Protein AF-A0A662R0H9-F1 (afdb_monomer)

pLDDT: mean 90.49, std 6.83, range [59.78, 97.81]

Sequence (463 aa):
MKIVGVGAGRNLLTLEAKDAIENASAVYGSKRAIQLVNDHIKSTCHEIKDYRRISELPDGAVVLSTGDPMLSGLGRFAKPDDDIIPGISSLQIACARLRIEQTEIAAITAHARDIVHVRELILRELSLEKTVFILPDARFDLHEISKFLLDHGLSVPVAVCERLGYPDERIVIGTTEEPPDVKSDLFSLVIGDAINHRTVIGVLGPEGTFSEQAATKWIDLPSTFRYFDDIAEIVSSVGKSIDLGVIPVENSLEGSVGSTLDALLKYPVTIVGEINLPVRHCLLAKSGTIRTVASHPQAIAQCRRFLHDHFSDADIQVTASTAQAARFASTHDGVAAIASEETALRYGLDILFRDIQESNENHTRFIVLGTDTPAPTGQDKTSIIVDMRKDRPGALYELLGEFASRNINLTKIESRPTKKALGDYLFYIDLEGHIHDDKIHDAMQSIRGMVAMIKVLGSYPQA

Radius of gyration: 29.71 Å; Cα contacts (8 Å, |Δi|>4): 1037; chains: 1; bounding box: 62×71×86 Å

Mean predicted aligned error: 12.95 Å

Solvent-accessible surface area (backbone atoms only — not comparable to full-atom values): 24691 Å² total; per-residue (Å²): 67,36,40,29,5,44,8,52,24,60,93,37,57,42,73,68,34,47,53,52,45,49,70,21,69,28,40,34,19,37,71,68,36,43,66,60,45,53,95,47,58,74,46,58,74,45,78,52,90,68,76,89,56,59,82,74,57,60,83,54,26,30,35,45,18,59,9,18,17,78,84,85,39,60,45,86,66,58,55,95,85,35,46,74,39,72,27,45,29,55,64,59,50,49,26,64,74,49,68,36,62,74,90,45,50,44,82,42,80,42,53,72,91,45,54,66,62,48,52,52,49,52,54,55,44,46,76,68,75,24,22,36,36,34,44,57,40,90,79,61,57,64,64,63,49,22,49,53,36,45,78,71,74,43,83,38,36,30,33,45,40,25,41,54,54,44,99,78,48,44,76,44,76,32,26,34,90,54,59,64,83,85,88,57,87,50,5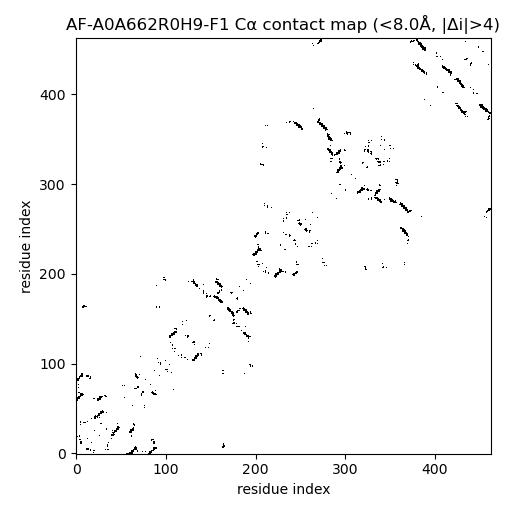0,34,40,38,42,22,72,56,66,61,61,54,45,31,33,25,22,48,47,63,80,58,24,71,37,45,51,48,45,59,73,70,48,92,64,68,63,42,83,42,72,32,94,47,64,52,59,33,62,70,28,41,71,71,85,21,50,30,21,31,44,62,45,34,28,73,86,78,44,66,36,63,64,43,56,58,32,61,72,73,44,98,56,22,36,41,34,47,45,76,39,75,62,56,34,19,40,27,24,53,93,74,69,71,47,32,41,24,13,18,66,66,60,48,63,45,22,43,68,51,40,56,77,77,42,68,87,38,45,81,42,79,37,96,32,30,39,54,12,36,56,48,17,61,75,37,89,33,24,26,8,42,28,41,69,71,31,24,67,75,48,74,32,46,78,78,42,71,68,48,41,80,57,91,81,36,35,36,36,30,38,28,31,24,76,63,69,53,78,85,75,87,56,21,31,25,36,36,41,37,32,60,64,61,82,54,93,61,50,68,57,56,55,52,44,48,36,54,80,64,73,41,53,69,83,40,79,46,79,42,72,66,83,79,52,94,75,42,47,32,36,43,37,30,31,58,40,31,70,84,37,68,71,46,40,54,35,55,58,58,45,57,79,67,34,68,42,78,43,78,36,28,25,19,52,61,107

Foldseek 3Di:
DEEAELEQAAPFHDPVSLVLQLQAQEEEEAPVQCVRCVVSHPHHYYYDPDLQCVVVDDPRYYYYWYAFCPLPTSVVVDDPPYHYHTTHHPLNLVCVVLVFDPVLEDEEEDDPVPVVVSLVVCVVSVVVQGKYKYDYQLPDDLLVSLVVCVVVVDWWKKWKWFSRHYPPTDIDIDISVDDDDDDDSGIMMIIGHSSPPQQEEEFADDPQAPQVVQVVVVDPGRHDYDHDNAPLVRLQCFVPVGAKYKDFQAKPVPGGDPRNVVSLVVHPWAFAAKDKDFFKKFKWAAPDAAQAEEAAPVLCVQLVVVCCVPPVRHHYHHDPHQLVQLLVRLVDHNYIGIHDPSSCVVSVIDGPGIRSGPDRPIIIMITMIHHDADDDPQFKKWKKKFWFPDQDPCLVVVLVCLCVVLVKDKPDWDWDAPVPDPRTIMIITMITDACPDPSNVSSVVVCVVGTPDMDTNHMYHDD

Structure (mmCIF, N/CA/C/O backbone):
data_AF-A0A662R0H9-F1
#
_entry.id   AF-A0A662R0H9-F1
#
loop_
_atom_site.group_PDB
_atom_site.id
_atom_site.type_symbol
_atom_site.label_atom_id
_atom_site.label_alt_id
_atom_site.label_comp_id
_atom_site.label_asym_id
_atom_site.label_entity_id
_atom_site.label_seq_id
_atom_site.pdbx_PDB_ins_code
_atom_site.Cartn_x
_atom_site.Cartn_y
_atom_site.Cartn_z
_atom_site.occupancy
_atom_site.B_iso_or_equiv
_atom_site.auth_seq_id
_atom_site.auth_comp_id
_atom_site.auth_asym_id
_atom_site.auth_atom_id
_atom_site.pdbx_PDB_model_num
ATOM 1 N N . MET A 1 1 ? -13.009 11.149 45.883 1.00 88.56 1 MET A N 1
ATOM 2 C CA . MET A 1 1 ? -13.806 10.776 44.681 1.00 88.56 1 MET A CA 1
ATOM 3 C C . MET A 1 1 ? -12.842 10.238 43.626 1.00 88.56 1 MET A C 1
ATOM 5 O O . MET A 1 1 ? -11.648 10.465 43.764 1.00 88.56 1 MET A O 1
ATOM 9 N N . LYS A 1 2 ? -13.308 9.502 42.608 1.00 94.12 2 LYS A N 1
ATOM 10 C CA . LYS A 1 2 ? -12.445 9.077 41.490 1.00 94.12 2 LYS A CA 1
ATOM 11 C C . LYS A 1 2 ? -12.885 9.712 40.177 1.00 94.12 2 LYS A C 1
ATOM 13 O O . LYS A 1 2 ? -14.070 9.668 39.853 1.00 94.12 2 LYS A O 1
ATOM 18 N N . ILE A 1 3 ? -11.952 10.256 39.404 1.00 94.56 3 ILE A N 1
ATOM 19 C CA . ILE A 1 3 ? -12.193 10.717 38.031 1.00 94.56 3 ILE A CA 1
ATOM 20 C C . ILE A 1 3 ? -11.601 9.687 37.078 1.00 94.56 3 ILE A C 1
ATOM 22 O O . ILE A 1 3 ? -10.399 9.443 37.094 1.00 94.56 3 ILE A O 1
ATOM 26 N N . VAL A 1 4 ? -12.443 9.076 36.251 1.00 96.94 4 VAL A N 1
ATOM 27 C CA . VAL A 1 4 ? -12.085 7.890 35.471 1.00 96.94 4 VAL A CA 1
ATOM 28 C C . VAL A 1 4 ? -12.187 8.174 33.980 1.00 96.94 4 VAL A C 1
ATOM 30 O O . VAL A 1 4 ? -13.251 8.540 33.478 1.00 96.94 4 VAL A O 1
ATOM 33 N N . GLY A 1 5 ? -11.077 7.985 33.269 1.00 96.81 5 GLY A N 1
ATOM 34 C CA . GLY A 1 5 ? -11.017 8.017 31.814 1.00 96.81 5 GLY A CA 1
ATOM 35 C C . GLY A 1 5 ? -11.697 6.801 31.200 1.00 96.81 5 GLY A C 1
ATOM 36 O O . GLY A 1 5 ? -11.268 5.671 31.418 1.00 96.81 5 GLY A O 1
ATOM 37 N N . VAL A 1 6 ? -12.741 7.019 30.399 1.00 95.00 6 VAL A N 1
ATOM 38 C CA . VAL A 1 6 ? -13.487 5.926 29.744 1.00 95.00 6 VAL A CA 1
ATOM 39 C C . VAL A 1 6 ? -13.040 5.642 28.309 1.00 95.00 6 VAL A C 1
ATOM 41 O O . VAL A 1 6 ? -13.658 4.842 27.609 1.00 95.00 6 VAL A O 1
ATOM 44 N N . GLY A 1 7 ? -11.971 6.303 27.860 1.00 92.38 7 GLY A N 1
ATOM 45 C CA . GLY A 1 7 ? -11.482 6.205 26.490 1.00 92.38 7 GLY A CA 1
ATOM 46 C C . GLY A 1 7 ? -12.258 7.092 25.510 1.00 92.38 7 GLY A C 1
ATOM 47 O O . GLY A 1 7 ? -13.342 7.605 25.806 1.00 92.38 7 GLY A O 1
ATOM 48 N N . ALA A 1 8 ? -11.672 7.352 24.339 1.00 90.56 8 ALA A N 1
ATOM 49 C CA . ALA A 1 8 ? -12.279 8.227 23.330 1.00 90.56 8 ALA A CA 1
ATOM 50 C C . ALA A 1 8 ? -13.443 7.561 22.562 1.00 90.56 8 ALA A C 1
ATOM 52 O O . ALA A 1 8 ? -14.357 8.255 22.095 1.00 90.56 8 ALA A O 1
ATOM 53 N N . GLY A 1 9 ? -13.443 6.228 22.492 1.00 87.94 9 GLY A N 1
ATOM 54 C CA . GLY A 1 9 ? -14.379 5.400 21.732 1.00 87.94 9 GLY A CA 1
ATOM 55 C C . GLY A 1 9 ? -14.687 4.062 22.411 1.00 87.94 9 GLY A C 1
ATOM 56 O O . GLY A 1 9 ? -14.364 3.860 23.581 1.00 87.94 9 GLY A O 1
ATOM 57 N N . ARG A 1 10 ? -15.360 3.157 21.693 1.00 82.69 10 ARG A N 1
ATOM 58 C CA . ARG A 1 10 ? -15.811 1.866 22.241 1.00 82.69 10 ARG A CA 1
ATOM 59 C C . ARG A 1 10 ? -14.626 0.922 22.449 1.00 82.69 10 ARG A C 1
ATOM 61 O O . ARG A 1 10 ? -13.679 0.941 21.674 1.00 82.69 10 ARG A O 1
ATOM 68 N N . ASN A 1 11 ? -14.708 0.059 23.464 1.00 84.25 11 ASN A N 1
ATOM 69 C CA . ASN A 1 11 ? -13.684 -0.949 23.788 1.00 84.25 11 ASN A CA 1
ATOM 70 C C . ASN A 1 11 ? -12.295 -0.380 24.140 1.00 84.25 11 ASN A C 1
ATOM 72 O O . ASN A 1 11 ? -11.298 -1.090 24.051 1.00 84.25 11 ASN A O 1
ATOM 76 N N . LEU A 1 12 ? -12.224 0.885 24.560 1.00 90.69 12 LEU A N 1
ATOM 77 C CA . LEU A 1 12 ? -10.982 1.557 24.967 1.00 90.69 12 LEU A CA 1
ATOM 78 C C . LEU A 1 12 ? -10.893 1.785 26.484 1.00 90.69 12 LEU A C 1
ATOM 80 O O . LEU A 1 12 ? -10.116 2.618 26.953 1.00 90.69 12 LEU A O 1
ATOM 84 N N . LEU A 1 13 ? -11.703 1.051 27.248 1.00 93.06 13 LEU A N 1
ATOM 85 C CA . LEU A 1 13 ? -11.718 1.097 28.704 1.00 93.06 13 LEU A CA 1
ATOM 86 C C . LEU A 1 13 ? -10.554 0.270 29.266 1.00 93.06 13 LEU A C 1
ATOM 88 O O . LEU A 1 13 ? -10.389 -0.898 28.912 1.00 93.06 13 LEU A O 1
ATOM 92 N N . THR A 1 14 ? -9.758 0.859 30.158 1.00 94.81 14 THR A N 1
ATOM 93 C CA . THR A 1 14 ? -8.677 0.140 30.846 1.00 94.81 14 THR A CA 1
ATOM 94 C C . THR A 1 14 ? -9.243 -0.794 31.920 1.00 94.81 14 THR A C 1
ATOM 96 O O . THR A 1 14 ? -10.358 -0.604 32.410 1.00 94.81 14 THR A O 1
ATOM 99 N N . LEU A 1 15 ? -8.474 -1.815 32.317 1.00 95.19 15 LEU A N 1
ATOM 100 C CA . LEU A 1 15 ? -8.894 -2.734 33.384 1.00 95.19 15 LEU A CA 1
ATOM 101 C C . LEU A 1 15 ? -9.084 -2.014 34.726 1.00 95.19 15 LEU A C 1
ATOM 103 O O . LEU A 1 15 ? -10.032 -2.311 35.444 1.00 95.19 15 LEU A O 1
ATOM 107 N N . GLU A 1 16 ? -8.224 -1.044 35.031 1.00 96.00 16 GLU A N 1
ATOM 108 C CA . GLU A 1 16 ? -8.329 -0.224 36.240 1.00 96.00 16 GLU A CA 1
ATOM 109 C C . GLU A 1 16 ? -9.576 0.670 36.217 1.00 96.00 16 GLU A C 1
ATOM 111 O O . GLU A 1 16 ? -10.320 0.722 37.195 1.00 96.00 16 GLU A O 1
ATOM 116 N N . ALA A 1 17 ? -9.864 1.318 35.080 1.00 96.31 17 ALA A N 1
ATOM 117 C CA . ALA A 1 17 ? -11.081 2.109 34.917 1.00 96.31 17 ALA A CA 1
ATOM 118 C C . ALA A 1 17 ? -12.334 1.243 35.082 1.00 96.31 17 ALA A C 1
ATOM 120 O O . ALA A 1 17 ? -13.274 1.634 35.773 1.00 96.31 17 ALA A O 1
ATOM 121 N N . LYS A 1 18 ? -12.332 0.042 34.493 1.00 96.06 18 LYS A N 1
ATOM 122 C CA . LYS A 1 18 ? -13.413 -0.933 34.644 1.00 96.06 18 LYS A CA 1
ATOM 123 C C . LYS A 1 18 ? -13.631 -1.317 36.108 1.00 96.06 18 LYS A C 1
ATOM 125 O O . LYS A 1 18 ? -14.765 -1.259 36.574 1.00 96.06 18 LYS A O 1
ATOM 130 N N . ASP A 1 19 ? -12.569 -1.669 36.831 1.00 95.88 19 ASP A N 1
ATOM 131 C CA . ASP A 1 19 ? -12.657 -2.033 38.249 1.00 95.88 19 ASP A CA 1
ATOM 132 C C . ASP A 1 19 ? -13.198 -0.875 39.104 1.00 95.88 19 ASP A C 1
ATOM 134 O O . ASP A 1 19 ? -14.100 -1.061 39.922 1.00 95.88 19 ASP A O 1
ATOM 138 N N . ALA A 1 20 ? -12.732 0.351 38.860 1.00 95.62 20 ALA A N 1
ATOM 139 C CA . ALA A 1 20 ? -13.225 1.523 39.572 1.00 95.62 20 ALA A CA 1
ATOM 140 C C . ALA A 1 20 ? -14.719 1.786 39.326 1.00 95.62 20 ALA A C 1
ATOM 142 O O . ALA A 1 20 ? -15.437 2.119 40.267 1.00 95.62 20 ALA A O 1
ATOM 143 N N . ILE A 1 21 ? -15.194 1.622 38.086 1.00 96.06 21 ILE A N 1
ATOM 144 C CA . ILE A 1 21 ? -16.604 1.826 37.717 1.00 96.06 21 ILE A CA 1
ATOM 145 C C . ILE A 1 21 ? -17.495 0.737 38.324 1.00 96.06 21 ILE A C 1
ATOM 147 O O . ILE A 1 21 ? -18.551 1.048 38.875 1.00 96.06 21 ILE A O 1
ATOM 151 N N . GLU A 1 22 ? -17.074 -0.527 38.261 1.00 96.00 22 GLU A N 1
ATOM 152 C CA . GLU A 1 22 ? -17.854 -1.652 38.789 1.00 96.00 22 GLU A CA 1
ATOM 153 C C . GLU A 1 22 ? -18.001 -1.604 40.319 1.00 96.00 22 GLU A C 1
ATOM 155 O O . GLU A 1 22 ? -19.014 -2.070 40.844 1.00 96.00 22 GLU A O 1
ATOM 160 N N . ASN A 1 23 ? -17.027 -1.014 41.020 1.00 93.94 23 ASN A N 1
ATOM 161 C CA . ASN A 1 23 ? -17.019 -0.859 42.477 1.00 93.94 23 ASN A CA 1
ATOM 162 C C . ASN A 1 23 ? -17.507 0.525 42.960 1.00 93.94 23 ASN A C 1
ATOM 164 O O . ASN A 1 23 ? -17.436 0.824 44.154 1.00 93.94 23 ASN A O 1
ATOM 168 N N . ALA A 1 24 ? -17.986 1.387 42.060 1.00 94.19 24 ALA A N 1
ATOM 169 C CA . ALA A 1 24 ? -18.423 2.741 42.396 1.00 94.19 24 ALA A CA 1
ATOM 170 C C . ALA A 1 24 ? -19.700 2.743 43.251 1.00 94.19 24 ALA A C 1
ATOM 172 O O . ALA A 1 24 ? -20.666 2.056 42.914 1.00 94.19 24 ALA A O 1
ATOM 173 N N . SER A 1 25 ? -19.774 3.593 44.282 1.00 92.62 25 SER A N 1
ATOM 174 C CA . SER A 1 25 ? -21.016 3.780 45.057 1.00 92.62 25 SER A CA 1
ATOM 175 C C . SER A 1 25 ? -22.102 4.496 44.246 1.00 92.62 25 SER A C 1
ATOM 177 O O . SER A 1 25 ? -23.285 4.187 44.372 1.00 92.62 25 SER A O 1
ATOM 179 N N . ALA A 1 26 ? -21.689 5.420 43.379 1.00 94.19 26 ALA A N 1
ATOM 180 C CA . ALA A 1 26 ? -22.511 6.070 42.370 1.00 94.19 26 ALA A CA 1
ATOM 181 C C . ALA A 1 26 ? -21.626 6.538 41.207 1.00 94.19 26 ALA A C 1
ATOM 183 O O . ALA A 1 26 ? -20.479 6.945 41.412 1.00 94.19 26 ALA A O 1
ATOM 184 N N . VAL A 1 27 ? -22.172 6.507 39.993 1.00 95.62 27 VAL A N 1
ATOM 185 C CA . VAL A 1 27 ? -21.480 6.909 38.765 1.00 95.62 27 VAL A CA 1
ATOM 186 C C . VAL A 1 27 ? -22.100 8.182 38.209 1.00 95.62 27 VAL A C 1
ATOM 188 O O . VAL A 1 27 ? -23.316 8.301 38.081 1.00 95.62 27 VAL A O 1
ATOM 191 N N . TYR A 1 28 ? -21.250 9.122 37.824 1.00 94.94 28 TYR A N 1
ATOM 192 C CA . TYR A 1 28 ? -21.640 10.403 37.265 1.00 94.94 28 TYR A CA 1
ATOM 193 C C . TYR A 1 28 ? -20.906 10.652 35.954 1.00 94.94 28 TYR A C 1
ATOM 195 O O . TYR A 1 28 ? -19.710 10.408 35.866 1.00 94.94 28 TYR A O 1
ATOM 203 N N . GLY A 1 29 ? -21.566 11.176 34.927 1.00 93.75 29 GLY A N 1
ATOM 204 C CA . GLY A 1 29 ? -20.871 11.463 33.671 1.00 93.75 29 GLY A CA 1
ATOM 205 C C . GLY A 1 29 ? -21.733 12.134 32.620 1.00 93.75 29 GLY A C 1
ATOM 206 O O . GLY A 1 29 ? -22.938 12.301 32.792 1.00 93.75 29 GLY A O 1
ATOM 207 N N . SER A 1 30 ? -21.117 12.512 31.501 1.00 92.38 30 SER A N 1
ATOM 208 C CA . SER A 1 30 ? -21.874 12.934 30.321 1.00 92.38 30 SER A CA 1
ATOM 209 C C . SER A 1 30 ? -22.678 11.759 29.763 1.00 92.38 30 SER A C 1
ATOM 211 O O . SER A 1 30 ? -22.274 10.602 29.902 1.00 92.38 30 SER A O 1
ATOM 213 N N . LYS A 1 31 ? -23.764 12.045 29.035 1.00 92.00 31 LYS A N 1
ATOM 214 C CA . LYS A 1 31 ? -24.527 11.014 28.312 1.00 92.00 31 LYS A CA 1
ATOM 215 C C . LYS A 1 31 ? -23.621 10.107 27.467 1.00 92.00 31 LYS A C 1
ATOM 217 O O . LYS A 1 31 ? -23.790 8.893 27.475 1.00 92.00 31 LYS A O 1
ATOM 222 N N . ARG A 1 32 ? -22.630 10.688 26.781 1.00 90.19 32 ARG A N 1
ATOM 223 C CA . ARG A 1 32 ? -21.660 9.945 25.962 1.00 90.19 32 ARG A CA 1
ATOM 224 C C . ARG A 1 32 ? -20.740 9.064 26.809 1.00 90.19 32 ARG A C 1
ATOM 226 O O . ARG A 1 32 ? -20.540 7.908 26.462 1.00 90.19 32 ARG A O 1
ATOM 233 N N . ALA A 1 33 ? -20.185 9.590 27.900 1.00 93.00 33 ALA A N 1
ATOM 234 C CA . ALA A 1 33 ? -19.278 8.831 28.758 1.00 93.00 33 ALA A CA 1
ATOM 235 C C . ALA A 1 33 ? -19.991 7.634 29.405 1.00 93.00 33 ALA A C 1
ATOM 237 O O . ALA A 1 33 ? -19.445 6.537 29.420 1.00 93.00 33 ALA A O 1
ATOM 238 N N . ILE A 1 34 ? -21.239 7.826 29.848 1.00 95.00 34 ILE A N 1
ATOM 239 C CA . ILE A 1 34 ? -22.090 6.758 30.389 1.00 95.00 34 ILE A CA 1
ATOM 240 C C . ILE A 1 34 ? -22.344 5.679 29.330 1.00 95.00 34 ILE A C 1
ATOM 242 O O . ILE A 1 34 ? -22.174 4.496 29.604 1.00 95.00 34 ILE A O 1
ATOM 246 N N . GLN A 1 35 ? -22.691 6.071 28.099 1.00 92.44 35 GLN A N 1
ATOM 247 C CA . GLN A 1 35 ? -22.938 5.125 27.004 1.00 92.44 35 GLN A CA 1
ATOM 248 C C . GLN A 1 35 ? -21.729 4.241 26.670 1.00 92.44 35 GLN A C 1
ATOM 250 O O . GLN A 1 35 ? -21.922 3.104 26.251 1.00 92.44 35 GLN A O 1
ATOM 255 N N . LEU A 1 36 ? -20.500 4.736 26.847 1.00 91.75 36 LEU A N 1
ATOM 256 C CA . LEU A 1 36 ? -19.283 3.967 26.566 1.00 91.75 36 LEU A CA 1
ATOM 257 C C . LEU A 1 36 ? -19.031 2.831 27.562 1.00 91.75 36 LEU A C 1
ATOM 259 O O . LEU A 1 36 ? -18.332 1.882 27.221 1.00 91.75 36 LEU A O 1
ATOM 263 N N . VAL A 1 37 ? -19.584 2.926 28.773 1.00 93.94 37 VAL A N 1
ATOM 264 C CA . VAL A 1 37 ? -19.287 1.998 29.879 1.00 93.94 37 VAL A CA 1
ATOM 265 C C . VAL A 1 37 ? -20.536 1.425 30.532 1.00 93.94 37 VAL A C 1
ATOM 267 O O . VAL A 1 37 ? -20.444 0.845 31.609 1.00 93.94 37 VAL A O 1
ATOM 270 N N . ASN A 1 38 ? -21.701 1.579 29.900 1.00 92.56 38 ASN A N 1
ATOM 271 C CA . ASN A 1 38 ? -22.997 1.220 30.473 1.00 92.56 38 ASN A CA 1
ATOM 272 C C . ASN A 1 38 ? -23.036 -0.223 31.006 1.00 92.56 38 ASN A C 1
ATOM 274 O O . ASN A 1 38 ? -23.580 -0.465 32.077 1.00 92.56 38 ASN A O 1
ATOM 278 N N . ASP A 1 39 ? -22.380 -1.152 30.311 1.00 92.31 39 ASP A N 1
ATOM 279 C CA . ASP A 1 39 ? -22.331 -2.573 30.681 1.00 92.31 39 ASP A CA 1
ATOM 280 C C . ASP A 1 39 ? -21.507 -2.851 31.955 1.00 92.31 39 ASP A C 1
ATOM 282 O O . ASP A 1 39 ? -21.587 -3.937 32.528 1.00 92.31 39 ASP A O 1
ATOM 286 N N . HIS A 1 40 ? -20.723 -1.873 32.417 1.00 93.75 40 HIS A N 1
ATOM 287 C CA . HIS A 1 40 ? -19.881 -1.953 33.613 1.00 93.75 40 HIS A CA 1
ATOM 288 C C . HIS A 1 40 ? -20.465 -1.207 34.817 1.00 93.75 40 HIS A C 1
ATOM 290 O O . HIS A 1 40 ? -19.956 -1.337 35.929 1.00 93.75 40 HIS A O 1
ATOM 296 N N . ILE A 1 41 ? -21.533 -0.428 34.637 1.00 94.50 41 ILE A N 1
ATOM 297 C CA . ILE A 1 41 ? -22.131 0.339 35.731 1.00 94.50 41 ILE A CA 1
ATOM 298 C C . ILE A 1 41 ? -23.049 -0.578 36.548 1.00 94.50 41 ILE A C 1
ATOM 300 O O . ILE A 1 41 ? -24.101 -1.006 36.079 1.00 94.50 41 ILE A O 1
ATOM 304 N N . LYS A 1 42 ? -22.657 -0.863 37.796 1.00 93.56 42 LYS A N 1
ATOM 305 C CA . LYS A 1 42 ? -23.420 -1.706 38.741 1.00 93.56 42 LYS A CA 1
ATOM 306 C C . LYS A 1 42 ? -24.200 -0.909 39.795 1.00 93.56 42 LYS A C 1
ATOM 308 O O . LYS A 1 42 ? -24.968 -1.493 40.556 1.00 93.56 42 LYS A O 1
ATOM 313 N N . SER A 1 43 ? -24.001 0.406 39.852 1.00 92.06 43 SER A N 1
ATOM 314 C CA . SER A 1 43 ? -24.586 1.310 40.847 1.00 92.06 43 SER A CA 1
ATOM 315 C C . SER A 1 43 ? -25.480 2.379 40.214 1.00 92.06 43 SER A C 1
ATOM 317 O O . SER A 1 43 ? -25.745 2.369 39.010 1.00 92.06 43 SER A O 1
ATOM 319 N N . THR A 1 44 ? -26.005 3.296 41.031 1.00 92.38 44 THR A N 1
ATOM 320 C CA . THR A 1 44 ? -26.837 4.401 40.541 1.00 92.38 44 THR A CA 1
ATOM 321 C C . THR A 1 44 ? -26.034 5.315 39.621 1.00 92.38 44 THR A C 1
ATOM 323 O O . THR A 1 44 ? -24.934 5.746 39.971 1.00 92.38 44 THR A O 1
ATOM 326 N N . CYS A 1 45 ? -26.602 5.633 38.457 1.00 94.19 45 CYS A N 1
ATOM 327 C CA . CYS A 1 45 ? -25.964 6.453 37.434 1.00 94.19 45 CYS A CA 1
ATOM 328 C C . CYS A 1 45 ? -26.692 7.790 37.252 1.00 94.19 45 CYS A C 1
ATOM 330 O O . CYS A 1 45 ? -27.921 7.824 37.159 1.00 94.19 45 CYS A O 1
ATOM 332 N N . HIS A 1 46 ? -25.935 8.882 37.159 1.00 93.19 46 HIS A N 1
ATOM 333 C CA . HIS A 1 46 ? -26.460 10.237 37.022 1.00 93.19 46 HIS A CA 1
ATOM 334 C C . HIS A 1 46 ? -25.774 10.993 35.878 1.00 93.19 46 HIS A C 1
ATOM 336 O O . HIS A 1 46 ? -24.548 11.100 35.815 1.00 93.19 46 HIS A O 1
ATOM 342 N N . GLU A 1 47 ? -26.571 11.580 34.984 1.00 92.81 47 GLU A N 1
ATOM 343 C CA . GLU A 1 47 ? -26.046 12.464 33.942 1.00 92.81 47 GLU A CA 1
ATOM 344 C C . GLU A 1 47 ? -25.638 13.820 34.545 1.00 92.81 47 GLU A C 1
ATOM 346 O O . GLU A 1 47 ? -26.455 14.500 35.170 1.00 92.81 47 GLU A O 1
ATOM 351 N N . ILE A 1 48 ? -24.389 14.243 34.326 1.00 86.31 48 ILE A N 1
ATOM 352 C CA . ILE A 1 48 ? -23.901 15.579 34.693 1.00 86.31 48 ILE A CA 1
ATOM 353 C C . ILE A 1 48 ? -23.905 16.491 33.467 1.00 86.31 48 ILE A C 1
ATOM 355 O O . ILE A 1 48 ? -23.317 16.185 32.428 1.00 86.31 48 ILE A O 1
ATOM 359 N N . LYS A 1 49 ? -24.527 17.663 33.627 1.00 78.25 49 LYS A N 1
ATOM 360 C CA . LYS A 1 49 ? -24.506 18.756 32.640 1.00 78.25 49 LYS A CA 1
ATOM 361 C C . LYS A 1 49 ? -23.619 19.929 33.057 1.00 78.25 49 LYS A C 1
ATOM 363 O O . LYS A 1 49 ? -23.112 20.631 32.189 1.00 78.25 49 LYS A O 1
ATOM 368 N N . ASP A 1 50 ? -23.412 20.130 34.361 1.00 79.31 50 ASP A N 1
ATOM 369 C CA . ASP A 1 50 ? -22.536 21.173 34.903 1.00 79.31 50 ASP A CA 1
ATOM 370 C C . ASP A 1 50 ? -21.410 20.555 35.736 1.00 79.31 50 ASP A C 1
ATOM 372 O O . ASP A 1 50 ? -21.624 20.023 36.824 1.00 79.31 50 ASP A O 1
ATOM 376 N N . TYR A 1 51 ? -20.197 20.651 35.204 1.00 77.44 51 TYR A N 1
ATOM 377 C CA . TYR A 1 51 ? -18.994 20.042 35.760 1.00 77.44 51 TYR A CA 1
ATOM 378 C C . TYR A 1 51 ? -18.339 20.887 36.868 1.00 77.44 51 TYR A C 1
ATOM 380 O O . TYR A 1 51 ? -17.405 20.430 37.519 1.00 77.44 51 TYR A O 1
ATOM 388 N N . ARG A 1 52 ? -18.830 22.106 37.137 1.00 72.19 52 ARG A N 1
ATOM 389 C CA . ARG A 1 52 ? -18.231 23.021 38.132 1.00 72.19 52 ARG A CA 1
ATOM 390 C C . ARG A 1 52 ? -18.439 22.591 39.585 1.00 72.19 52 ARG A C 1
ATOM 392 O O . ARG A 1 52 ? -17.733 23.079 40.458 1.00 72.19 52 ARG A O 1
ATOM 399 N N . ARG A 1 53 ? -19.400 21.699 39.839 1.00 76.19 53 ARG A N 1
ATOM 400 C CA . ARG A 1 53 ? -19.781 21.230 41.186 1.00 76.19 53 ARG A CA 1
ATOM 401 C C . ARG A 1 53 ? -19.437 19.765 41.435 1.00 76.19 53 ARG A C 1
ATOM 403 O O . ARG A 1 53 ? -19.927 19.168 42.384 1.00 76.19 53 ARG A O 1
ATOM 410 N N . ILE A 1 54 ? -18.584 19.177 40.595 1.00 79.81 54 ILE A N 1
ATOM 411 C CA . ILE A 1 54 ? -18.121 17.796 40.781 1.00 79.81 54 ILE A CA 1
ATOM 412 C C . ILE A 1 54 ? -17.438 17.614 42.146 1.00 79.81 54 ILE A C 1
ATOM 414 O O . ILE A 1 54 ? -17.570 16.573 42.778 1.00 79.81 54 ILE A O 1
ATOM 418 N N . SER A 1 55 ? -16.772 18.655 42.640 1.00 71.56 55 SER A N 1
ATOM 419 C CA . SER A 1 55 ? -16.117 18.687 43.948 1.00 71.56 55 SER A CA 1
ATOM 420 C C . SER A 1 55 ? -17.072 18.562 45.147 1.00 71.56 55 SER A C 1
ATOM 422 O O . SER A 1 55 ? -16.595 18.412 46.273 1.00 71.56 55 SER A O 1
ATOM 424 N N . GLU A 1 56 ? -18.386 18.647 44.933 1.00 80.50 56 GLU A N 1
ATOM 425 C CA . GLU A 1 56 ? -19.431 18.511 45.958 1.00 80.50 56 GLU A CA 1
ATOM 426 C C . GLU A 1 56 ? -20.093 17.121 45.951 1.00 80.50 56 GLU A C 1
ATOM 428 O O . GLU A 1 56 ? -21.026 16.875 46.717 1.00 80.50 56 GLU A O 1
ATOM 433 N N . LEU A 1 57 ? -19.648 16.217 45.072 1.00 84.12 57 LEU A N 1
ATOM 434 C CA . LEU A 1 57 ? -20.172 14.856 44.991 1.00 84.12 57 LEU A CA 1
ATOM 435 C C . LEU A 1 57 ? -19.776 14.020 46.222 1.00 84.12 57 LEU A C 1
ATOM 437 O O . LEU A 1 57 ? -18.744 14.286 46.840 1.00 84.12 57 LEU A O 1
ATOM 441 N N . PRO A 1 58 ? -20.588 13.008 46.584 1.00 80.31 58 PRO A N 1
ATOM 442 C CA . PRO A 1 58 ? -20.340 12.184 47.762 1.00 80.31 58 PRO A CA 1
ATOM 443 C C . PRO A 1 58 ? -19.055 11.356 47.646 1.00 80.31 58 PRO A C 1
ATOM 445 O O . PRO A 1 58 ? -18.604 11.002 46.552 1.00 80.31 58 PRO A O 1
ATOM 448 N N . ASP A 1 59 ? -18.503 10.977 48.798 1.00 78.06 59 ASP A N 1
ATOM 449 C CA . ASP A 1 59 ? -17.340 10.096 48.864 1.00 78.06 59 ASP A CA 1
ATOM 450 C C . ASP A 1 59 ? -17.627 8.733 48.209 1.00 78.06 59 ASP A C 1
ATOM 452 O O . ASP A 1 59 ? -18.722 8.171 48.302 1.00 78.06 59 ASP A O 1
ATOM 456 N N . GLY A 1 60 ? -16.631 8.206 47.494 1.00 79.00 60 GLY A N 1
ATOM 457 C CA . GLY A 1 60 ? -16.767 6.981 46.698 1.00 79.00 60 GLY A CA 1
ATOM 458 C C . GLY A 1 60 ? -17.467 7.155 45.341 1.00 79.00 60 GLY A C 1
ATOM 459 O O . GLY A 1 60 ? -17.555 6.181 44.592 1.00 79.00 60 GLY A O 1
ATOM 460 N N . ALA A 1 61 ? -17.919 8.367 44.989 1.00 90.94 61 ALA A N 1
ATOM 461 C CA . ALA A 1 61 ? -18.434 8.645 43.652 1.00 90.94 61 ALA A CA 1
ATOM 462 C C . ALA A 1 61 ? -17.340 8.494 42.582 1.00 90.94 61 ALA A C 1
ATOM 464 O O . ALA A 1 61 ? -16.188 8.904 42.774 1.00 90.94 61 ALA A O 1
ATOM 465 N N . VAL A 1 62 ? -17.739 7.945 41.435 1.00 95.31 62 VAL A N 1
ATOM 466 C CA . VAL A 1 62 ? -16.935 7.880 40.213 1.00 95.31 62 VAL A CA 1
ATOM 467 C C . VAL A 1 62 ? -17.481 8.872 39.200 1.00 95.31 62 VAL A C 1
ATOM 469 O O . VAL A 1 62 ? -18.672 8.875 38.897 1.00 95.31 62 VAL A O 1
ATOM 472 N N . VAL A 1 63 ? -16.595 9.691 38.645 1.00 95.31 63 VAL A N 1
ATOM 473 C CA . VAL A 1 63 ? -16.911 10.683 37.620 1.00 95.31 63 VAL A CA 1
ATOM 474 C C . VAL A 1 63 ? -16.241 10.285 36.317 1.00 95.31 63 VAL A C 1
ATOM 476 O O . VAL A 1 63 ?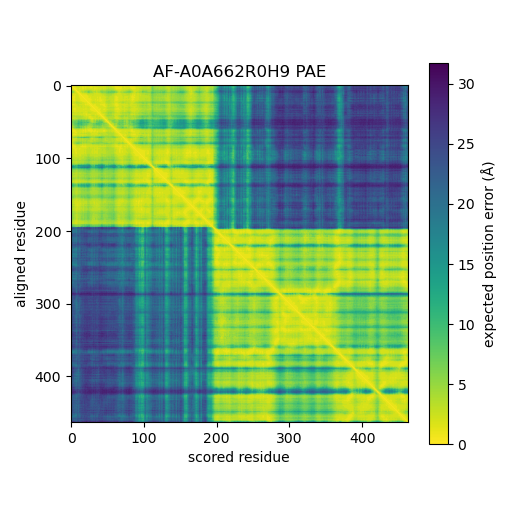 -15.019 10.244 36.218 1.00 95.31 63 VAL A O 1
ATOM 479 N N . LEU A 1 64 ? -17.046 9.999 35.303 1.00 95.19 64 LEU A N 1
ATOM 480 C CA . LEU A 1 64 ? -16.590 9.553 33.997 1.00 95.19 64 LEU A CA 1
ATOM 481 C C . LEU A 1 64 ? -16.138 10.744 33.147 1.00 95.19 64 LEU A C 1
ATOM 483 O O . LEU A 1 64 ? -16.893 11.694 32.921 1.00 95.19 64 LEU A O 1
ATOM 487 N N . SER A 1 65 ? -14.927 10.651 32.607 1.00 94.06 65 SER A N 1
ATOM 488 C CA . SER A 1 65 ? -14.360 11.589 31.642 1.00 94.06 65 SER A CA 1
ATOM 489 C C . SER A 1 65 ? -14.122 10.862 30.317 1.00 94.06 65 SER A C 1
ATOM 491 O O . SER A 1 65 ? -13.447 9.838 30.278 1.00 94.06 65 SER A O 1
ATOM 493 N N . THR A 1 66 ? -14.695 11.357 29.216 1.00 91.25 66 THR A N 1
ATOM 494 C CA . THR A 1 66 ? -14.408 10.827 27.870 1.00 91.25 66 THR A CA 1
ATOM 495 C C . THR A 1 66 ? -12.948 11.056 27.495 1.00 91.25 66 THR A C 1
ATOM 497 O O . THR A 1 66 ? -12.454 12.171 27.640 1.00 91.25 66 THR A O 1
ATOM 500 N N . GLY A 1 67 ? -12.294 10.033 26.945 1.00 91.31 67 GLY A N 1
ATOM 501 C CA . GLY A 1 67 ? -10.863 10.067 26.645 1.00 91.31 67 GLY A CA 1
ATOM 502 C C . GLY A 1 67 ? -10.010 9.914 27.902 1.00 91.31 67 GLY A C 1
ATOM 503 O O . GLY A 1 67 ? -10.326 9.108 28.778 1.00 91.31 67 GLY A O 1
ATOM 504 N N . ASP A 1 68 ? -8.929 10.689 27.959 1.00 93.25 68 ASP A N 1
ATOM 505 C CA . ASP A 1 68 ? -8.061 10.791 29.128 1.00 93.25 68 ASP A CA 1
ATOM 506 C C . ASP A 1 68 ? -8.439 12.031 29.969 1.00 93.25 68 ASP A C 1
ATOM 508 O O . ASP A 1 68 ? -8.564 13.125 29.399 1.00 93.25 68 ASP A O 1
ATOM 512 N N . PRO A 1 69 ? -8.605 11.912 31.302 1.00 92.88 69 PRO A N 1
ATOM 513 C CA . PRO A 1 69 ? -8.978 13.039 32.155 1.00 92.88 69 PRO A CA 1
ATOM 514 C C . PRO A 1 69 ? -7.978 14.205 32.159 1.00 92.88 69 PRO A C 1
ATOM 516 O O . PRO A 1 69 ? -8.377 15.320 32.501 1.00 92.88 69 PRO A O 1
ATOM 519 N N . MET A 1 70 ? -6.712 13.973 31.798 1.00 92.00 70 MET A N 1
ATOM 520 C CA . MET A 1 70 ? -5.607 14.932 31.888 1.00 92.00 70 MET A CA 1
ATOM 521 C C . MET A 1 70 ? -5.224 15.587 30.556 1.00 92.00 70 MET A C 1
ATOM 523 O O . MET A 1 70 ? -4.601 16.645 30.584 1.00 92.00 70 MET A O 1
ATOM 527 N N . LEU A 1 71 ? -5.617 15.039 29.399 1.00 86.06 71 LEU A N 1
ATOM 528 C CA . LEU A 1 71 ? -5.302 15.655 28.097 1.00 86.06 71 LEU A CA 1
ATOM 529 C C . LEU A 1 71 ? -6.130 16.927 27.824 1.00 86.06 71 LEU A C 1
ATOM 531 O O . LEU A 1 71 ? -5.611 17.915 27.315 1.00 86.06 71 LEU A O 1
ATOM 535 N N . SER A 1 72 ? -7.428 16.893 28.141 1.00 81.94 72 SER A N 1
ATOM 536 C CA . SER A 1 72 ? -8.355 18.043 28.095 1.00 81.94 72 SER A CA 1
ATOM 537 C C . SER A 1 72 ? -9.674 17.687 28.804 1.00 81.94 72 SER A C 1
ATOM 539 O O . SER A 1 72 ? -10.779 17.923 28.314 1.00 81.94 72 SER A O 1
ATOM 541 N N . GLY A 1 73 ? -9.556 16.985 29.934 1.00 84.00 73 GLY A N 1
ATOM 542 C CA . GLY A 1 73 ? -10.673 16.320 30.597 1.00 84.00 73 GLY A CA 1
ATOM 543 C C . GLY A 1 73 ? -11.040 16.923 31.950 1.00 84.00 73 GLY A C 1
ATOM 544 O O . GLY A 1 73 ? -10.778 18.088 32.259 1.00 84.00 73 GLY A O 1
ATOM 545 N N . LEU A 1 74 ? -11.699 16.104 32.769 1.00 88.44 74 LEU A N 1
ATOM 546 C CA . LEU A 1 74 ? -12.194 16.514 34.084 1.00 88.44 74 LEU A CA 1
ATOM 547 C C . LEU A 1 74 ? -11.124 16.459 35.184 1.00 88.44 74 LEU A C 1
ATOM 549 O O . LEU A 1 74 ? -11.376 16.960 36.276 1.00 88.44 74 LEU A O 1
ATOM 553 N N . GLY A 1 75 ? -9.934 15.918 34.900 1.00 87.44 75 GLY A N 1
ATOM 554 C CA . GLY A 1 75 ? -8.850 15.756 35.874 1.00 87.44 75 GLY A CA 1
ATOM 555 C C . GLY A 1 75 ? -8.406 17.073 36.514 1.00 87.44 75 GLY A C 1
ATOM 556 O O . GLY A 1 75 ? -8.096 17.107 37.698 1.00 87.44 75 GLY A O 1
ATOM 557 N N . ARG A 1 76 ? -8.501 18.197 35.790 1.00 86.50 76 ARG A N 1
ATOM 558 C CA . ARG A 1 76 ? -8.197 19.541 36.324 1.00 86.50 76 ARG A CA 1
ATOM 559 C C . ARG A 1 76 ? -9.093 19.996 37.485 1.00 86.50 76 ARG A C 1
ATOM 561 O O . ARG A 1 76 ? -8.780 20.991 38.128 1.00 86.50 76 ARG A O 1
ATOM 568 N N . PHE A 1 77 ? -10.234 19.337 37.697 1.00 86.00 77 PHE A N 1
ATOM 569 C CA . PHE A 1 77 ? -11.162 19.634 38.793 1.00 86.00 77 PHE A CA 1
ATOM 570 C C . PHE A 1 77 ? -10.972 18.707 40.003 1.00 86.00 77 PHE A C 1
ATOM 572 O O . PHE A 1 77 ? -11.686 18.869 40.993 1.00 86.00 77 PHE A O 1
ATOM 579 N N . ALA A 1 78 ? -10.044 17.747 39.924 1.00 85.94 78 ALA A N 1
ATOM 580 C CA . ALA A 1 78 ? -9.701 16.866 41.033 1.00 85.94 78 ALA A CA 1
ATOM 581 C C . ALA A 1 78 ? -9.082 17.656 42.195 1.00 85.94 78 ALA A C 1
ATOM 583 O O . ALA A 1 78 ? -8.289 18.580 41.993 1.00 85.94 78 ALA A O 1
ATOM 584 N N . LYS A 1 79 ? -9.436 17.281 43.424 1.00 85.44 79 LYS A N 1
ATOM 585 C CA . LYS A 1 79 ? -8.759 17.727 44.646 1.00 85.44 79 LYS A CA 1
ATOM 586 C C . LYS A 1 79 ? -7.499 16.880 44.892 1.00 85.44 79 LYS A C 1
ATOM 588 O O . LYS A 1 79 ? -7.383 15.804 44.317 1.00 85.44 79 LYS A O 1
ATOM 593 N N . PRO A 1 80 ? -6.579 17.313 45.776 1.00 83.88 80 PRO A N 1
ATOM 594 C CA . PRO A 1 80 ? -5.367 16.549 46.092 1.00 83.88 80 PRO A CA 1
ATOM 595 C C . PRO A 1 80 ? -5.604 15.103 46.559 1.00 83.88 80 PRO A C 1
ATOM 597 O O . PRO A 1 80 ? -4.760 14.254 46.300 1.00 83.88 80 PRO A O 1
ATOM 600 N N . ASP A 1 81 ? -6.740 14.832 47.210 1.00 86.69 81 ASP A N 1
ATOM 601 C CA . ASP A 1 81 ? -7.107 13.502 47.723 1.00 86.69 81 ASP A CA 1
ATOM 602 C C . ASP A 1 81 ? -8.023 12.708 46.764 1.00 86.69 81 ASP A C 1
ATOM 604 O O . ASP A 1 81 ? -8.529 11.644 47.124 1.00 86.69 81 ASP A O 1
ATOM 608 N N . ASP A 1 82 ? -8.302 13.236 45.567 1.00 88.81 82 ASP A N 1
ATOM 609 C CA . ASP A 1 82 ? -9.067 12.519 44.546 1.00 88.81 82 ASP A CA 1
ATOM 610 C C . ASP A 1 82 ? -8.141 11.655 43.681 1.00 88.81 82 ASP A C 1
ATOM 612 O O . ASP A 1 82 ? -7.074 12.096 43.256 1.00 88.81 82 ASP A O 1
ATOM 616 N N . ASP A 1 83 ? -8.592 10.446 43.343 1.00 92.69 83 ASP A N 1
ATOM 617 C CA . ASP A 1 83 ? -7.861 9.584 42.414 1.00 92.69 83 ASP A CA 1
ATOM 618 C C . ASP A 1 83 ? -8.220 9.944 40.969 1.00 92.69 83 ASP A C 1
ATOM 620 O O . ASP A 1 83 ? -9.399 10.069 40.612 1.00 92.69 83 ASP A O 1
ATOM 624 N N . ILE A 1 84 ? -7.213 10.036 40.104 1.00 94.88 84 ILE A N 1
ATOM 625 C CA . ILE A 1 84 ? -7.399 10.180 38.659 1.00 94.88 84 ILE A CA 1
ATOM 626 C C . ILE A 1 84 ? -6.934 8.891 37.994 1.00 94.88 84 ILE A C 1
ATOM 628 O O . ILE A 1 84 ? -5.759 8.545 38.071 1.00 94.88 84 ILE A O 1
ATOM 632 N N . ILE A 1 85 ? -7.851 8.205 37.315 1.00 96.25 85 ILE A N 1
ATOM 633 C CA . ILE A 1 85 ? -7.558 6.999 36.538 1.00 96.25 85 ILE A CA 1
ATOM 634 C C . ILE A 1 85 ? -7.465 7.396 35.056 1.00 96.25 85 ILE A C 1
ATOM 636 O O . ILE A 1 85 ? -8.485 7.802 34.483 1.00 96.25 85 ILE A O 1
ATOM 640 N N . PRO A 1 86 ? -6.275 7.304 34.428 1.00 95.38 86 PRO A N 1
ATOM 641 C CA . PRO A 1 86 ? -6.069 7.642 33.021 1.00 95.38 86 PRO A CA 1
ATOM 642 C C . PRO A 1 86 ? -6.906 6.789 32.062 1.00 95.38 86 PRO A C 1
ATOM 644 O O . PRO A 1 86 ? -7.326 5.674 32.380 1.00 95.38 86 PRO A O 1
ATOM 647 N N . GLY A 1 87 ? -7.113 7.305 30.853 1.00 94.31 87 GLY A N 1
ATOM 648 C CA . GLY A 1 87 ? -7.858 6.623 29.793 1.00 94.31 87 GLY A CA 1
ATOM 649 C C . GLY A 1 87 ? -7.165 6.748 28.440 1.00 94.31 87 GLY A C 1
ATOM 650 O O . GLY A 1 87 ? -6.256 7.550 28.266 1.00 94.31 87 GLY A O 1
ATOM 651 N N . ILE A 1 88 ? -7.595 5.970 27.444 1.00 95.12 88 ILE A N 1
ATOM 652 C CA . ILE A 1 88 ? -7.029 6.092 26.092 1.00 95.12 88 ILE A CA 1
ATOM 653 C C . ILE A 1 88 ? -7.608 7.333 25.398 1.00 95.12 88 ILE A C 1
ATOM 655 O O . ILE A 1 88 ? -8.790 7.383 25.044 1.00 95.12 88 ILE A O 1
ATOM 659 N N . SER A 1 89 ? -6.773 8.350 25.208 1.00 94.62 89 SER A N 1
ATOM 660 C CA . SER A 1 89 ? -7.150 9.621 24.584 1.00 94.62 89 SER A CA 1
ATOM 661 C C . SER A 1 89 ? -7.252 9.540 23.058 1.00 94.62 89 SER A C 1
ATOM 663 O O . SER A 1 89 ? -6.651 8.683 22.413 1.00 94.62 89 SER A O 1
ATOM 665 N N . SER A 1 90 ? -7.964 10.496 22.456 1.00 93.88 90 SER A N 1
ATOM 666 C CA . SER A 1 90 ? -7.984 10.672 20.999 1.00 93.88 90 SER A CA 1
ATOM 667 C C . SER A 1 90 ? -6.611 11.027 20.427 1.00 93.88 90 SER A C 1
ATOM 669 O O . SER A 1 90 ? -6.319 10.596 19.320 1.00 93.88 90 SER A O 1
ATOM 671 N N . LEU A 1 91 ? -5.749 11.730 21.175 1.00 95.38 91 LEU A N 1
ATOM 672 C CA . LEU A 1 91 ? -4.363 11.995 20.766 1.00 95.38 91 LEU A CA 1
ATOM 673 C C . LEU A 1 91 ? -3.589 10.694 20.585 1.00 95.38 91 LEU A C 1
ATOM 675 O O . LEU A 1 91 ? -2.972 10.497 19.544 1.00 95.38 91 LEU A O 1
ATOM 679 N N . GLN A 1 92 ? -3.654 9.787 21.563 1.00 95.12 92 GLN A N 1
ATOM 680 C CA . GLN A 1 92 ? -2.955 8.500 21.483 1.00 95.12 92 GLN A CA 1
ATOM 681 C C . GLN A 1 92 ? -3.441 7.669 20.292 1.00 95.12 92 GLN A C 1
ATOM 683 O O . GLN A 1 92 ? -2.625 7.070 19.595 1.00 95.12 92 GLN A O 1
ATOM 688 N N . ILE A 1 93 ? -4.753 7.661 20.030 1.00 94.31 93 ILE A N 1
ATOM 689 C CA . ILE A 1 93 ? -5.320 6.956 18.873 1.00 94.31 93 ILE A CA 1
ATOM 690 C C . ILE A 1 93 ? -4.869 7.621 17.571 1.00 94.31 93 ILE A C 1
ATOM 692 O O . ILE A 1 93 ? -4.400 6.919 16.683 1.00 94.31 93 ILE A O 1
ATOM 696 N N . ALA A 1 94 ? -4.956 8.950 17.462 1.00 93.50 94 ALA A N 1
ATOM 697 C CA . ALA A 1 94 ? -4.524 9.688 16.276 1.00 93.50 94 ALA A CA 1
ATOM 698 C C . ALA A 1 94 ? -3.044 9.432 15.972 1.00 93.50 94 ALA A C 1
ATOM 700 O O . ALA A 1 94 ? -2.712 9.066 14.851 1.00 93.50 94 ALA A O 1
ATOM 701 N N . CYS A 1 95 ? -2.173 9.518 16.982 1.00 92.75 95 CYS A N 1
ATOM 702 C CA . CYS A 1 95 ? -0.751 9.201 16.849 1.00 92.75 95 CYS A CA 1
ATOM 703 C C . CYS A 1 95 ? -0.538 7.758 16.387 1.00 92.75 95 CYS A C 1
ATOM 705 O O . CYS A 1 95 ? 0.223 7.518 15.459 1.00 92.75 95 CYS A O 1
ATOM 707 N N . ALA A 1 96 ? -1.248 6.791 16.975 1.00 89.25 96 ALA A N 1
ATOM 708 C CA . ALA A 1 96 ? -1.134 5.390 16.579 1.00 89.25 96 ALA A CA 1
ATOM 709 C C . ALA A 1 96 ? -1.606 5.139 15.136 1.00 89.25 96 ALA A C 1
ATOM 711 O O . ALA A 1 96 ? -1.022 4.318 14.435 1.00 89.25 96 ALA A O 1
ATOM 712 N N . ARG A 1 97 ? -2.660 5.829 14.685 1.00 87.69 97 ARG A N 1
ATOM 713 C CA . ARG A 1 97 ? -3.217 5.680 13.331 1.00 87.69 97 ARG A CA 1
ATOM 714 C C . ARG A 1 97 ? -2.389 6.386 12.267 1.00 87.69 97 ARG A C 1
ATOM 716 O O . ARG A 1 97 ? -2.200 5.834 11.192 1.00 87.69 97 ARG A O 1
ATOM 723 N N . LEU A 1 98 ? -1.883 7.572 12.587 1.00 87.00 98 LEU A N 1
ATOM 724 C CA . LEU A 1 98 ? -1.024 8.366 11.710 1.00 87.00 98 LEU A CA 1
ATOM 725 C C . LEU A 1 98 ? 0.454 7.965 11.812 1.00 87.00 98 LEU A C 1
ATOM 727 O O . LEU A 1 98 ? 1.269 8.466 11.050 1.00 87.00 98 LEU A O 1
ATOM 731 N N . ARG A 1 99 ? 0.789 7.051 12.735 1.00 83.31 99 ARG A N 1
ATOM 732 C CA . ARG A 1 99 ? 2.151 6.591 13.049 1.00 83.31 99 ARG A CA 1
ATOM 733 C C . ARG A 1 99 ? 3.105 7.727 13.428 1.00 83.31 99 ARG A C 1
ATOM 735 O O . ARG A 1 99 ? 4.272 7.716 13.058 1.00 83.31 99 ARG A O 1
ATOM 742 N N . ILE A 1 100 ? 2.589 8.675 14.200 1.00 87.62 100 ILE A N 1
ATOM 743 C CA . ILE A 1 100 ? 3.337 9.823 14.712 1.00 87.62 100 ILE A CA 1
ATOM 744 C C . ILE A 1 100 ? 3.850 9.494 16.113 1.00 87.62 100 ILE A C 1
ATOM 746 O O . ILE A 1 100 ? 3.104 8.964 16.946 1.00 87.62 100 ILE A O 1
ATOM 750 N N . GLU A 1 101 ? 5.108 9.823 16.403 1.00 87.88 101 GLU A N 1
ATOM 751 C CA . GLU A 1 101 ? 5.622 9.717 17.764 1.00 87.88 101 GLU A CA 1
ATOM 752 C C . GLU A 1 101 ? 4.964 10.774 18.663 1.00 87.88 101 GLU A C 1
ATOM 754 O O . GLU A 1 101 ? 4.931 11.963 18.352 1.00 87.88 101 GLU A O 1
ATOM 759 N N . GLN A 1 102 ? 4.458 10.374 19.835 1.00 91.19 102 GLN A N 1
ATOM 760 C CA . GLN A 1 102 ? 3.793 11.319 20.750 1.00 91.19 102 GLN A CA 1
ATOM 761 C C . GLN A 1 102 ? 4.727 12.440 21.246 1.00 91.19 102 GLN A C 1
ATOM 763 O O . GLN A 1 102 ? 4.257 13.500 21.646 1.00 91.19 102 GLN A O 1
ATOM 768 N N . THR A 1 103 ? 6.042 12.225 21.210 1.00 90.62 103 THR A N 1
ATOM 769 C CA . THR A 1 103 ? 7.103 13.194 21.546 1.00 90.62 103 THR A CA 1
ATOM 770 C C . THR A 1 103 ? 7.209 14.350 20.543 1.00 90.62 103 THR A C 1
ATOM 772 O O . THR A 1 103 ? 7.731 15.424 20.875 1.00 90.62 103 THR A O 1
ATOM 775 N N . GLU A 1 104 ? 6.704 14.158 19.327 1.00 88.56 104 GLU A N 1
ATOM 776 C CA . GLU A 1 104 ? 6.667 15.159 18.257 1.00 88.56 104 GLU A CA 1
ATOM 777 C C . GLU A 1 104 ? 5.406 16.026 18.318 1.00 88.56 104 GLU A C 1
ATOM 779 O O . GLU A 1 104 ? 5.335 17.056 17.647 1.00 88.56 104 GLU A O 1
ATOM 784 N N . ILE A 1 105 ? 4.431 15.644 19.150 1.00 94.31 105 ILE A N 1
ATOM 785 C CA . ILE A 1 105 ? 3.137 16.312 19.225 1.00 94.31 105 ILE A CA 1
ATOM 786 C C . ILE A 1 105 ? 3.136 17.472 20.222 1.00 94.31 105 ILE A C 1
ATOM 788 O O . ILE A 1 105 ? 3.490 17.319 21.391 1.00 94.31 105 ILE A O 1
ATOM 792 N N . ALA A 1 106 ? 2.615 18.615 19.780 1.00 95.56 106 ALA A N 1
ATOM 793 C CA . ALA A 1 106 ? 2.112 19.681 20.634 1.00 95.56 106 ALA A CA 1
ATOM 794 C C . ALA A 1 106 ? 0.575 19.627 20.671 1.00 95.56 106 ALA A C 1
ATOM 796 O O . ALA A 1 106 ? -0.092 19.801 19.651 1.00 95.56 106 ALA A O 1
ATOM 797 N N . ALA A 1 107 ? -0.006 19.365 21.844 1.00 94.38 107 ALA A N 1
ATOM 798 C CA . ALA A 1 107 ? -1.456 19.291 22.008 1.00 94.38 107 ALA A CA 1
ATOM 799 C C . ALA A 1 107 ? -2.054 20.674 22.309 1.00 94.38 107 ALA A C 1
ATOM 801 O O . ALA A 1 107 ? -1.685 21.317 23.292 1.00 94.38 107 ALA A O 1
ATOM 802 N N . ILE A 1 108 ? -3.022 21.106 21.502 1.00 91.81 108 ILE A N 1
ATOM 803 C CA . ILE A 1 108 ? -3.734 22.377 21.654 1.00 91.81 108 ILE A CA 1
ATOM 804 C C . ILE A 1 108 ? -5.228 22.097 21.830 1.00 91.81 108 ILE A C 1
ATOM 806 O O . ILE A 1 108 ? -5.870 21.454 21.002 1.00 91.81 108 ILE A O 1
ATOM 810 N N . THR A 1 109 ? -5.814 22.610 22.912 1.00 86.69 109 THR A N 1
ATOM 811 C CA . THR A 1 109 ? -7.277 22.641 23.061 1.00 86.69 109 THR A CA 1
ATOM 812 C C . THR A 1 109 ? -7.791 23.956 22.496 1.00 86.69 109 THR A C 1
ATOM 814 O O . THR A 1 109 ? -7.457 25.020 23.014 1.00 86.69 109 THR A O 1
ATOM 817 N N . ALA A 1 110 ? -8.603 23.892 21.444 1.00 80.38 110 ALA A N 1
ATOM 818 C CA . ALA A 1 110 ? -9.106 25.075 20.768 1.00 80.38 110 ALA A CA 1
ATOM 819 C C . ALA A 1 110 ? -10.552 25.379 21.175 1.00 80.38 110 ALA A C 1
ATOM 821 O O . ALA A 1 110 ? -11.468 24.584 20.967 1.00 80.38 110 ALA A O 1
ATOM 822 N N . HIS A 1 111 ? -10.771 26.572 21.726 1.00 70.25 111 HIS A N 1
ATOM 823 C CA . HIS A 1 111 ? -12.103 27.116 21.979 1.00 70.25 111 HIS A CA 1
ATOM 824 C C . HIS A 1 111 ? -12.380 28.242 20.977 1.00 70.25 111 HIS A C 1
ATOM 826 O O . HIS A 1 111 ? -11.612 29.198 20.908 1.00 70.25 111 HIS A O 1
ATOM 832 N N . ALA A 1 112 ? -13.503 28.213 20.251 1.00 59.78 112 ALA A N 1
ATOM 833 C CA . ALA A 1 112 ? -13.787 29.193 19.190 1.00 59.78 112 ALA A CA 1
ATOM 834 C C . ALA A 1 112 ? -14.008 30.634 19.687 1.00 59.78 112 ALA A C 1
ATOM 836 O O . ALA A 1 112 ? -14.212 31.542 18.889 1.00 59.78 112 ALA A O 1
ATOM 837 N N . ARG A 1 113 ? -13.974 30.877 21.005 1.00 60.69 113 ARG A N 1
ATOM 838 C CA . ARG A 1 113 ? -13.956 32.237 21.570 1.00 60.69 113 ARG A CA 1
ATOM 839 C C . ARG A 1 113 ? -12.568 32.888 21.520 1.00 60.69 113 ARG A C 1
ATOM 841 O O . ARG A 1 113 ? -12.491 34.083 21.770 1.00 60.69 113 ARG A O 1
ATOM 848 N N . ASP A 1 114 ? -11.520 32.128 21.198 1.00 74.44 114 ASP A N 1
ATOM 849 C CA . ASP A 1 114 ? -10.126 32.582 21.217 1.00 74.44 114 ASP A CA 1
ATOM 850 C C . ASP A 1 114 ? -9.328 32.083 19.994 1.00 74.44 114 ASP A C 1
ATOM 852 O O . ASP A 1 114 ? -8.226 31.543 20.088 1.00 74.44 114 ASP A O 1
ATOM 856 N N . ILE A 1 115 ? -9.928 32.211 18.806 1.00 80.00 115 ILE A N 1
ATOM 857 C CA . ILE A 1 115 ? -9.346 31.700 17.554 1.00 80.00 115 ILE A CA 1
ATOM 858 C C . ILE A 1 115 ? -8.005 32.364 17.204 1.00 80.00 115 ILE A C 1
ATOM 860 O O . ILE A 1 115 ? -7.145 31.726 16.604 1.00 80.00 115 ILE A O 1
ATOM 864 N N . VAL A 1 116 ? -7.814 33.630 17.596 1.00 84.94 116 VAL A N 1
ATOM 865 C CA . VAL A 1 116 ? -6.575 34.385 17.349 1.00 84.94 116 VAL A CA 1
ATOM 866 C C . VAL A 1 116 ? -5.420 33.770 18.131 1.00 84.94 116 VAL A C 1
ATOM 868 O O . VAL A 1 116 ? -4.402 33.428 17.536 1.00 84.94 116 VAL A O 1
ATOM 871 N N . HIS A 1 117 ? -5.605 33.534 19.432 1.00 87.12 117 HIS A N 1
ATOM 872 C CA . HIS A 1 117 ? -4.578 32.909 20.257 1.00 87.12 117 HIS A CA 1
ATOM 873 C C . HIS A 1 117 ? -4.255 31.483 19.795 1.00 87.12 117 HIS A C 1
ATOM 875 O O . HIS A 1 117 ? -3.090 31.102 19.725 1.00 87.12 117 HIS A O 1
ATOM 881 N N . VAL A 1 118 ? -5.273 30.699 19.419 1.00 88.38 118 VAL A N 1
ATOM 882 C CA . VAL A 1 118 ? -5.066 29.341 18.892 1.00 88.38 118 VAL A CA 1
ATOM 883 C C . VAL A 1 118 ? -4.224 29.367 17.614 1.00 88.38 118 VAL A C 1
ATOM 885 O O . VAL A 1 118 ? -3.294 28.578 17.487 1.00 88.38 118 VAL A O 1
ATOM 888 N N . ARG A 1 119 ? -4.507 30.288 16.686 1.00 91.06 119 ARG A N 1
ATOM 889 C CA . ARG A 1 119 ? -3.731 30.472 15.450 1.00 91.06 119 ARG A CA 1
ATOM 890 C C . ARG A 1 119 ? -2.265 30.810 15.731 1.00 91.06 119 ARG A C 1
ATOM 892 O O . ARG A 1 119 ? -1.378 30.196 15.141 1.00 91.06 119 ARG A O 1
ATOM 899 N N . GLU A 1 120 ? -2.010 31.732 16.656 1.00 91.19 120 GLU A N 1
ATOM 900 C CA . GLU A 1 120 ? -0.651 32.094 17.079 1.00 91.19 120 GLU A CA 1
ATOM 901 C C . GLU A 1 120 ? 0.089 30.917 17.729 1.00 91.19 120 GLU A C 1
ATOM 903 O O . GLU A 1 120 ? 1.266 30.697 17.443 1.00 91.19 120 GLU A O 1
ATOM 908 N N . LEU A 1 121 ? -0.596 30.124 18.560 1.00 92.31 121 LEU A N 1
ATOM 909 C CA . LEU A 1 121 ? -0.024 28.914 19.149 1.00 92.31 121 LEU A CA 1
ATOM 910 C C . LEU A 1 121 ? 0.323 27.873 18.082 1.00 92.31 121 LEU A C 1
ATOM 912 O O . LEU A 1 121 ? 1.421 27.330 18.122 1.00 92.31 121 LEU A O 1
ATOM 916 N N . ILE A 1 122 ? -0.565 27.622 17.113 1.00 94.19 122 ILE A N 1
ATOM 917 C CA . ILE A 1 122 ? -0.293 26.683 16.014 1.00 94.19 122 ILE A CA 1
ATOM 918 C C . ILE A 1 122 ? 0.972 27.114 15.262 1.00 94.19 122 ILE A C 1
ATOM 920 O O . ILE A 1 122 ? 1.879 26.304 15.102 1.00 94.19 122 ILE A O 1
ATOM 924 N N . LEU A 1 123 ? 1.073 28.388 14.862 1.00 94.44 123 LEU A N 1
ATOM 925 C CA . LEU A 1 123 ? 2.272 28.908 14.193 1.00 94.44 123 LEU A CA 1
ATOM 926 C C . LEU A 1 123 ? 3.530 28.736 15.040 1.00 94.44 123 LEU A C 1
ATOM 928 O O . LEU A 1 123 ? 4.562 28.305 14.528 1.00 94.44 123 LEU A O 1
ATOM 932 N N . ARG A 1 124 ? 3.446 29.058 16.335 1.00 95.00 124 ARG A N 1
ATOM 933 C CA . ARG A 1 124 ? 4.574 28.925 17.253 1.00 95.00 124 ARG A CA 1
ATOM 934 C C . ARG A 1 124 ? 5.060 27.481 17.310 1.00 95.00 124 ARG A C 1
ATOM 936 O O . ARG A 1 124 ? 6.249 27.250 17.132 1.00 95.00 124 ARG A O 1
ATOM 943 N N . GLU A 1 125 ? 4.170 26.521 17.532 1.00 96.44 125 GLU A N 1
ATOM 944 C CA . GLU A 1 125 ? 4.565 25.116 17.664 1.00 96.44 125 GLU A CA 1
ATOM 945 C C . GLU A 1 125 ? 5.082 24.537 16.335 1.00 96.44 125 GLU A C 1
ATOM 947 O O . GLU A 1 125 ? 6.119 23.876 16.329 1.00 96.44 125 GLU A O 1
ATOM 952 N N . LEU A 1 126 ? 4.456 24.870 15.198 1.00 93.88 126 LEU A N 1
ATOM 953 C CA . LEU A 1 126 ? 4.954 24.468 13.874 1.00 93.88 126 LEU A CA 1
ATOM 954 C C . LEU A 1 126 ? 6.352 25.036 13.581 1.00 93.88 126 LEU A C 1
ATOM 956 O O . LEU A 1 126 ? 7.199 24.334 13.040 1.00 93.88 126 LEU A O 1
ATOM 960 N N . SER A 1 127 ? 6.640 26.280 13.985 1.00 91.31 127 SER A N 1
ATOM 961 C CA . SER A 1 127 ? 7.982 26.868 13.819 1.00 91.31 127 SER A CA 1
ATOM 962 C C . SER A 1 127 ? 9.059 26.241 14.714 1.00 91.31 127 SER A C 1
ATOM 964 O O . SER A 1 127 ? 10.246 26.456 14.485 1.00 91.31 127 SER A O 1
ATOM 966 N N . LEU A 1 128 ? 8.655 25.454 15.716 1.00 91.62 128 LEU A N 1
ATOM 967 C CA . LEU A 1 128 ? 9.533 24.608 16.528 1.00 91.62 128 LEU A CA 1
ATOM 968 C C . LEU A 1 128 ? 9.618 23.169 15.990 1.00 91.62 128 LEU A C 1
ATOM 970 O O . LEU A 1 128 ? 10.027 22.272 16.728 1.00 91.62 128 LEU A O 1
ATOM 974 N N . GLU A 1 129 ? 9.202 22.948 14.738 1.00 88.06 129 GLU A N 1
ATOM 975 C CA . GLU A 1 129 ? 9.174 21.641 14.067 1.00 88.06 129 GLU A CA 1
ATOM 976 C C . GLU A 1 129 ? 8.307 20.604 14.808 1.00 88.06 129 GLU A C 1
ATOM 978 O O . GLU A 1 129 ? 8.496 19.394 14.680 1.00 88.06 129 GLU A O 1
ATOM 983 N N . LYS A 1 130 ? 7.336 21.062 15.611 1.00 93.81 130 LYS A N 1
ATOM 984 C CA . LYS A 1 130 ? 6.345 20.185 16.240 1.00 93.81 130 LYS A CA 1
ATOM 985 C C . LYS A 1 130 ? 5.176 19.947 15.305 1.00 93.81 130 LYS A C 1
ATOM 987 O O . LYS A 1 130 ? 4.764 20.829 14.562 1.00 93.81 130 LYS A O 1
ATOM 992 N N . THR A 1 131 ? 4.585 18.764 15.412 1.00 94.56 131 THR A N 1
ATOM 993 C CA . THR A 1 131 ? 3.282 18.483 14.810 1.00 94.56 131 THR A CA 1
ATOM 994 C C . THR A 1 131 ? 2.193 18.814 15.817 1.00 94.56 131 THR A C 1
ATOM 996 O O . THR A 1 131 ? 2.256 18.442 16.983 1.00 94.56 131 THR A O 1
ATOM 999 N N . VAL A 1 132 ? 1.181 19.550 15.394 1.00 96.44 132 VAL A N 1
ATOM 1000 C CA . VAL A 1 132 ? 0.142 20.065 16.277 1.00 96.44 132 VAL A CA 1
ATOM 1001 C C . VAL A 1 132 ? -1.063 19.137 16.250 1.00 96.44 132 VAL A C 1
ATOM 1003 O O . VAL A 1 132 ? -1.640 18.895 15.196 1.00 96.44 132 VAL A O 1
ATOM 1006 N N . PHE A 1 133 ? -1.485 18.654 17.417 1.00 96.31 133 PHE A N 1
ATOM 1007 C CA . PHE A 1 133 ? -2.759 17.962 17.601 1.00 96.31 133 PHE A CA 1
ATOM 1008 C C . PHE A 1 133 ? -3.773 18.926 18.211 1.00 96.31 133 PHE A C 1
ATOM 1010 O O . PHE A 1 133 ? -3.538 19.475 19.287 1.00 96.31 133 PHE A O 1
ATOM 1017 N N . ILE A 1 134 ? -4.918 19.111 17.561 1.00 94.00 134 ILE A N 1
ATOM 1018 C CA . ILE A 1 134 ? -5.949 20.056 17.984 1.00 94.00 134 ILE A CA 1
ATOM 1019 C C . ILE A 1 134 ? -7.204 19.299 18.414 1.00 94.00 134 ILE A C 1
ATOM 1021 O O . ILE A 1 134 ? -7.728 18.460 17.677 1.00 94.00 134 ILE A O 1
ATOM 1025 N N . LEU A 1 135 ? -7.717 19.652 19.595 1.00 90.50 135 LEU A N 1
ATOM 1026 C CA . LEU A 1 135 ? -9.064 19.313 20.059 1.00 90.50 135 LEU A CA 1
ATOM 1027 C C . LEU A 1 135 ? -9.988 20.520 19.840 1.00 90.50 135 LEU A C 1
ATOM 1029 O O . LEU A 1 135 ? -9.980 21.435 20.671 1.00 90.50 135 LEU A O 1
ATOM 1033 N N . PRO A 1 136 ? -10.736 20.562 18.725 1.00 84.44 136 PRO A N 1
ATOM 1034 C CA . PRO A 1 136 ? -11.589 21.690 18.387 1.00 84.44 136 PRO A CA 1
ATOM 1035 C C . PRO A 1 136 ? -12.939 21.663 19.110 1.00 84.44 136 PRO A C 1
ATOM 1037 O O . PRO A 1 136 ? -13.436 20.610 19.515 1.00 84.44 136 PRO A O 1
ATOM 1040 N N . ASP A 1 137 ? -13.568 22.836 19.217 1.00 79.56 137 ASP A N 1
ATOM 1041 C CA . ASP A 1 137 ? -15.020 22.919 19.380 1.00 79.56 137 ASP A CA 1
ATOM 1042 C C . ASP A 1 137 ? -15.726 22.853 18.009 1.00 79.56 137 ASP A C 1
ATOM 1044 O O . ASP A 1 137 ? -15.101 23.027 16.964 1.00 79.56 137 ASP A O 1
ATOM 1048 N N . ALA A 1 138 ? -17.040 22.611 17.997 1.00 68.75 138 ALA A N 1
ATOM 1049 C CA . ALA A 1 138 ? -17.812 22.408 16.763 1.00 68.75 138 ALA A CA 1
ATOM 1050 C C . ALA A 1 138 ? -17.834 23.609 15.789 1.00 68.75 138 ALA A C 1
ATOM 1052 O O . ALA A 1 138 ? -18.383 23.494 14.700 1.00 68.75 138 ALA A O 1
ATOM 1053 N N . ARG A 1 139 ? -17.295 24.776 16.168 1.00 69.25 139 ARG A N 1
ATOM 1054 C CA . ARG A 1 139 ? -17.234 25.983 15.322 1.00 69.25 139 ARG A CA 1
ATOM 1055 C C . ARG A 1 139 ? -15.842 26.222 14.734 1.00 69.25 139 ARG A C 1
ATOM 1057 O O . ARG A 1 139 ? -15.609 27.277 14.154 1.00 69.25 139 ARG A O 1
ATOM 1064 N N . PHE A 1 140 ? -14.909 25.300 14.938 1.00 79.75 140 PHE A N 1
ATOM 1065 C CA . PHE A 1 140 ? -13.547 25.408 14.438 1.00 79.75 140 PHE A CA 1
ATOM 1066 C C . PHE A 1 140 ? -13.475 24.973 12.969 1.00 79.75 140 PHE A C 1
ATOM 1068 O O . PHE A 1 140 ? -13.830 23.839 12.650 1.00 79.75 140 PHE A O 1
ATOM 1075 N N . ASP A 1 141 ? -13.007 25.861 12.092 1.00 86.81 141 ASP A N 1
ATOM 1076 C CA . ASP A 1 141 ? -12.926 25.618 10.649 1.00 86.81 141 ASP A CA 1
ATOM 1077 C C . ASP A 1 141 ? -11.474 25.364 10.207 1.00 86.81 141 ASP A C 1
ATOM 1079 O O . ASP A 1 141 ? -10.603 26.232 10.335 1.00 86.81 141 ASP A O 1
ATOM 1083 N N . LEU A 1 142 ? -11.213 24.161 9.682 1.00 89.62 142 LEU A N 1
ATOM 1084 C CA . LEU A 1 142 ? -9.901 23.784 9.157 1.00 89.62 142 LEU A CA 1
ATOM 1085 C C . LEU A 1 142 ? -9.529 24.597 7.910 1.00 89.62 142 LEU A C 1
ATOM 1087 O O . LEU A 1 142 ? -8.352 24.917 7.744 1.00 89.62 142 LEU A O 1
ATOM 1091 N N . HIS A 1 143 ? -10.491 24.964 7.058 1.00 92.31 143 HIS A N 1
ATOM 1092 C CA . HIS A 1 143 ? -10.227 25.741 5.841 1.00 92.31 143 HIS A CA 1
ATOM 1093 C C . HIS A 1 143 ? -9.692 27.130 6.188 1.00 92.31 143 HIS A C 1
ATOM 1095 O O . HIS A 1 143 ? -8.705 27.585 5.608 1.00 92.31 143 HIS A O 1
ATOM 1101 N N . GLU A 1 144 ? -10.273 27.787 7.197 1.00 91.62 144 GLU A N 1
ATOM 1102 C CA . GLU A 1 144 ? -9.782 29.089 7.657 1.00 91.62 144 GLU A CA 1
ATOM 1103 C C . GLU A 1 144 ? -8.360 29.022 8.230 1.00 91.62 144 GLU A C 1
ATOM 1105 O O . GLU A 1 144 ? -7.567 29.945 8.037 1.00 91.62 144 GLU A O 1
ATOM 1110 N N . ILE A 1 145 ? -8.030 27.953 8.957 1.00 91.19 145 ILE A N 1
ATOM 1111 C CA . ILE A 1 145 ? -6.693 27.767 9.539 1.00 91.19 145 ILE A CA 1
ATOM 1112 C C . ILE A 1 145 ? -5.682 27.454 8.457 1.00 91.19 145 ILE A C 1
ATOM 1114 O O . ILE A 1 145 ? -4.604 28.032 8.454 1.00 91.19 145 ILE A O 1
ATOM 1118 N N . SER A 1 146 ? -6.044 26.582 7.526 1.00 93.88 146 SER A N 1
ATOM 1119 C CA . SER A 1 146 ? -5.190 26.209 6.406 1.00 93.88 146 SER A CA 1
ATOM 1120 C C . SER A 1 146 ? -4.847 27.438 5.569 1.00 93.88 146 SER A C 1
ATOM 1122 O O . SER A 1 146 ? -3.673 27.706 5.330 1.00 93.88 146 SER A O 1
ATOM 1124 N N . LYS A 1 147 ? -5.843 28.286 5.274 1.00 94.88 147 LYS A N 1
ATOM 1125 C CA . LYS A 1 147 ? -5.621 29.590 4.641 1.00 94.88 147 LYS A CA 1
ATOM 1126 C C . LYS A 1 147 ? -4.687 30.488 5.456 1.00 94.88 147 LYS A C 1
ATOM 1128 O O . LYS A 1 147 ? -3.759 31.065 4.904 1.00 94.88 147 LYS A O 1
ATOM 1133 N N . PHE A 1 148 ? -4.905 30.594 6.765 1.00 93.94 148 PHE A N 1
ATOM 1134 C CA . PHE A 1 148 ? -4.045 31.392 7.640 1.00 93.94 148 PHE A CA 1
ATOM 1135 C C . PHE A 1 148 ? -2.588 30.897 7.652 1.00 93.94 148 PHE A C 1
ATOM 1137 O O . PHE A 1 148 ? -1.673 31.716 7.632 1.00 93.94 148 PHE A O 1
ATOM 1144 N N . LEU A 1 149 ? -2.362 29.582 7.661 1.00 94.50 149 LEU A N 1
ATOM 1145 C CA . LEU A 1 149 ? -1.025 28.987 7.592 1.00 94.50 149 LEU A CA 1
ATOM 1146 C C . LEU A 1 149 ? -0.362 29.254 6.234 1.00 94.50 149 LEU A C 1
ATOM 1148 O O . LEU A 1 149 ? 0.801 29.658 6.199 1.00 94.50 149 LEU A O 1
ATOM 1152 N N . LEU A 1 150 ? -1.112 29.133 5.134 1.00 94.25 150 LEU A N 1
ATOM 1153 C CA . LEU A 1 150 ? -0.638 29.483 3.791 1.00 94.25 150 LEU A CA 1
ATOM 1154 C C . LEU A 1 150 ? -0.249 30.960 3.675 1.00 94.25 150 LEU A C 1
ATOM 1156 O O . LEU A 1 150 ? 0.806 31.266 3.123 1.00 94.25 150 LEU A O 1
ATOM 1160 N N . ASP A 1 151 ? -1.045 31.870 4.245 1.00 95.25 151 ASP A N 1
ATOM 1161 C CA . ASP A 1 151 ? -0.740 33.309 4.279 1.00 95.25 151 ASP A CA 1
ATOM 1162 C C . ASP A 1 151 ? 0.577 33.607 5.038 1.00 95.25 151 ASP A C 1
ATOM 1164 O O . ASP A 1 151 ? 1.197 34.649 4.822 1.00 95.25 151 ASP A O 1
ATOM 1168 N N . HIS A 1 152 ? 1.035 32.680 5.891 1.00 94.12 152 HIS A N 1
ATOM 1169 C CA . HIS A 1 152 ? 2.321 32.726 6.602 1.00 94.12 152 HIS A CA 1
ATOM 1170 C C . HIS A 1 152 ? 3.414 31.857 5.952 1.00 94.12 152 HIS A C 1
ATOM 1172 O O . HIS A 1 152 ? 4.480 31.670 6.538 1.00 94.12 152 HIS A O 1
ATOM 1178 N N . GLY A 1 153 ? 3.181 31.344 4.741 1.00 90.81 153 GLY A N 1
ATOM 1179 C CA . GLY A 1 153 ? 4.151 30.557 3.977 1.00 90.81 153 GLY A CA 1
ATOM 1180 C C . GLY A 1 153 ? 4.295 29.100 4.423 1.00 90.81 153 GLY A C 1
ATOM 1181 O O . GLY A 1 153 ? 5.281 28.460 4.062 1.00 90.81 153 GLY A O 1
ATOM 1182 N N . LEU A 1 154 ? 3.346 28.568 5.200 1.00 89.69 154 LEU A N 1
ATOM 1183 C CA . LEU A 1 154 ? 3.363 27.183 5.671 1.00 89.69 154 LEU A CA 1
ATOM 1184 C C . LEU A 1 154 ? 2.457 26.296 4.806 1.00 89.69 154 LEU A C 1
ATOM 1186 O O . LEU A 1 154 ? 1.240 26.219 4.998 1.00 89.69 154 LEU A O 1
ATOM 1190 N N . SER A 1 155 ? 3.100 25.604 3.868 1.00 89.38 155 SER A N 1
ATOM 1191 C CA . SER A 1 155 ? 2.558 24.462 3.129 1.00 89.38 155 SER A CA 1
ATOM 1192 C C . SER A 1 155 ? 2.894 23.192 3.906 1.00 89.38 155 SER A C 1
ATOM 1194 O O . SER A 1 155 ? 4.047 22.762 3.908 1.00 89.38 155 SER A O 1
ATOM 1196 N N . VAL A 1 156 ? 1.930 22.650 4.652 1.00 89.75 156 VAL A N 1
ATOM 1197 C CA . VAL A 1 156 ? 2.156 21.484 5.523 1.00 89.75 156 VAL A CA 1
ATOM 1198 C C . VAL A 1 156 ? 1.013 20.479 5.400 1.00 89.75 156 VAL A C 1
ATOM 1200 O O . VAL A 1 156 ? -0.117 20.869 5.082 1.00 89.75 156 VAL A O 1
ATOM 1203 N N . PRO A 1 157 ? 1.257 19.185 5.672 1.00 91.56 157 PRO A N 1
ATOM 1204 C CA . PRO A 1 157 ? 0.182 18.208 5.707 1.00 91.56 157 PRO A CA 1
ATOM 1205 C C . PRO A 1 157 ? -0.803 18.497 6.848 1.00 91.56 157 PRO A C 1
ATOM 1207 O O . PRO A 1 157 ? -0.430 18.986 7.922 1.00 91.56 157 PRO A O 1
ATOM 1210 N N . VAL A 1 158 ? -2.067 18.143 6.625 1.00 93.94 158 VAL A N 1
ATOM 1211 C CA . VAL A 1 158 ? -3.141 18.226 7.622 1.00 93.94 158 VAL A CA 1
ATOM 1212 C C . VAL A 1 158 ? -3.952 16.936 7.623 1.00 93.94 158 VAL A C 1
ATOM 1214 O O . VAL A 1 158 ? -4.152 16.316 6.582 1.00 93.94 158 VAL A O 1
ATOM 1217 N N . ALA A 1 159 ? -4.454 16.521 8.781 1.00 94.25 159 ALA A N 1
ATOM 1218 C CA . ALA A 1 159 ? -5.316 15.355 8.908 1.00 94.25 159 ALA A CA 1
ATOM 1219 C C . ALA A 1 159 ? -6.576 15.679 9.710 1.00 94.25 159 ALA A C 1
ATOM 1221 O O . ALA A 1 159 ? -6.510 16.251 10.801 1.00 94.25 159 ALA A O 1
ATOM 1222 N N . VAL A 1 160 ? -7.725 15.244 9.196 1.00 95.31 160 VAL A N 1
ATOM 1223 C CA . VAL A 1 160 ? -9.006 15.238 9.907 1.00 95.31 160 VAL A CA 1
ATOM 1224 C C . VAL A 1 160 ? -9.239 13.834 10.447 1.00 95.31 160 VAL A C 1
ATOM 1226 O O . VAL A 1 160 ? -9.367 12.885 9.676 1.00 95.31 160 VAL A O 1
ATOM 1229 N N . CYS A 1 161 ? -9.294 13.701 11.770 1.00 95.12 161 CYS A N 1
ATOM 1230 C CA . CYS A 1 161 ? -9.514 12.436 12.465 1.00 95.12 161 CYS A CA 1
ATOM 1231 C C . CYS A 1 161 ? -10.894 12.434 13.129 1.00 95.12 161 CYS A C 1
ATOM 1233 O O . CYS A 1 161 ? -11.107 13.099 14.141 1.00 95.12 161 CYS A O 1
ATOM 1235 N N . GLU A 1 162 ? -11.835 11.675 12.587 1.00 94.12 162 GLU A N 1
ATOM 1236 C CA . GLU A 1 162 ? -13.240 11.679 12.985 1.00 94.12 162 GLU A CA 1
ATOM 1237 C C . GLU A 1 162 ? -13.613 10.390 13.698 1.00 94.12 162 GLU A C 1
ATOM 1239 O O . GLU A 1 162 ? -13.259 9.296 13.258 1.00 94.12 162 GLU A O 1
ATOM 1244 N N . ARG A 1 163 ? -14.374 10.528 14.790 1.00 92.06 163 ARG A N 1
ATOM 1245 C CA . ARG A 1 163 ? -14.917 9.397 15.562 1.00 92.06 163 ARG A CA 1
ATOM 1246 C C . ARG A 1 163 ? -13.860 8.329 15.877 1.00 92.06 163 ARG A C 1
ATOM 1248 O O . ARG A 1 163 ? -14.113 7.134 15.755 1.00 92.06 163 ARG A O 1
ATOM 1255 N N . LEU A 1 164 ? -12.686 8.772 16.326 1.00 92.06 164 LEU A N 1
ATOM 1256 C CA . LEU A 1 164 ? -11.602 7.880 16.739 1.00 92.06 164 LEU A CA 1
ATOM 1257 C C . LEU A 1 164 ? -12.082 6.876 17.802 1.00 92.06 164 LEU A C 1
ATOM 1259 O O . LEU A 1 164 ? -12.654 7.261 18.827 1.00 92.06 164 LEU A O 1
ATOM 1263 N N . GLY A 1 165 ? -11.846 5.588 17.553 1.00 86.94 165 GLY A N 1
ATOM 1264 C CA . GLY A 1 165 ? -12.286 4.473 18.391 1.00 86.94 165 GLY A CA 1
ATOM 1265 C C . GLY A 1 165 ? -13.744 4.033 18.191 1.00 86.94 165 GLY A C 1
ATOM 1266 O O . GLY A 1 165 ? -14.269 3.299 19.031 1.00 86.94 165 GLY A O 1
ATOM 1267 N N . TY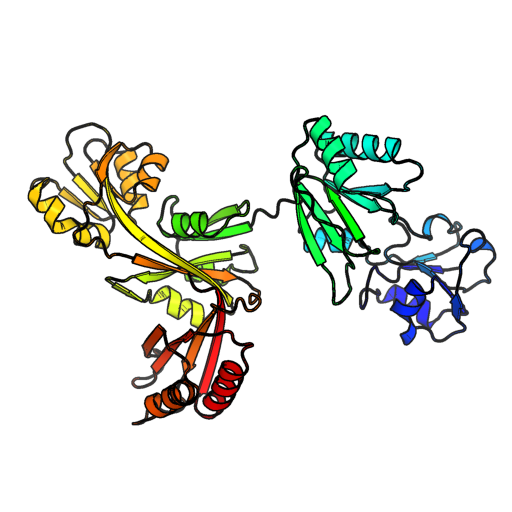R A 1 166 ? -14.426 4.471 17.129 1.00 87.31 166 TYR A N 1
ATOM 1268 C CA . TYR A 1 166 ? -15.763 3.988 16.750 1.00 87.31 166 TYR A CA 1
ATOM 1269 C C . TYR A 1 166 ? -15.702 3.148 15.460 1.00 87.31 166 TYR A C 1
ATOM 1271 O O . TYR A 1 166 ? -14.737 3.258 14.709 1.00 87.31 166 TYR A O 1
ATOM 1279 N N . PRO A 1 167 ? -16.713 2.300 15.173 1.00 82.19 167 PRO A N 1
ATOM 1280 C CA . PRO A 1 167 ? -16.736 1.487 13.949 1.00 82.19 167 PRO A CA 1
ATOM 1281 C C . PRO A 1 167 ? -16.711 2.300 12.648 1.00 82.19 167 PRO A C 1
ATOM 1283 O O . PRO A 1 167 ? -16.298 1.794 11.614 1.00 82.19 167 PRO A O 1
ATOM 1286 N N . ASP A 1 168 ? -17.171 3.546 12.705 1.00 84.94 168 ASP A N 1
ATOM 1287 C CA . ASP A 1 168 ? -17.224 4.511 11.613 1.00 84.94 168 ASP A CA 1
ATOM 1288 C C . ASP A 1 168 ? -16.114 5.578 11.725 1.00 84.94 168 ASP A C 1
ATOM 1290 O O . ASP A 1 168 ? -16.299 6.721 11.284 1.00 84.94 168 ASP A O 1
ATOM 1294 N N . GLU A 1 169 ? -14.981 5.209 12.340 1.00 91.62 169 GLU A N 1
ATOM 1295 C CA . GLU A 1 169 ? -13.733 5.982 12.361 1.00 91.62 169 GLU A CA 1
ATOM 1296 C C . GLU A 1 169 ? -13.318 6.359 10.932 1.00 91.62 169 GLU A C 1
ATOM 1298 O O . GLU A 1 169 ? -13.316 5.526 10.024 1.00 91.62 169 GLU A O 1
ATOM 1303 N N . ARG A 1 170 ? -12.969 7.631 10.730 1.00 90.94 170 ARG A N 1
ATOM 1304 C CA . ARG A 1 170 ? -12.500 8.151 9.442 1.00 90.94 170 ARG A CA 1
ATOM 1305 C C . ARG A 1 170 ? -11.300 9.051 9.674 1.00 90.94 170 ARG A C 1
ATOM 1307 O O . ARG A 1 170 ? -11.384 9.999 10.445 1.00 90.94 170 ARG A O 1
ATOM 1314 N N . ILE A 1 171 ? -10.203 8.779 8.981 1.00 91.19 171 ILE A N 1
ATOM 1315 C CA . ILE A 1 171 ? -9.031 9.653 8.956 1.00 91.19 171 ILE A CA 1
ATOM 1316 C C . ILE A 1 171 ? -8.776 10.021 7.507 1.00 91.19 171 ILE A C 1
ATOM 1318 O O . ILE A 1 171 ? -8.659 9.136 6.662 1.00 91.19 171 ILE A O 1
ATOM 1322 N N . VAL A 1 172 ? -8.725 11.317 7.220 1.00 89.44 172 VAL A N 1
ATOM 1323 C CA . VAL A 1 172 ? -8.390 11.816 5.886 1.00 89.44 172 VAL A CA 1
ATOM 1324 C C . VAL A 1 172 ? -7.267 12.816 5.999 1.00 89.44 172 VAL A C 1
ATOM 1326 O O . VAL A 1 172 ? -7.332 13.739 6.807 1.00 89.44 172 VAL A O 1
ATOM 1329 N N . ILE A 1 173 ? -6.240 12.586 5.192 1.00 90.19 173 ILE A N 1
ATOM 1330 C CA . ILE A 1 173 ? -5.050 13.416 5.094 1.00 90.19 173 ILE A CA 1
ATOM 1331 C C . ILE A 1 173 ? -5.196 14.272 3.837 1.00 90.19 173 ILE A C 1
ATOM 1333 O O . ILE A 1 173 ? -5.629 13.779 2.798 1.00 90.19 173 ILE A O 1
ATOM 1337 N N . GLY A 1 174 ? -4.855 15.545 3.958 1.00 88.38 174 GLY A N 1
ATOM 1338 C CA . GLY A 1 174 ? -4.700 16.487 2.859 1.00 88.38 174 GLY A CA 1
ATOM 1339 C C . GLY A 1 174 ? -3.547 17.431 3.175 1.00 88.38 174 GLY A C 1
ATOM 1340 O O . GLY A 1 174 ? -2.649 17.093 3.952 1.00 88.38 174 GLY A O 1
ATOM 1341 N N . THR A 1 175 ? -3.583 18.630 2.614 1.00 90.69 175 THR A N 1
ATOM 1342 C CA . THR A 1 175 ? -2.574 19.668 2.873 1.00 90.69 175 THR A CA 1
ATOM 1343 C C . THR A 1 175 ? -3.242 20.985 3.237 1.00 90.69 175 THR A C 1
ATOM 1345 O O . THR A 1 175 ? -4.466 21.095 3.205 1.00 90.69 175 THR A O 1
ATOM 1348 N N . THR A 1 176 ? -2.468 22.000 3.611 1.00 92.31 176 THR A N 1
ATOM 1349 C CA . THR A 1 176 ? -3.033 23.336 3.821 1.00 92.31 176 THR A CA 1
ATOM 1350 C C . THR A 1 176 ? -3.589 23.956 2.526 1.00 92.31 176 THR A C 1
ATOM 1352 O O . THR A 1 176 ? -4.490 24.788 2.601 1.00 92.31 176 THR A O 1
ATOM 1355 N N . GLU A 1 177 ? -3.130 23.538 1.342 1.00 91.38 177 GLU A N 1
ATOM 1356 C CA . GLU A 1 177 ? -3.702 23.924 0.037 1.00 91.38 177 GLU A CA 1
ATOM 1357 C C . GLU A 1 177 ? -5.030 23.236 -0.265 1.00 91.38 177 GLU A C 1
ATOM 1359 O O . GLU A 1 177 ? -5.947 23.871 -0.786 1.00 91.38 177 GLU A O 1
ATOM 1364 N N . GLU A 1 178 ? -5.128 21.949 0.063 1.00 90.31 178 GLU A N 1
ATOM 1365 C CA . GLU A 1 178 ? -6.320 21.134 -0.153 1.00 90.31 178 GLU A CA 1
ATOM 1366 C C . GLU A 1 178 ? -6.726 20.444 1.161 1.00 90.31 178 GLU A C 1
ATOM 1368 O O . GLU A 1 178 ? -6.506 19.239 1.350 1.00 90.31 178 GLU A O 1
ATOM 1373 N N . PRO A 1 179 ? -7.270 21.211 2.1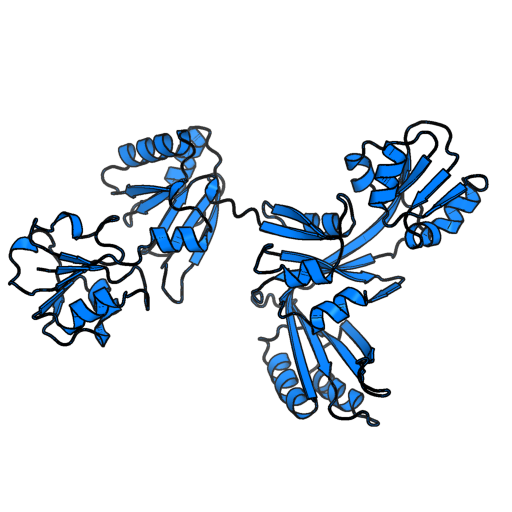26 1.00 93.12 179 PRO A N 1
ATOM 1374 C CA . PRO A 1 179 ? -7.628 20.667 3.425 1.00 93.12 179 PRO A CA 1
ATOM 1375 C C . PRO A 1 179 ? -8.886 19.787 3.320 1.00 93.12 179 PRO A C 1
ATOM 1377 O O . PRO A 1 179 ? -9.864 20.178 2.678 1.00 93.12 179 PRO A O 1
ATOM 1380 N N . PRO A 1 180 ? -8.917 18.612 3.976 1.00 91.56 180 PRO A N 1
ATOM 1381 C CA . PRO A 1 180 ? -10.082 17.737 3.950 1.00 91.56 180 PRO A CA 1
ATOM 1382 C C . PRO A 1 180 ? -11.297 18.334 4.667 1.00 91.56 180 PRO A C 1
ATOM 1384 O O . PRO A 1 180 ? -11.169 18.988 5.701 1.00 91.56 180 PRO A O 1
ATOM 1387 N N . ASP A 1 181 ? -12.497 17.989 4.198 1.00 91.75 181 ASP A N 1
ATOM 1388 C CA . ASP A 1 181 ? -13.732 18.364 4.888 1.00 91.75 181 ASP A CA 1
ATOM 1389 C C . ASP A 1 181 ? -13.981 17.536 6.155 1.00 91.75 181 ASP A C 1
ATOM 1391 O O . ASP A 1 181 ? -13.872 16.297 6.169 1.00 91.75 181 ASP A O 1
ATOM 1395 N N . VAL A 1 182 ? -14.422 18.246 7.195 1.00 91.12 182 VAL A N 1
ATOM 1396 C CA . VAL A 1 182 ? -14.976 17.682 8.427 1.00 91.12 182 VAL A CA 1
ATOM 1397 C C . VAL A 1 182 ? -16.438 17.298 8.184 1.00 91.12 182 VAL A C 1
ATOM 1399 O O . VAL A 1 182 ? -17.250 18.113 7.753 1.00 91.12 182 VAL A O 1
ATOM 1402 N N . LYS A 1 183 ? -16.783 16.041 8.458 1.00 90.56 183 LYS A N 1
ATOM 1403 C CA . LYS A 1 183 ? -18.103 15.427 8.231 1.00 90.56 183 LYS A CA 1
ATOM 1404 C C . LYS A 1 183 ? -18.814 15.014 9.526 1.00 90.56 183 LYS A C 1
ATOM 1406 O O . LYS A 1 183 ? -19.945 14.532 9.470 1.00 90.56 183 LYS A O 1
ATOM 1411 N N . SER A 1 184 ? -18.166 15.162 10.677 1.00 88.00 184 SER A N 1
ATOM 1412 C CA . SER A 1 184 ? -18.642 14.728 11.991 1.00 88.00 184 SER A CA 1
ATOM 1413 C C . SER A 1 184 ? -18.418 15.811 13.044 1.00 88.00 184 SER A C 1
ATOM 1415 O O . SER A 1 184 ? -17.354 16.417 13.094 1.00 88.00 184 SER A O 1
ATOM 1417 N N . ASP A 1 185 ? -19.367 15.966 13.971 1.00 86.44 185 ASP A N 1
ATOM 1418 C CA . ASP A 1 185 ? -19.213 16.836 15.151 1.00 86.44 185 ASP A CA 1
ATOM 1419 C C . ASP A 1 185 ? -18.132 16.330 16.124 1.00 86.44 185 ASP A C 1
ATOM 1421 O O . ASP A 1 185 ? -17.645 17.066 16.983 1.00 86.44 185 ASP A O 1
ATOM 1425 N N . LEU A 1 186 ? -17.775 15.046 16.026 1.00 89.19 186 LEU A N 1
ATOM 1426 C CA . LEU A 1 186 ? -16.704 14.434 16.796 1.00 89.19 186 LEU A CA 1
ATOM 1427 C C . LEU A 1 186 ? -15.475 14.248 15.914 1.00 89.19 186 LEU A C 1
ATOM 1429 O O . LEU A 1 186 ? -15.379 13.251 15.189 1.00 89.19 186 LEU A O 1
ATOM 1433 N N . PHE A 1 187 ? -14.534 15.178 16.029 1.00 92.94 187 PHE A N 1
ATOM 1434 C CA . PHE A 1 187 ? -13.287 15.158 15.284 1.00 92.94 187 PHE A CA 1
ATOM 1435 C C . PHE A 1 187 ? -12.135 15.787 16.076 1.00 92.94 187 PHE A C 1
ATOM 1437 O O . PHE A 1 187 ? -12.337 16.517 17.047 1.00 92.94 187 PHE A O 1
ATOM 1444 N N . SER A 1 188 ? -10.919 15.475 15.655 1.00 94.19 188 SER A N 1
ATOM 1445 C CA . SER A 1 188 ? -9.681 16.150 16.030 1.00 94.19 188 SER A CA 1
ATOM 1446 C C . SER A 1 188 ? -8.882 16.441 14.769 1.00 94.19 188 SER A C 1
ATOM 1448 O O . SER A 1 188 ? -9.029 15.741 13.765 1.00 94.19 188 SER A O 1
ATOM 1450 N N . LEU A 1 189 ? -8.034 17.459 14.822 1.00 95.25 189 LEU A N 1
ATOM 1451 C CA . LEU A 1 189 ? -7.188 17.842 13.697 1.00 95.25 189 LEU A CA 1
ATOM 1452 C C . LEU A 1 189 ? -5.731 17.569 14.041 1.00 95.25 189 LEU A C 1
ATOM 1454 O O . LEU A 1 189 ? -5.332 17.705 15.197 1.00 95.25 189 LEU A O 1
ATOM 1458 N N . VAL A 1 190 ? -4.941 17.207 13.043 1.00 95.56 190 VAL A N 1
ATOM 1459 C CA . VAL A 1 190 ? -3.485 17.124 13.158 1.00 95.56 190 VAL A CA 1
ATOM 1460 C C . VAL A 1 190 ? -2.898 17.989 12.053 1.00 95.56 190 VAL A C 1
ATOM 1462 O O . VAL A 1 190 ? -3.391 17.940 10.931 1.00 95.56 190 VAL A O 1
ATOM 1465 N N . ILE A 1 191 ? -1.896 18.810 12.357 1.00 95.25 191 ILE A N 1
ATOM 1466 C CA . ILE A 1 191 ? -1.242 19.705 11.390 1.00 95.25 191 ILE A CA 1
ATOM 1467 C C . ILE A 1 191 ? 0.270 19.616 11.591 1.00 95.25 191 ILE A C 1
ATOM 1469 O O . ILE A 1 191 ? 0.734 19.849 12.703 1.00 95.25 191 ILE A O 1
ATOM 1473 N N . GLY A 1 192 ? 1.038 19.310 10.546 1.00 93.12 192 GLY A N 1
ATOM 1474 C CA . GLY A 1 192 ? 2.503 19.313 10.607 1.00 93.12 192 GLY A CA 1
ATOM 1475 C C . GLY A 1 192 ? 3.169 18.136 9.902 1.00 93.12 192 GLY A C 1
ATOM 1476 O O . GLY A 1 192 ? 2.522 17.176 9.485 1.00 93.12 192 GLY A O 1
ATOM 1477 N N . ASP A 1 193 ? 4.492 18.213 9.778 1.00 87.00 193 ASP A N 1
ATOM 1478 C CA . ASP A 1 193 ? 5.274 17.342 8.896 1.00 87.00 193 ASP A CA 1
ATOM 1479 C C . ASP A 1 193 ? 5.341 15.875 9.332 1.00 87.00 193 ASP A C 1
ATOM 1481 O O . ASP A 1 193 ? 5.603 15.012 8.490 1.00 87.00 193 ASP A O 1
ATOM 1485 N N . ALA A 1 194 ? 5.049 15.557 10.599 1.00 85.56 194 ALA A N 1
ATOM 1486 C CA . ALA A 1 194 ? 4.994 14.164 11.048 1.00 85.56 194 ALA A CA 1
ATOM 1487 C C . ALA A 1 194 ? 3.785 13.407 10.470 1.00 85.56 194 ALA A C 1
ATOM 1489 O O . ALA A 1 194 ? 3.789 12.182 10.429 1.00 85.56 194 ALA A O 1
ATOM 1490 N N . ILE A 1 195 ? 2.774 14.112 9.940 1.00 82.00 195 ILE A N 1
ATOM 1491 C CA . ILE A 1 195 ? 1.638 13.513 9.206 1.00 82.00 195 ILE A CA 1
ATOM 1492 C C . ILE A 1 195 ? 2.088 12.886 7.873 1.00 82.00 195 ILE A C 1
ATOM 1494 O O . ILE A 1 195 ? 1.308 12.240 7.174 1.00 82.00 195 ILE A O 1
ATOM 1498 N N . ASN A 1 196 ? 3.369 12.991 7.528 1.00 63.09 196 ASN A N 1
ATOM 1499 C CA . ASN A 1 196 ? 3.951 12.225 6.446 1.00 63.09 196 ASN A CA 1
ATOM 1500 C C . ASN A 1 196 ? 4.170 10.769 6.862 1.00 63.09 196 ASN A C 1
ATOM 1502 O O . ASN A 1 196 ? 5.281 10.345 7.184 1.00 63.09 196 ASN A O 1
ATOM 1506 N N . HIS A 1 197 ? 3.123 9.962 6.713 1.00 59.81 197 HIS A N 1
ATOM 1507 C CA . HIS A 1 197 ? 3.310 8.549 6.432 1.00 59.81 197 HIS A CA 1
ATOM 1508 C C . HIS A 1 197 ? 3.994 8.434 5.062 1.00 59.81 197 HIS A C 1
ATOM 1510 O O . HIS A 1 197 ? 3.335 8.234 4.042 1.00 59.81 197 HIS A O 1
ATOM 1516 N N . ARG A 1 198 ? 5.324 8.598 5.009 1.00 65.00 198 ARG A N 1
ATOM 1517 C CA . ARG A 1 198 ? 6.083 8.194 3.826 1.00 65.00 198 ARG A CA 1
ATOM 1518 C C . ARG A 1 198 ? 5.886 6.699 3.706 1.00 65.00 198 ARG A C 1
ATOM 1520 O O . ARG A 1 198 ? 6.489 5.936 4.454 1.00 65.00 198 ARG A O 1
ATOM 1527 N N . THR A 1 199 ? 4.994 6.313 2.803 1.00 77.06 199 THR A N 1
ATOM 1528 C CA . THR A 1 199 ? 4.702 4.911 2.541 1.00 77.06 199 THR A CA 1
ATOM 1529 C C . THR A 1 199 ? 6.016 4.250 2.169 1.00 77.06 199 THR A C 1
ATOM 1531 O O . THR A 1 199 ? 6.651 4.640 1.185 1.00 77.06 199 THR A O 1
ATOM 1534 N N . VAL A 1 200 ? 6.462 3.304 2.989 1.00 89.00 200 VAL A N 1
ATOM 1535 C CA . VAL A 1 200 ? 7.706 2.591 2.732 1.00 89.00 200 VAL A CA 1
ATOM 1536 C C . VAL A 1 200 ? 7.380 1.469 1.763 1.00 89.00 200 VAL A C 1
ATOM 1538 O O . VAL A 1 200 ? 6.676 0.521 2.111 1.00 89.00 200 VAL A O 1
ATOM 1541 N N . ILE A 1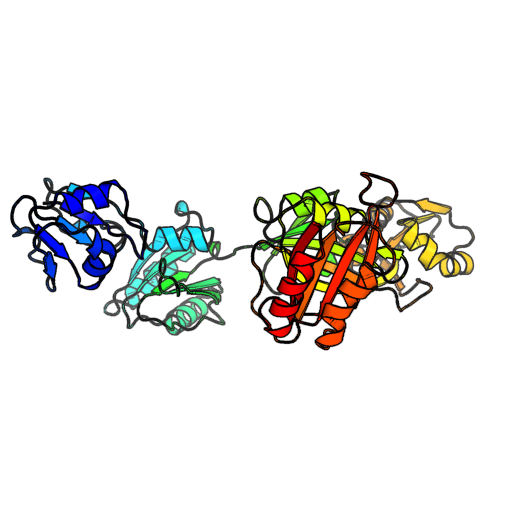 201 ? 7.890 1.571 0.542 1.00 94.88 201 ILE A N 1
ATOM 1542 C CA . ILE A 1 201 ? 7.641 0.600 -0.518 1.00 94.88 201 ILE A CA 1
ATOM 1543 C C . ILE A 1 201 ? 8.880 -0.265 -0.707 1.00 94.88 201 ILE A C 1
ATOM 1545 O O . ILE A 1 201 ? 9.959 0.226 -1.044 1.00 94.88 201 ILE A O 1
ATOM 1549 N N . GLY A 1 202 ? 8.726 -1.570 -0.504 1.00 96.81 202 GLY A N 1
ATOM 1550 C CA . GLY A 1 202 ? 9.742 -2.554 -0.850 1.00 96.81 202 GLY A CA 1
ATOM 1551 C C . GLY A 1 202 ? 9.746 -2.845 -2.345 1.00 96.81 202 GLY A C 1
ATOM 1552 O O . GLY A 1 202 ? 8.714 -3.207 -2.911 1.00 96.81 202 GLY A O 1
ATOM 1553 N N . VAL A 1 203 ? 10.912 -2.726 -2.972 1.00 96.75 203 VAL A N 1
ATOM 1554 C CA . VAL A 1 203 ? 11.125 -3.026 -4.394 1.00 96.75 203 VAL A CA 1
ATOM 1555 C C . VAL A 1 203 ? 12.393 -3.855 -4.578 1.00 96.75 203 VAL A C 1
ATOM 1557 O O . VAL A 1 203 ? 13.298 -3.825 -3.742 1.00 96.75 203 VAL A O 1
ATOM 1560 N N . LEU A 1 204 ? 12.476 -4.592 -5.688 1.00 93.31 204 LEU A N 1
ATOM 1561 C CA . LEU A 1 204 ? 13.717 -5.274 -6.058 1.00 93.31 204 LEU A CA 1
ATOM 1562 C C . LEU A 1 204 ? 14.795 -4.258 -6.437 1.00 93.31 204 LEU A C 1
ATOM 1564 O O . LEU A 1 204 ? 14.583 -3.414 -7.310 1.00 93.31 204 LEU A O 1
ATOM 1568 N N . GLY A 1 205 ? 15.944 -4.369 -5.781 1.00 88.31 205 GLY A N 1
ATOM 1569 C CA . GLY A 1 205 ? 17.114 -3.542 -6.014 1.00 88.31 205 GLY A CA 1
ATOM 1570 C C . GLY A 1 205 ? 17.950 -3.972 -7.226 1.00 88.31 205 GLY A C 1
ATOM 1571 O O . GLY A 1 205 ? 17.691 -5.003 -7.853 1.00 88.31 205 GLY A O 1
ATOM 1572 N N . PRO A 1 206 ? 18.992 -3.190 -7.557 1.00 86.44 206 PRO A N 1
ATOM 1573 C CA . PRO A 1 206 ? 19.337 -1.898 -6.956 1.00 86.44 206 PRO A CA 1
ATOM 1574 C C . PRO A 1 206 ? 18.393 -0.773 -7.425 1.00 86.44 206 PRO A C 1
ATOM 1576 O O . PRO A 1 206 ? 17.404 -1.020 -8.106 1.00 86.44 206 PRO A O 1
ATOM 1579 N N . GLU A 1 207 ? 18.693 0.468 -7.052 1.00 86.38 207 GLU A N 1
ATOM 1580 C CA . GLU A 1 207 ? 17.971 1.645 -7.547 1.00 86.38 207 GLU A CA 1
ATOM 1581 C C . GLU A 1 207 ? 17.933 1.725 -9.089 1.00 86.38 207 GLU A C 1
ATOM 1583 O O . GLU A 1 207 ? 18.881 1.347 -9.779 1.00 86.38 207 GLU A O 1
ATOM 1588 N N . GLY A 1 208 ? 16.834 2.239 -9.638 1.00 84.06 208 GLY A N 1
ATOM 1589 C CA . GLY A 1 208 ? 16.611 2.400 -11.075 1.00 84.06 208 GLY A CA 1
ATOM 1590 C C . GLY A 1 208 ? 16.106 1.153 -11.808 1.00 84.06 208 GLY A C 1
ATOM 1591 O O . GLY A 1 208 ? 16.077 1.159 -13.039 1.00 84.06 208 GLY A O 1
ATOM 1592 N N . THR A 1 209 ? 15.708 0.091 -11.099 1.00 89.44 209 THR A N 1
ATOM 1593 C CA . THR A 1 209 ? 15.068 -1.092 -11.701 1.00 89.44 209 THR A CA 1
ATOM 1594 C C . THR A 1 209 ? 13.658 -0.791 -12.212 1.00 89.44 209 THR A C 1
ATOM 1596 O O . THR A 1 209 ? 13.007 0.173 -11.809 1.00 89.44 209 THR A O 1
ATOM 1599 N N . PHE A 1 210 ? 13.133 -1.677 -13.063 1.00 91.19 210 PHE A N 1
ATOM 1600 C CA . PHE A 1 210 ? 11.732 -1.620 -13.487 1.00 91.19 210 PHE A CA 1
ATOM 1601 C C . PHE A 1 210 ? 10.749 -1.746 -12.310 1.00 91.19 210 PHE A C 1
ATOM 1603 O O . PHE A 1 210 ? 9.671 -1.168 -12.369 1.00 91.19 210 PHE A O 1
ATOM 1610 N N . SER A 1 211 ? 11.119 -2.438 -11.225 1.00 92.38 211 SER A N 1
ATOM 1611 C CA . SER A 1 211 ? 10.295 -2.523 -10.010 1.00 92.38 211 SER A CA 1
ATOM 1612 C C . SER A 1 211 ? 10.145 -1.169 -9.314 1.00 92.38 211 SER A C 1
ATOM 1614 O O . SER A 1 211 ? 9.044 -0.819 -8.898 1.00 92.38 211 SER A O 1
ATOM 1616 N N . GLU A 1 212 ? 11.222 -0.382 -9.223 1.00 92.69 212 GLU A N 1
ATOM 1617 C CA . GLU A 1 212 ? 11.160 0.988 -8.693 1.00 92.69 212 GLU A CA 1
ATOM 1618 C C . GLU A 1 212 ? 10.307 1.892 -9.592 1.00 92.69 212 GLU A C 1
ATOM 1620 O O . GLU A 1 212 ? 9.478 2.656 -9.099 1.00 92.69 212 GLU A O 1
ATOM 1625 N N . GLN A 1 213 ? 10.456 1.775 -10.914 1.00 92.12 213 GLN A N 1
ATOM 1626 C CA . GLN A 1 213 ? 9.656 2.545 -11.872 1.00 92.12 213 GLN A CA 1
ATOM 1627 C C . GLN A 1 213 ? 8.169 2.202 -11.784 1.00 92.12 213 GLN A C 1
ATOM 1629 O O . GLN A 1 213 ? 7.334 3.103 -11.784 1.00 92.12 213 GLN A O 1
ATOM 1634 N N . ALA A 1 214 ? 7.837 0.912 -11.686 1.00 94.25 214 ALA A N 1
ATOM 1635 C CA . ALA A 1 214 ? 6.470 0.449 -11.484 1.00 94.25 214 ALA A CA 1
ATOM 1636 C C . ALA A 1 214 ? 5.890 1.016 -10.184 1.00 94.25 214 ALA A C 1
ATOM 1638 O O . ALA A 1 214 ? 4.783 1.544 -10.189 1.00 94.25 214 ALA A O 1
ATOM 1639 N N . ALA A 1 215 ? 6.658 0.980 -9.094 1.00 94.12 215 ALA A N 1
ATOM 1640 C CA . ALA A 1 215 ? 6.227 1.532 -7.817 1.00 94.12 215 ALA A CA 1
ATOM 1641 C C . ALA A 1 215 ? 6.011 3.051 -7.879 1.00 94.12 215 ALA A C 1
ATOM 1643 O O . ALA A 1 215 ? 4.987 3.537 -7.414 1.00 94.12 215 ALA A O 1
ATOM 1644 N N . THR A 1 216 ? 6.932 3.781 -8.513 1.00 91.00 216 THR A N 1
ATOM 1645 C CA . THR A 1 216 ? 6.854 5.241 -8.693 1.00 91.00 216 THR A CA 1
ATOM 1646 C C . THR A 1 216 ? 5.653 5.650 -9.541 1.00 91.00 216 THR A C 1
ATOM 1648 O O . THR A 1 216 ? 5.045 6.676 -9.278 1.00 91.00 216 THR A O 1
ATOM 1651 N N . LYS A 1 217 ? 5.304 4.859 -10.564 1.00 91.19 217 LYS A N 1
ATOM 1652 C CA . LYS A 1 217 ? 4.146 5.129 -11.429 1.00 91.19 217 LYS A CA 1
ATOM 1653 C C . LYS A 1 217 ? 2.814 4.729 -10.801 1.00 91.19 217 LYS A C 1
ATOM 1655 O O . LYS A 1 217 ? 1.789 5.241 -11.229 1.00 91.19 217 LYS A O 1
ATOM 1660 N N . TRP A 1 218 ? 2.817 3.783 -9.865 1.00 90.94 218 TRP A N 1
ATOM 1661 C CA . TRP A 1 218 ? 1.592 3.305 -9.230 1.00 90.94 218 TRP A CA 1
ATOM 1662 C C . TRP A 1 218 ? 1.152 4.182 -8.053 1.00 90.94 218 TRP A C 1
ATOM 1664 O O . TRP A 1 218 ? -0.046 4.299 -7.813 1.00 90.94 218 TRP A O 1
ATOM 1674 N N . ILE A 1 219 ? 2.091 4.777 -7.305 1.00 84.25 219 ILE A N 1
ATOM 1675 C CA . ILE A 1 219 ? 1.766 5.576 -6.118 1.00 84.25 219 ILE A CA 1
ATOM 1676 C C . ILE A 1 219 ? 1.782 7.083 -6.404 1.00 84.25 219 ILE A C 1
ATOM 1678 O O . ILE A 1 219 ? 2.791 7.631 -6.836 1.00 84.25 219 ILE A O 1
ATOM 1682 N N . ASP A 1 220 ? 0.682 7.760 -6.069 1.00 71.38 220 ASP A N 1
ATOM 1683 C CA . ASP A 1 220 ? 0.573 9.229 -6.132 1.00 71.38 220 ASP A CA 1
ATOM 1684 C C . ASP A 1 220 ? 0.954 9.919 -4.805 1.00 71.38 220 ASP A C 1
ATOM 1686 O O . ASP A 1 220 ? 1.066 11.142 -4.724 1.00 71.38 220 ASP A O 1
ATOM 1690 N N . LEU A 1 221 ? 1.145 9.141 -3.735 1.00 65.00 221 LEU A N 1
ATOM 1691 C CA . LEU A 1 221 ? 1.481 9.633 -2.397 1.00 65.00 221 LEU A CA 1
ATOM 1692 C C . LEU A 1 221 ? 3.001 9.726 -2.180 1.00 65.00 221 LEU A C 1
ATOM 1694 O O . LEU A 1 221 ? 3.749 8.904 -2.713 1.00 65.00 221 LEU A O 1
ATOM 1698 N N . PRO A 1 222 ? 3.477 10.644 -1.314 1.00 66.06 222 PRO A N 1
ATOM 1699 C CA . PRO A 1 222 ? 4.874 10.675 -0.892 1.00 66.06 222 PRO A CA 1
ATOM 1700 C C . PRO A 1 222 ? 5.336 9.317 -0.335 1.00 66.06 222 PRO A C 1
ATOM 1702 O O . PRO A 1 222 ? 4.801 8.815 0.658 1.00 66.06 222 PRO A O 1
ATOM 1705 N N . SER A 1 223 ? 6.360 8.727 -0.952 1.00 81.62 223 SER A N 1
ATOM 1706 C CA . SER A 1 223 ? 6.865 7.394 -0.604 1.00 81.62 223 SER A CA 1
ATOM 1707 C C . SER A 1 223 ? 8.383 7.351 -0.458 1.00 81.62 223 SER A C 1
ATOM 1709 O O . SER A 1 223 ? 9.114 8.170 -1.015 1.00 81.62 223 SER A O 1
ATOM 1711 N N . THR A 1 224 ? 8.877 6.353 0.270 1.00 88.50 224 THR A N 1
ATOM 1712 C CA . THR A 1 224 ? 10.301 5.996 0.328 1.00 88.50 224 THR A CA 1
ATOM 1713 C C . THR A 1 224 ? 10.502 4.577 -0.166 1.00 88.50 224 THR A C 1
ATOM 1715 O O . THR A 1 224 ? 9.747 3.672 0.180 1.00 88.50 224 THR A O 1
ATOM 1718 N N . PHE A 1 225 ? 11.548 4.363 -0.962 1.00 92.25 225 PHE A N 1
ATOM 1719 C CA . PHE A 1 225 ? 11.882 3.034 -1.461 1.00 92.25 225 PHE A CA 1
ATOM 1720 C C . PHE A 1 225 ? 12.870 2.331 -0.543 1.00 92.25 225 PHE A C 1
ATOM 1722 O O . PHE A 1 225 ? 13.897 2.891 -0.150 1.00 92.25 225 PHE A O 1
ATOM 1729 N N . ARG A 1 226 ? 12.570 1.070 -0.242 1.00 94.44 226 ARG A N 1
ATOM 1730 C CA . ARG A 1 226 ? 13.494 0.130 0.380 1.00 94.44 226 ARG A CA 1
ATOM 1731 C C . ARG A 1 226 ? 13.837 -0.956 -0.631 1.00 94.44 226 ARG A C 1
ATOM 1733 O O . ARG A 1 226 ? 12.953 -1.658 -1.113 1.00 94.44 226 ARG A O 1
ATOM 1740 N N . TYR A 1 227 ? 15.120 -1.092 -0.933 1.00 94.69 227 TYR A N 1
ATOM 1741 C CA . TYR A 1 227 ? 15.610 -2.068 -1.901 1.00 94.69 227 TYR A CA 1
ATOM 1742 C C . TYR A 1 227 ? 15.900 -3.406 -1.228 1.00 94.69 227 TYR A C 1
ATOM 1744 O O . TYR A 1 227 ? 16.491 -3.446 -0.147 1.00 94.69 227 TYR A O 1
ATOM 1752 N N . PHE A 1 228 ? 15.494 -4.483 -1.889 1.00 95.00 228 PHE A N 1
ATOM 1753 C CA . PHE A 1 228 ? 15.740 -5.862 -1.479 1.00 95.00 228 PHE A CA 1
ATOM 1754 C C . PHE A 1 228 ? 16.372 -6.641 -2.629 1.00 95.00 228 PHE A C 1
ATOM 1756 O O . PHE A 1 228 ? 16.092 -6.361 -3.795 1.00 95.00 228 PHE A O 1
ATOM 1763 N N . ASP A 1 229 ? 17.169 -7.650 -2.300 1.00 91.31 229 ASP A N 1
ATOM 1764 C CA . ASP A 1 229 ? 17.800 -8.515 -3.300 1.00 91.31 229 ASP A CA 1
ATOM 1765 C C . ASP A 1 229 ? 16.910 -9.713 -3.687 1.00 91.31 229 ASP A C 1
ATOM 1767 O O . ASP A 1 229 ? 17.123 -10.332 -4.729 1.00 91.31 229 ASP A O 1
ATOM 1771 N N . ASP A 1 230 ? 15.890 -10.028 -2.878 1.00 93.56 230 ASP A N 1
ATOM 1772 C CA . ASP A 1 230 ? 15.023 -11.196 -3.058 1.00 93.56 230 ASP A CA 1
ATOM 1773 C C . ASP A 1 230 ? 13.526 -10.866 -2.878 1.00 93.56 230 ASP A C 1
ATOM 1775 O O . ASP A 1 230 ? 13.117 -10.116 -1.988 1.00 93.56 230 ASP A O 1
ATOM 1779 N N . ILE A 1 231 ? 12.680 -11.465 -3.726 1.00 95.81 231 ILE A N 1
ATOM 1780 C CA . ILE A 1 231 ? 11.223 -11.247 -3.720 1.00 95.81 231 ILE A CA 1
ATOM 1781 C C . ILE A 1 231 ? 10.574 -11.755 -2.430 1.00 95.81 231 ILE A C 1
ATOM 1783 O O . ILE A 1 231 ? 9.680 -11.103 -1.891 1.00 95.81 231 ILE A O 1
ATOM 1787 N N . ALA A 1 232 ? 10.997 -12.907 -1.912 1.00 95.44 232 ALA A N 1
ATOM 1788 C CA . ALA A 1 232 ? 10.443 -13.465 -0.687 1.00 95.44 232 ALA A CA 1
ATOM 1789 C C . ALA A 1 232 ? 10.737 -12.568 0.524 1.00 95.44 232 ALA A C 1
ATOM 1791 O O . ALA A 1 232 ? 9.897 -12.480 1.423 1.00 95.44 232 ALA A O 1
ATOM 1792 N N . GLU A 1 233 ? 11.875 -11.866 0.540 1.00 96.06 233 GLU A N 1
ATOM 1793 C CA . GLU A 1 233 ? 12.176 -10.878 1.580 1.00 96.06 233 GLU A CA 1
ATOM 1794 C C . GLU A 1 233 ? 11.203 -9.698 1.541 1.00 96.06 233 GLU A C 1
ATOM 1796 O O . GLU A 1 233 ? 10.652 -9.353 2.592 1.00 96.06 233 GLU A O 1
ATOM 1801 N N . ILE A 1 234 ? 10.918 -9.155 0.348 1.00 97.25 234 ILE A N 1
ATOM 1802 C CA . ILE A 1 234 ? 9.908 -8.100 0.150 1.00 97.25 234 ILE A CA 1
ATOM 1803 C C . ILE A 1 234 ? 8.565 -8.585 0.692 1.00 97.25 234 ILE A C 1
ATOM 1805 O O . ILE A 1 234 ? 8.011 -7.988 1.611 1.00 97.25 234 ILE A O 1
ATOM 1809 N N . VAL A 1 235 ? 8.078 -9.721 0.187 1.00 97.12 235 VAL A N 1
ATOM 1810 C CA . VAL A 1 235 ? 6.777 -10.295 0.557 1.00 97.12 235 VAL A CA 1
ATOM 1811 C C . VAL A 1 235 ? 6.677 -10.517 2.072 1.00 97.12 235 VAL A C 1
ATOM 1813 O O . VAL A 1 235 ? 5.660 -10.208 2.685 1.00 97.12 235 VAL A O 1
ATOM 1816 N N . SER A 1 236 ? 7.735 -11.022 2.709 1.00 95.25 236 SER A N 1
ATOM 1817 C CA . SER A 1 236 ? 7.739 -11.297 4.151 1.00 95.25 236 SER A CA 1
ATOM 1818 C C . SER A 1 236 ? 7.795 -10.048 5.043 1.00 95.25 236 SER A C 1
ATOM 1820 O O . SER A 1 236 ? 7.510 -10.151 6.247 1.00 95.25 236 SER A O 1
ATOM 1822 N N . SER A 1 237 ? 8.178 -8.906 4.462 1.00 93.75 237 SER A N 1
ATOM 1823 C CA . SER A 1 237 ? 8.363 -7.614 5.130 1.00 93.75 237 SER A CA 1
ATOM 1824 C C . SER A 1 237 ? 7.110 -6.735 5.105 1.00 93.75 237 SER A C 1
ATOM 1826 O O . SER A 1 237 ? 7.002 -5.841 5.948 1.00 93.75 237 SER A O 1
ATOM 1828 N N . VAL A 1 238 ? 6.173 -6.990 4.181 1.00 94.50 238 VAL A N 1
ATOM 1829 C CA . VAL A 1 238 ? 4.892 -6.267 4.064 1.00 94.50 238 VAL A CA 1
ATOM 1830 C C . VAL A 1 238 ? 4.102 -6.359 5.371 1.00 94.50 238 VAL A C 1
ATOM 1832 O O . VAL A 1 238 ? 3.973 -7.436 5.957 1.00 94.50 238 VAL A O 1
ATOM 1835 N N . GLY A 1 239 ? 3.613 -5.215 5.855 1.00 83.81 239 GLY A N 1
ATOM 1836 C CA . GLY A 1 239 ? 2.909 -5.102 7.137 1.00 83.81 239 GLY A CA 1
ATOM 1837 C C . GLY A 1 239 ? 3.821 -5.188 8.367 1.00 83.81 239 GLY A C 1
ATOM 1838 O O . GLY A 1 239 ? 3.330 -5.256 9.492 1.00 83.81 239 GLY A O 1
ATOM 1839 N N . LYS A 1 240 ? 5.147 -5.213 8.170 1.00 86.50 240 LYS A N 1
ATOM 1840 C CA . LYS A 1 240 ? 6.149 -5.181 9.245 1.00 86.50 240 LYS A CA 1
ATOM 1841 C C . LYS A 1 240 ? 7.081 -3.991 9.074 1.00 86.50 240 LYS A C 1
ATOM 1843 O O . LYS A 1 240 ? 6.961 -3.005 9.783 1.00 86.50 240 LYS A O 1
ATOM 1848 N N . SER A 1 241 ? 8.037 -4.103 8.156 1.00 85.50 241 SER A N 1
ATOM 1849 C CA . SER A 1 241 ? 9.114 -3.124 7.963 1.00 85.50 241 SER A CA 1
ATOM 1850 C C . SER A 1 241 ? 8.955 -2.297 6.687 1.00 85.50 241 SER A C 1
ATOM 1852 O O . SER A 1 241 ? 9.752 -1.386 6.456 1.00 85.50 241 SER A O 1
ATOM 1854 N N . ILE A 1 242 ? 7.951 -2.637 5.875 1.00 90.44 242 ILE A N 1
ATOM 1855 C CA . ILE A 1 242 ? 7.469 -1.898 4.709 1.00 90.44 242 ILE A CA 1
ATOM 1856 C C . ILE A 1 242 ? 5.936 -1.942 4.707 1.00 90.44 242 ILE A C 1
ATOM 1858 O O . ILE A 1 242 ? 5.334 -2.898 5.208 1.00 90.44 242 ILE A O 1
ATOM 1862 N N . ASP A 1 243 ? 5.320 -0.924 4.124 1.00 88.50 243 ASP A N 1
ATOM 1863 C CA . ASP A 1 243 ? 3.868 -0.802 3.997 1.00 88.50 243 ASP A CA 1
ATOM 1864 C C . ASP A 1 243 ? 3.352 -1.538 2.775 1.00 88.50 243 ASP A C 1
ATOM 1866 O O . ASP A 1 243 ? 2.373 -2.277 2.856 1.00 88.50 243 ASP A O 1
ATOM 1870 N N . LEU A 1 244 ? 4.059 -1.361 1.660 1.00 94.81 244 LEU A N 1
ATOM 1871 C CA . LEU A 1 244 ? 3.726 -1.967 0.385 1.00 94.81 244 LEU A CA 1
ATOM 1872 C C . LEU A 1 244 ? 4.928 -2.701 -0.197 1.00 94.81 244 LEU A C 1
ATOM 1874 O O . LEU A 1 244 ? 6.075 -2.328 0.044 1.00 94.81 244 LEU A O 1
ATOM 1878 N N . GLY A 1 245 ? 4.670 -3.730 -0.997 1.00 97.06 245 GLY A N 1
ATOM 1879 C CA . GLY A 1 245 ? 5.687 -4.396 -1.811 1.00 97.06 245 GLY A CA 1
ATOM 1880 C C . GLY A 1 245 ? 5.294 -4.379 -3.281 1.00 97.06 245 GLY A C 1
ATOM 1881 O O . GLY A 1 245 ? 4.199 -4.823 -3.604 1.00 97.06 245 GLY A O 1
ATOM 1882 N N . VAL A 1 246 ? 6.168 -3.911 -4.172 1.00 97.81 246 VAL A N 1
ATOM 1883 C CA . VAL A 1 246 ? 5.919 -3.937 -5.624 1.00 97.81 246 VAL A CA 1
ATOM 1884 C C . VAL A 1 246 ? 6.851 -4.947 -6.272 1.00 97.81 246 VAL A C 1
ATOM 1886 O O . VAL A 1 246 ? 8.074 -4.786 -6.264 1.00 97.81 246 VAL A O 1
ATOM 1889 N N . ILE A 1 247 ? 6.265 -6.016 -6.813 1.00 97.31 247 ILE A N 1
ATOM 1890 C CA . ILE A 1 247 ? 7.011 -7.162 -7.344 1.00 97.31 247 ILE A CA 1
ATOM 1891 C C . ILE A 1 247 ? 6.472 -7.589 -8.715 1.00 97.31 247 ILE A C 1
ATOM 1893 O O . ILE A 1 247 ? 5.264 -7.509 -8.955 1.00 97.31 247 ILE A O 1
ATOM 1897 N N . PRO A 1 248 ? 7.338 -8.046 -9.636 1.00 95.81 248 PRO A N 1
ATOM 1898 C CA . PRO A 1 248 ? 6.897 -8.539 -10.934 1.00 95.81 248 PRO A CA 1
ATOM 1899 C C . PRO A 1 248 ? 6.212 -9.897 -10.763 1.00 95.81 248 PRO A C 1
ATOM 1901 O O . PRO A 1 248 ? 6.731 -10.773 -10.070 1.00 95.81 248 PRO A O 1
ATOM 1904 N N . VAL A 1 249 ? 5.059 -10.097 -11.399 1.00 95.81 249 VAL A N 1
ATOM 1905 C CA . VAL A 1 249 ? 4.353 -11.392 -11.389 1.00 95.81 249 VAL A CA 1
ATOM 1906 C C . VAL A 1 249 ? 4.428 -12.095 -12.739 1.00 95.81 249 VAL A C 1
ATOM 1908 O O . VAL A 1 249 ? 4.429 -13.324 -12.792 1.00 95.81 249 VAL A O 1
ATOM 1911 N N . GLU A 1 250 ? 4.524 -11.338 -13.831 1.00 92.75 250 GLU A N 1
ATOM 1912 C CA . GLU A 1 250 ? 4.480 -11.872 -15.189 1.00 92.75 250 GLU A CA 1
ATOM 1913 C C . GLU A 1 250 ? 5.145 -10.921 -16.180 1.00 92.75 250 GLU A C 1
ATOM 1915 O O . GLU A 1 250 ? 4.996 -9.705 -16.082 1.00 92.75 250 GLU A O 1
ATOM 1920 N N . ASN A 1 251 ? 5.854 -11.478 -17.155 1.00 91.62 251 ASN A N 1
ATOM 1921 C CA . ASN A 1 251 ? 6.345 -10.765 -18.321 1.00 91.62 251 ASN A CA 1
ATOM 1922 C C . ASN A 1 251 ? 5.749 -11.383 -19.593 1.00 91.62 251 ASN A C 1
ATOM 1924 O O . ASN A 1 251 ? 5.708 -12.599 -19.741 1.00 91.62 251 ASN A O 1
ATOM 1928 N N . SER A 1 252 ? 5.328 -10.539 -20.531 1.00 87.62 252 SER A N 1
ATOM 1929 C CA . SER A 1 252 ? 4.714 -10.954 -21.803 1.00 87.62 252 SER A CA 1
ATOM 1930 C C . SER A 1 252 ? 5.576 -11.882 -22.676 1.00 87.62 252 SER A C 1
ATOM 1932 O O . SER A 1 252 ? 5.026 -12.639 -23.471 1.00 87.62 252 SER A O 1
ATOM 1934 N N . LEU A 1 253 ? 6.906 -11.844 -22.540 1.00 82.50 253 LEU A N 1
ATOM 1935 C CA . LEU A 1 253 ? 7.835 -12.667 -23.321 1.00 82.50 253 LEU A CA 1
ATOM 1936 C C . LEU A 1 253 ? 8.318 -13.911 -22.560 1.00 82.50 253 LEU A C 1
ATOM 1938 O O . LEU A 1 253 ? 8.576 -14.937 -23.183 1.00 82.50 253 LEU A O 1
ATOM 1942 N N . GLU A 1 254 ? 8.455 -13.834 -21.232 1.00 80.38 254 GLU A N 1
ATOM 1943 C CA . GLU A 1 254 ? 9.018 -14.921 -20.406 1.00 80.38 254 GLU A CA 1
ATOM 1944 C C . GLU A 1 254 ? 7.991 -15.679 -19.555 1.00 80.38 254 GLU A C 1
ATOM 1946 O O . GLU A 1 254 ? 8.314 -16.707 -18.958 1.00 80.38 254 GLU A O 1
ATOM 1951 N N . GLY A 1 255 ? 6.750 -15.202 -19.511 1.00 87.81 255 GLY A N 1
ATOM 1952 C CA . GLY A 1 255 ? 5.700 -15.752 -18.666 1.00 87.81 255 GLY A CA 1
ATOM 1953 C C . GLY A 1 255 ? 5.860 -15.357 -17.197 1.00 87.81 255 GLY A C 1
ATOM 1954 O O . GLY A 1 255 ? 6.338 -14.271 -16.859 1.00 87.81 255 GLY A O 1
ATOM 1955 N N . SER A 1 256 ? 5.397 -16.223 -16.299 1.00 91.44 256 SER A N 1
ATOM 1956 C CA . SER A 1 256 ? 5.276 -15.909 -14.875 1.00 91.44 256 SER A CA 1
ATOM 1957 C C . SER A 1 256 ? 6.589 -15.957 -14.099 1.00 91.44 256 SER A C 1
ATOM 1959 O O . SER A 1 256 ? 7.423 -16.849 -14.266 1.00 91.44 256 SER A O 1
ATOM 1961 N N . VAL A 1 257 ? 6.715 -15.051 -13.130 1.00 93.00 257 VAL A N 1
ATOM 1962 C CA . VAL A 1 257 ? 7.856 -14.992 -12.214 1.00 93.00 257 VAL A CA 1
ATOM 1963 C C . VAL A 1 257 ? 7.681 -16.036 -11.112 1.00 93.00 257 VAL A C 1
ATOM 1965 O O . VAL A 1 257 ? 6.929 -15.857 -10.153 1.00 93.00 257 VAL A O 1
ATOM 1968 N N . GLY A 1 258 ? 8.391 -17.158 -11.242 1.00 92.00 258 GLY A N 1
ATOM 1969 C CA . GLY A 1 258 ? 8.225 -18.308 -10.349 1.00 92.00 258 GLY A CA 1
ATOM 1970 C C . GLY A 1 258 ? 8.490 -18.022 -8.867 1.00 92.00 258 GLY A C 1
ATOM 1971 O O . GLY A 1 258 ? 7.786 -18.567 -8.021 1.00 92.00 258 GLY A O 1
ATOM 1972 N N . SER A 1 259 ? 9.461 -17.163 -8.542 1.00 92.62 259 SER A N 1
ATOM 1973 C CA . SER A 1 259 ? 9.760 -16.760 -7.158 1.00 92.62 259 SER A CA 1
ATOM 1974 C C . SER A 1 259 ? 8.621 -15.957 -6.525 1.00 92.62 259 SER A C 1
ATOM 1976 O O . SER A 1 259 ? 8.311 -16.170 -5.355 1.00 92.62 259 SER A O 1
ATOM 1978 N N . THR A 1 260 ? 7.945 -15.104 -7.301 1.00 95.31 260 THR A N 1
ATOM 1979 C CA . THR A 1 260 ? 6.742 -14.378 -6.868 1.00 95.31 260 THR A CA 1
ATOM 1980 C C . THR A 1 260 ? 5.615 -15.340 -6.525 1.00 95.31 260 THR A C 1
ATOM 1982 O O . THR A 1 260 ? 5.061 -15.264 -5.431 1.00 95.31 260 THR A O 1
ATOM 1985 N N . LEU A 1 261 ? 5.311 -16.290 -7.412 1.00 93.94 261 LEU A N 1
ATOM 1986 C CA . LEU A 1 261 ? 4.255 -17.278 -7.174 1.00 93.94 261 LEU A CA 1
ATOM 1987 C C . LEU A 1 261 ? 4.549 -18.137 -5.932 1.00 93.94 261 LEU A C 1
ATOM 1989 O O . LEU A 1 261 ? 3.695 -18.280 -5.055 1.00 93.94 261 LEU A O 1
ATOM 1993 N N . ASP A 1 262 ? 5.783 -18.636 -5.806 1.00 91.88 262 ASP A N 1
ATOM 1994 C CA . ASP A 1 262 ? 6.217 -19.429 -4.652 1.00 91.88 262 ASP A CA 1
ATOM 1995 C C . ASP A 1 262 ? 6.120 -18.608 -3.334 1.00 91.88 262 ASP A C 1
ATOM 1997 O O . ASP A 1 262 ? 5.699 -19.136 -2.297 1.00 91.88 262 ASP A O 1
ATOM 2001 N N . ALA A 1 263 ? 6.445 -17.308 -3.356 1.00 94.44 263 ALA A N 1
ATOM 2002 C CA . ALA A 1 263 ? 6.330 -16.424 -2.192 1.00 94.44 263 ALA A CA 1
ATOM 2003 C C . ALA A 1 263 ? 4.868 -16.117 -1.818 1.00 94.44 263 ALA A C 1
ATOM 2005 O O . ALA A 1 263 ? 4.507 -16.194 -0.639 1.00 94.44 263 ALA A O 1
ATOM 2006 N N . LEU A 1 264 ? 4.009 -15.844 -2.805 1.00 94.81 264 LEU A N 1
ATOM 2007 C CA . LEU A 1 264 ? 2.574 -15.609 -2.606 1.00 94.81 264 LEU A CA 1
ATOM 2008 C C . LEU A 1 264 ? 1.871 -16.817 -1.992 1.00 94.81 264 LEU A C 1
ATOM 2010 O O . LEU A 1 264 ? 0.949 -16.649 -1.198 1.00 94.81 264 LEU A O 1
ATOM 2014 N N . LEU A 1 265 ? 2.308 -18.039 -2.297 1.00 92.56 265 LEU A N 1
ATOM 2015 C CA . LEU A 1 265 ? 1.798 -19.238 -1.635 1.00 92.56 265 LEU A CA 1
ATOM 2016 C C . LEU A 1 265 ? 2.190 -19.270 -0.149 1.00 92.56 265 LEU A C 1
ATOM 2018 O O . LEU A 1 265 ? 1.343 -19.534 0.710 1.00 92.56 265 LEU A O 1
ATOM 2022 N N . LYS A 1 266 ? 3.459 -18.975 0.158 1.00 92.00 266 LYS A N 1
ATOM 2023 C CA . LYS A 1 266 ? 4.064 -19.151 1.487 1.00 92.00 266 LYS A CA 1
ATOM 2024 C C . LYS A 1 266 ? 3.636 -18.102 2.517 1.00 92.00 266 LYS A C 1
ATOM 2026 O O . LYS A 1 266 ? 3.436 -18.454 3.677 1.00 92.00 266 LYS A O 1
ATOM 2031 N N . TYR A 1 267 ? 3.522 -16.834 2.128 1.00 92.44 267 TYR A N 1
ATOM 2032 C CA . TYR A 1 267 ? 3.318 -15.728 3.071 1.00 92.44 267 TYR A CA 1
ATOM 2033 C C . TYR A 1 267 ? 1.864 -15.222 3.085 1.00 92.44 267 TYR A C 1
ATOM 2035 O O . TYR A 1 267 ? 1.168 -15.320 2.071 1.00 92.44 267 TYR A O 1
ATOM 2043 N N . PRO A 1 268 ? 1.368 -14.708 4.225 1.00 89.50 268 PRO A N 1
ATOM 2044 C CA . PRO A 1 268 ? 0.030 -14.135 4.333 1.00 89.50 268 PRO A CA 1
ATOM 2045 C C . PRO A 1 268 ? 0.052 -12.656 3.917 1.00 89.50 268 PRO A C 1
ATOM 2047 O O . PRO A 1 268 ? 0.108 -11.774 4.767 1.00 89.50 268 PRO A O 1
ATOM 2050 N N . VAL A 1 269 ? 0.056 -12.395 2.611 1.00 93.69 269 VAL A N 1
ATOM 2051 C CA . VAL A 1 269 ? -0.023 -11.042 2.036 1.00 93.69 269 VAL A CA 1
ATOM 2052 C C . VAL A 1 269 ? -1.251 -10.907 1.149 1.00 93.69 269 VAL A C 1
ATOM 2054 O O . VAL A 1 269 ? -1.735 -11.913 0.621 1.00 93.69 269 VAL A O 1
ATOM 2057 N N . THR A 1 270 ? -1.705 -9.669 0.968 1.00 96.44 270 THR A N 1
ATOM 2058 C CA . THR A 1 270 ? -2.844 -9.330 0.116 1.00 96.44 270 THR A CA 1
ATOM 2059 C C . THR A 1 270 ? -2.357 -8.544 -1.099 1.00 96.44 270 THR A C 1
ATOM 2061 O O . THR A 1 270 ? -1.584 -7.603 -0.947 1.00 96.44 270 THR A O 1
ATOM 2064 N N . ILE A 1 271 ? -2.798 -8.906 -2.302 1.00 97.81 271 ILE A N 1
ATOM 2065 C CA . ILE A 1 271 ? -2.624 -8.092 -3.506 1.00 97.81 271 ILE A CA 1
ATOM 2066 C C . ILE A 1 271 ? -3.659 -6.968 -3.454 1.00 97.81 271 ILE A C 1
ATOM 2068 O O . ILE A 1 271 ? -4.858 -7.232 -3.378 1.00 97.81 271 ILE A O 1
ATOM 2072 N N . VAL A 1 272 ? -3.176 -5.729 -3.471 1.00 95.94 272 VAL A N 1
ATOM 2073 C CA . VAL A 1 272 ? -3.976 -4.502 -3.325 1.00 95.94 272 VAL A CA 1
ATOM 2074 C C . VAL A 1 272 ? -4.017 -3.665 -4.602 1.00 95.94 272 VAL A C 1
ATOM 2076 O O . VAL A 1 272 ? -4.745 -2.680 -4.673 1.00 95.94 272 VAL A O 1
ATOM 2079 N N . GLY A 1 273 ? -3.253 -4.055 -5.619 1.00 95.75 273 GLY A N 1
ATOM 2080 C CA . GLY A 1 273 ? -3.212 -3.380 -6.907 1.00 95.75 273 GLY A CA 1
ATOM 2081 C C . GLY A 1 273 ? -2.322 -4.106 -7.902 1.00 95.75 273 GLY A C 1
ATOM 2082 O O . GLY A 1 273 ? -1.580 -5.029 -7.555 1.00 95.75 273 GLY A O 1
ATOM 2083 N N . GLU A 1 274 ? -2.369 -3.653 -9.146 1.00 96.12 274 GLU A N 1
ATOM 2084 C CA . GLU A 1 274 ? -1.463 -4.069 -10.208 1.00 96.12 274 GLU A CA 1
ATOM 2085 C C . GLU A 1 274 ? -1.064 -2.874 -11.077 1.00 96.12 274 GLU A C 1
ATOM 2087 O O . GLU A 1 274 ? -1.709 -1.828 -11.055 1.00 96.12 274 GLU A O 1
ATOM 2092 N N . ILE A 1 275 ? 0.022 -3.026 -11.831 1.00 95.69 275 ILE A N 1
ATOM 2093 C CA . ILE A 1 275 ? 0.441 -2.069 -12.854 1.00 95.69 275 ILE A CA 1
ATOM 2094 C C . ILE A 1 275 ? 1.159 -2.802 -13.987 1.00 95.69 275 ILE A C 1
ATOM 2096 O O . ILE A 1 275 ? 2.018 -3.655 -13.754 1.00 95.69 275 ILE A O 1
ATOM 2100 N N . ASN A 1 276 ? 0.822 -2.455 -15.227 1.00 94.62 276 ASN A N 1
ATOM 2101 C CA . ASN A 1 276 ? 1.511 -2.951 -16.414 1.00 94.62 276 ASN A CA 1
ATOM 2102 C C . ASN A 1 276 ? 2.546 -1.922 -16.867 1.00 94.62 276 ASN A C 1
ATOM 2104 O O . ASN A 1 276 ? 2.198 -0.806 -17.247 1.00 94.62 276 ASN A O 1
ATOM 2108 N N . LEU A 1 277 ? 3.824 -2.299 -16.842 1.00 92.75 277 LEU A N 1
ATOM 2109 C CA . LEU A 1 277 ? 4.917 -1.429 -17.262 1.00 92.75 277 LEU A CA 1
ATOM 2110 C C . LEU A 1 277 ? 5.480 -1.898 -18.614 1.00 92.75 277 LEU A C 1
ATOM 2112 O O . LEU A 1 277 ? 5.938 -3.043 -18.708 1.00 92.75 277 LEU A O 1
ATOM 2116 N N . PRO A 1 278 ? 5.491 -1.047 -19.657 1.00 91.12 278 PRO A N 1
ATOM 2117 C CA . PRO A 1 278 ? 6.194 -1.356 -20.896 1.00 91.12 278 PRO A CA 1
ATOM 2118 C C . PRO A 1 278 ? 7.707 -1.382 -20.650 1.00 91.12 278 PRO A C 1
ATOM 2120 O O . PRO A 1 278 ? 8.277 -0.451 -20.082 1.00 91.12 278 PRO A O 1
ATOM 2123 N N . VAL A 1 279 ? 8.366 -2.444 -21.103 1.00 89.75 279 VAL A N 1
ATOM 2124 C CA . VAL A 1 279 ? 9.816 -2.621 -20.997 1.00 89.75 279 VAL A CA 1
ATOM 2125 C C . VAL A 1 279 ? 10.464 -2.062 -22.257 1.00 89.75 279 VAL A C 1
ATOM 2127 O O . VAL A 1 279 ? 10.392 -2.665 -23.328 1.00 89.75 279 VAL A O 1
ATOM 2130 N N . ARG A 1 280 ? 11.103 -0.898 -22.121 1.00 91.12 280 ARG A N 1
ATOM 2131 C CA . ARG A 1 280 ? 11.851 -0.228 -23.190 1.00 91.12 280 ARG A CA 1
ATOM 2132 C C . ARG A 1 280 ? 13.337 -0.232 -22.862 1.00 91.12 280 ARG A C 1
ATOM 2134 O O . ARG A 1 280 ? 13.733 0.206 -21.782 1.00 91.12 280 ARG A O 1
ATOM 2141 N N . HIS A 1 281 ? 14.147 -0.720 -23.796 1.00 93.75 281 HIS A N 1
ATOM 2142 C CA . HIS A 1 281 ? 15.597 -0.774 -23.658 1.00 93.75 281 HIS A CA 1
ATOM 2143 C C . HIS A 1 281 ? 16.242 0.363 -24.442 1.00 93.75 281 HIS A C 1
ATOM 2145 O O . HIS A 1 281 ? 15.945 0.593 -25.614 1.00 93.75 281 HIS A O 1
ATOM 2151 N N . CYS A 1 282 ? 17.157 1.059 -23.785 1.00 95.25 282 CYS A N 1
ATOM 2152 C CA . CYS A 1 282 ? 18.020 2.077 -24.357 1.00 95.25 282 CYS A CA 1
ATOM 2153 C C . CYS A 1 282 ? 19.473 1.606 -24.291 1.00 95.25 282 CYS A C 1
ATOM 2155 O O . CYS A 1 282 ? 19.860 0.902 -23.354 1.00 95.25 282 CYS A O 1
ATOM 2157 N N . LEU A 1 283 ? 20.288 2.030 -25.258 1.00 96.69 283 LEU A N 1
ATOM 2158 C CA . LEU A 1 283 ? 21.740 1.922 -25.162 1.00 96.69 283 LEU A CA 1
ATOM 2159 C C . LEU A 1 283 ? 22.288 3.190 -24.509 1.00 96.69 283 LEU A C 1
ATOM 2161 O O . LEU A 1 283 ? 22.160 4.285 -25.061 1.00 96.69 283 LEU A O 1
ATOM 2165 N N . LEU A 1 284 ? 22.898 3.027 -23.343 1.00 96.56 284 LEU A N 1
ATOM 2166 C CA . LEU A 1 284 ? 23.401 4.102 -22.498 1.00 96.56 284 LEU A CA 1
ATOM 2167 C C . LEU A 1 284 ? 24.921 4.047 -22.446 1.00 96.56 284 LEU A C 1
ATOM 2169 O O . LEU A 1 284 ? 25.473 2.964 -22.289 1.00 96.56 284 LEU A O 1
ATOM 2173 N N . ALA A 1 285 ? 25.620 5.172 -22.518 1.00 95.25 285 ALA A N 1
ATOM 2174 C CA . ALA A 1 285 ? 27.068 5.178 -22.324 1.00 95.25 285 ALA A CA 1
ATOM 2175 C C . ALA A 1 285 ? 27.558 6.527 -21.809 1.00 95.25 285 ALA A C 1
ATOM 2177 O O . ALA A 1 285 ? 26.873 7.543 -21.913 1.00 95.25 285 ALA A O 1
ATOM 2178 N N . LYS A 1 286 ? 28.790 6.541 -21.301 1.00 90.31 286 LYS A N 1
ATOM 2179 C CA . LYS A 1 286 ? 29.576 7.771 -21.273 1.00 90.31 286 LYS A CA 1
ATOM 2180 C C . LYS A 1 286 ? 30.102 8.040 -22.678 1.00 90.31 286 LYS A C 1
ATOM 2182 O O . LYS A 1 286 ? 30.524 7.113 -23.368 1.00 90.31 286 LYS A O 1
ATOM 2187 N N . SER A 1 287 ? 30.071 9.305 -23.086 1.00 79.62 287 SER A N 1
ATOM 2188 C CA . SER A 1 287 ? 30.643 9.781 -24.348 1.00 79.62 287 SER A CA 1
ATOM 2189 C C . SER A 1 287 ? 31.995 9.112 -24.663 1.00 79.62 287 SER A C 1
ATOM 2191 O O . SER A 1 287 ? 32.896 9.100 -23.827 1.00 79.62 287 SER A O 1
ATOM 2193 N N . GLY A 1 288 ? 32.150 8.558 -25.870 1.00 80.62 288 GLY A N 1
ATOM 2194 C CA . GLY A 1 288 ? 33.376 7.869 -26.286 1.00 80.62 288 GLY A CA 1
ATOM 2195 C C . GLY A 1 288 ? 33.129 6.684 -27.220 1.00 80.62 288 GLY A C 1
ATOM 2196 O O . GLY A 1 288 ? 32.007 6.427 -27.652 1.00 80.62 288 GLY A O 1
ATOM 2197 N N . THR A 1 289 ? 34.199 5.960 -27.555 1.00 87.06 289 THR A N 1
ATOM 2198 C CA . THR A 1 289 ? 34.126 4.741 -28.376 1.00 87.06 289 THR A CA 1
ATOM 2199 C C . THR A 1 289 ? 33.733 3.541 -27.518 1.00 87.06 289 THR A C 1
ATOM 2201 O O . THR A 1 289 ? 34.444 3.204 -26.572 1.00 87.06 289 THR A O 1
ATOM 2204 N N . ILE A 1 290 ? 32.638 2.871 -27.878 1.00 93.75 290 ILE A N 1
ATOM 2205 C CA . ILE A 1 290 ? 32.136 1.683 -27.179 1.00 93.75 290 ILE A CA 1
ATOM 2206 C C . ILE A 1 290 ? 32.943 0.450 -27.595 1.00 93.75 290 ILE A C 1
ATOM 2208 O O . ILE A 1 290 ? 33.120 0.194 -28.782 1.00 93.75 290 ILE A O 1
ATOM 2212 N N . ARG A 1 291 ? 33.415 -0.313 -26.608 1.00 94.25 291 ARG A N 1
ATOM 2213 C CA . ARG A 1 291 ? 34.121 -1.595 -26.774 1.00 94.25 291 ARG A CA 1
ATOM 2214 C C . ARG A 1 291 ? 33.391 -2.755 -26.112 1.00 94.25 291 ARG A C 1
ATOM 2216 O O . ARG A 1 291 ? 33.580 -3.894 -26.513 1.00 94.25 291 ARG A O 1
ATOM 2223 N N . THR A 1 292 ? 32.566 -2.467 -25.110 1.00 96.62 292 THR A N 1
ATOM 2224 C CA . THR A 1 292 ? 31.841 -3.480 -24.344 1.00 96.62 292 THR A CA 1
ATOM 2225 C C . THR A 1 292 ? 30.402 -3.033 -24.137 1.00 96.62 292 THR A C 1
ATOM 2227 O O . THR A 1 292 ? 30.159 -1.870 -23.820 1.00 96.62 292 THR A O 1
ATOM 2230 N N . VAL A 1 293 ? 29.450 -3.953 -24.282 1.00 97.50 293 VAL A N 1
ATOM 2231 C CA . VAL A 1 293 ? 28.040 -3.745 -23.947 1.00 97.50 293 VAL A CA 1
ATOM 2232 C C . VAL A 1 293 ? 27.663 -4.647 -22.777 1.00 97.50 293 VAL A C 1
ATOM 2234 O O . VAL A 1 293 ? 27.783 -5.869 -22.859 1.00 97.50 293 VAL A O 1
ATOM 2237 N N . ALA A 1 294 ? 27.195 -4.045 -21.686 1.00 97.50 294 ALA A N 1
ATOM 2238 C CA . ALA A 1 294 ? 26.812 -4.734 -20.465 1.00 97.50 294 ALA A CA 1
ATOM 2239 C C . ALA A 1 294 ? 25.291 -4.747 -20.257 1.00 97.50 294 ALA A C 1
ATOM 2241 O O . ALA A 1 294 ? 24.632 -3.723 -20.444 1.00 97.50 294 ALA A O 1
ATOM 2242 N N . SER A 1 295 ? 24.719 -5.879 -19.836 1.00 97.19 295 SER A N 1
ATOM 2243 C CA . SER A 1 295 ? 23.348 -5.942 -19.299 1.00 97.19 295 SER A CA 1
ATOM 2244 C C . SER A 1 295 ? 23.006 -7.304 -18.691 1.00 97.19 295 SER A C 1
ATOM 2246 O O . SER A 1 295 ? 23.810 -8.236 -18.691 1.00 97.19 295 SER A O 1
ATOM 2248 N N . HIS A 1 296 ? 21.771 -7.434 -18.210 1.00 92.81 296 HIS A N 1
ATOM 2249 C CA . HIS A 1 296 ? 21.176 -8.716 -17.854 1.00 92.81 296 HIS A CA 1
ATOM 2250 C C . HIS A 1 296 ? 21.045 -9.618 -19.104 1.00 92.81 296 HIS A C 1
ATOM 2252 O O . HIS A 1 296 ? 20.726 -9.099 -20.183 1.00 92.81 296 HIS A O 1
ATOM 2258 N N . PRO A 1 297 ? 21.215 -10.958 -19.003 1.00 90.69 297 PRO A N 1
ATOM 2259 C CA . PRO A 1 297 ? 21.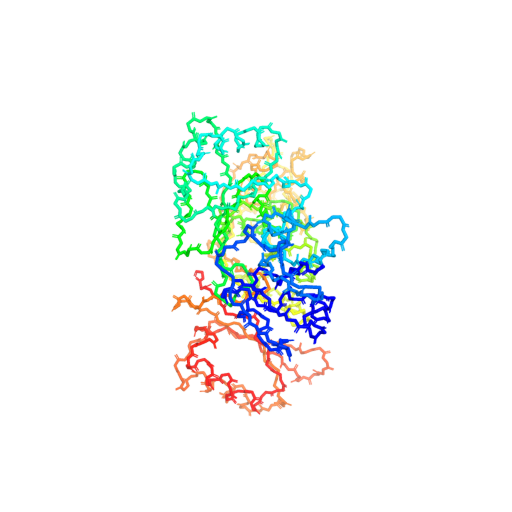146 -11.867 -20.154 1.00 90.69 297 PRO A CA 1
ATOM 2260 C C . PRO A 1 297 ? 19.871 -11.720 -20.984 1.00 90.69 297 PRO A C 1
ATOM 2262 O O . PRO A 1 297 ? 19.919 -11.780 -22.210 1.00 90.69 297 PRO A O 1
ATOM 2265 N N . GLN A 1 298 ? 18.740 -11.474 -20.321 1.00 87.31 298 GLN A N 1
ATOM 2266 C CA . GLN A 1 298 ? 17.452 -11.261 -20.979 1.00 87.31 298 GLN A CA 1
ATOM 2267 C C . GLN A 1 298 ? 17.435 -9.989 -21.835 1.00 87.31 298 GLN A C 1
ATOM 2269 O O . GLN A 1 298 ? 16.977 -10.023 -22.973 1.00 87.31 298 GLN A O 1
ATOM 2274 N N . ALA A 1 299 ? 17.952 -8.871 -21.319 1.00 91.19 299 ALA A N 1
ATOM 2275 C CA . ALA A 1 299 ? 17.992 -7.613 -22.061 1.00 91.19 299 ALA A CA 1
ATOM 2276 C C . ALA A 1 299 ? 18.939 -7.716 -23.269 1.00 91.19 299 ALA A C 1
ATOM 2278 O O . ALA A 1 299 ? 18.602 -7.256 -24.357 1.00 91.19 299 ALA A O 1
ATOM 2279 N N . ILE A 1 300 ? 20.075 -8.411 -23.110 1.00 94.06 300 ILE A N 1
ATOM 2280 C CA . ILE A 1 300 ? 20.990 -8.736 -24.217 1.00 94.06 300 ILE A CA 1
ATOM 2281 C C . ILE A 1 300 ? 20.272 -9.573 -25.278 1.00 94.06 300 ILE A C 1
ATOM 2283 O O . ILE A 1 300 ? 20.359 -9.270 -26.465 1.00 94.06 300 ILE A O 1
ATOM 2287 N N . ALA A 1 301 ? 19.555 -10.622 -24.865 1.00 91.56 301 ALA A N 1
ATOM 2288 C CA . ALA A 1 301 ? 18.823 -11.485 -25.786 1.00 91.56 301 ALA A CA 1
ATOM 2289 C C . ALA A 1 301 ? 17.747 -10.710 -26.561 1.00 91.56 301 ALA A C 1
ATOM 2291 O O . ALA A 1 301 ? 17.636 -10.891 -27.769 1.00 91.56 301 ALA A O 1
ATOM 2292 N N . GLN A 1 302 ? 17.021 -9.810 -25.892 1.00 91.00 302 GLN A N 1
ATOM 2293 C CA . GLN A 1 302 ? 15.985 -8.967 -26.499 1.00 91.00 302 GLN A CA 1
ATOM 2294 C C . GLN A 1 302 ? 16.533 -7.905 -27.460 1.00 91.00 302 GLN A C 1
ATOM 2296 O O . GLN A 1 302 ? 15.772 -7.400 -28.279 1.00 91.00 302 GLN A O 1
ATOM 2301 N N . CYS A 1 303 ? 17.822 -7.564 -27.377 1.00 94.56 303 CYS A N 1
ATOM 2302 C CA . CYS A 1 303 ? 18.466 -6.560 -28.231 1.00 94.56 303 CYS A CA 1
ATOM 2303 C C . CYS A 1 303 ? 19.492 -7.178 -29.198 1.00 94.56 303 CYS A C 1
ATOM 2305 O O . CYS A 1 303 ? 20.300 -6.460 -29.791 1.00 94.56 303 CYS A O 1
ATOM 2307 N N . ARG A 1 304 ? 19.503 -8.509 -29.354 1.00 93.31 304 ARG A N 1
ATOM 2308 C CA . ARG A 1 304 ? 20.565 -9.239 -30.061 1.00 93.31 304 ARG A CA 1
ATOM 2309 C C . ARG A 1 304 ? 20.756 -8.751 -31.494 1.00 93.31 304 ARG A C 1
ATOM 2311 O O . ARG A 1 304 ? 21.896 -8.533 -31.899 1.00 93.31 304 ARG A O 1
ATOM 2318 N N . ARG A 1 305 ? 19.671 -8.567 -32.252 1.00 93.25 305 ARG A N 1
ATOM 2319 C CA . ARG A 1 305 ? 19.752 -8.059 -33.628 1.00 93.25 305 ARG A CA 1
ATOM 2320 C C . ARG A 1 305 ? 20.372 -6.664 -33.700 1.00 93.25 305 ARG A C 1
ATOM 2322 O O . ARG A 1 305 ? 21.266 -6.442 -34.506 1.00 93.25 305 ARG A O 1
ATOM 2329 N N . PHE A 1 306 ? 19.950 -5.748 -32.830 1.00 95.50 306 PHE A N 1
ATOM 2330 C CA . PHE A 1 306 ? 20.501 -4.394 -32.788 1.00 95.50 306 PHE A CA 1
ATOM 2331 C C . PHE A 1 306 ? 22.010 -4.403 -32.505 1.00 95.50 306 PHE A C 1
ATOM 2333 O O . PHE A 1 306 ? 22.768 -3.711 -33.188 1.00 95.50 306 PHE A O 1
ATOM 2340 N N . LEU A 1 307 ? 22.441 -5.220 -31.537 1.00 94.69 307 LEU A N 1
ATOM 2341 C CA . LEU A 1 307 ? 23.853 -5.377 -31.187 1.00 94.69 307 LEU A CA 1
ATOM 2342 C C . LEU A 1 307 ? 24.666 -5.952 -32.343 1.00 94.69 307 LEU A C 1
ATOM 2344 O O . LEU A 1 307 ? 25.746 -5.450 -32.629 1.00 94.69 307 LEU A O 1
ATOM 2348 N N . HIS A 1 308 ? 24.135 -6.954 -33.040 1.00 93.75 308 HIS A N 1
ATOM 2349 C CA . HIS A 1 308 ? 24.780 -7.512 -34.223 1.00 93.75 308 HIS A CA 1
ATOM 2350 C C . HIS A 1 308 ? 24.939 -6.470 -35.345 1.00 93.75 308 HIS A C 1
ATOM 2352 O O . HIS A 1 308 ? 25.987 -6.416 -35.980 1.00 93.75 308 HIS A O 1
ATOM 2358 N N . ASP A 1 309 ? 23.928 -5.628 -35.570 1.00 94.44 309 ASP A N 1
ATOM 2359 C CA . ASP A 1 309 ? 23.908 -4.690 -36.699 1.00 94.44 309 ASP A CA 1
ATOM 2360 C C . ASP A 1 309 ? 24.759 -3.423 -36.463 1.00 94.44 309 ASP A C 1
ATOM 2362 O O . ASP A 1 309 ? 25.255 -2.838 -37.425 1.00 94.44 309 ASP A O 1
ATOM 2366 N N . HIS A 1 310 ? 24.947 -2.995 -35.206 1.00 92.69 310 HIS A N 1
ATOM 2367 C CA . HIS A 1 310 ? 25.638 -1.734 -34.869 1.00 92.69 310 HIS A CA 1
ATOM 2368 C C . HIS A 1 310 ? 26.933 -1.912 -34.065 1.00 92.69 310 HIS A C 1
ATOM 2370 O O . HIS A 1 310 ? 27.788 -1.029 -34.083 1.00 92.69 310 HIS A O 1
ATOM 2376 N N . PHE A 1 311 ? 27.078 -3.027 -33.346 1.00 93.06 311 PHE A N 1
ATOM 2377 C CA . PHE A 1 311 ? 28.153 -3.265 -32.379 1.00 93.06 311 PHE A CA 1
ATOM 2378 C C . PHE A 1 311 ? 28.683 -4.707 -32.472 1.00 93.06 311 PHE A C 1
ATOM 2380 O O . PHE A 1 311 ? 28.952 -5.337 -31.451 1.00 93.06 311 PHE A O 1
ATOM 2387 N N . SER A 1 312 ? 28.842 -5.233 -33.694 1.00 90.88 312 SER A N 1
ATOM 2388 C CA . SER A 1 312 ? 29.293 -6.614 -33.947 1.00 90.88 312 SER A CA 1
ATOM 2389 C C . SER A 1 312 ? 30.640 -6.959 -33.307 1.00 90.88 312 SER A C 1
ATOM 2391 O O . SER A 1 312 ? 30.880 -8.119 -32.982 1.00 90.88 312 SER A O 1
ATOM 2393 N N . ASP A 1 313 ? 31.499 -5.953 -33.130 1.00 92.06 313 ASP A N 1
ATOM 2394 C CA . ASP A 1 313 ? 32.858 -6.097 -32.599 1.00 92.06 313 ASP A CA 1
ATOM 2395 C C . ASP A 1 313 ? 32.949 -5.791 -31.092 1.00 92.06 313 ASP A C 1
ATOM 2397 O O . ASP A 1 313 ? 34.041 -5.822 -30.524 1.00 92.06 313 ASP A O 1
ATOM 2401 N N . ALA A 1 314 ? 31.830 -5.448 -30.440 1.00 93.50 314 ALA A N 1
ATOM 2402 C CA . ALA A 1 314 ? 31.812 -5.144 -29.014 1.00 93.50 314 ALA A CA 1
ATOM 2403 C C . ALA A 1 314 ? 31.698 -6.419 -28.165 1.00 93.50 314 ALA A C 1
ATOM 2405 O O . ALA A 1 314 ? 30.883 -7.302 -28.439 1.00 93.50 314 ALA A O 1
ATOM 2406 N N . ASP A 1 315 ? 32.459 -6.478 -27.074 1.00 95.69 315 ASP A N 1
ATOM 2407 C CA . ASP A 1 315 ? 32.363 -7.564 -26.101 1.00 95.69 315 ASP A CA 1
ATOM 2408 C C . ASP A 1 315 ? 31.040 -7.488 -25.327 1.00 95.69 315 ASP A C 1
ATOM 2410 O O . ASP A 1 315 ? 30.607 -6.413 -24.908 1.00 95.69 315 ASP A O 1
ATOM 2414 N N . ILE A 1 316 ? 30.405 -8.634 -25.079 1.00 96.94 316 ILE A N 1
ATOM 2415 C CA . ILE A 1 316 ? 29.178 -8.707 -24.277 1.00 96.94 316 ILE A CA 1
ATOM 2416 C C . ILE A 1 316 ? 29.517 -9.078 -22.836 1.00 96.94 316 ILE A C 1
ATOM 2418 O O . ILE A 1 316 ? 30.053 -10.155 -22.569 1.00 96.94 316 ILE A O 1
ATOM 2422 N N . GLN A 1 317 ? 29.136 -8.216 -21.895 1.00 96.50 317 GLN A N 1
ATOM 2423 C CA . GLN A 1 317 ? 29.313 -8.447 -20.466 1.00 96.50 317 GLN A CA 1
ATOM 2424 C C . GLN A 1 317 ? 27.971 -8.666 -19.761 1.00 96.50 317 GLN A C 1
ATOM 2426 O O . GLN A 1 317 ? 27.068 -7.835 -19.799 1.00 96.50 317 GLN A O 1
ATOM 2431 N N . VAL A 1 318 ? 27.840 -9.791 -19.064 1.00 96.75 318 VAL A N 1
ATOM 2432 C CA . VAL A 1 318 ? 26.624 -10.120 -18.315 1.00 96.75 318 VAL A CA 1
ATOM 2433 C C . VAL A 1 318 ? 26.670 -9.521 -16.908 1.00 96.75 318 VAL A C 1
ATOM 2435 O O . VAL A 1 318 ? 27.672 -9.645 -16.204 1.00 96.75 318 VAL A O 1
ATOM 2438 N N . THR A 1 319 ? 25.562 -8.917 -16.482 1.00 93.06 319 THR A N 1
ATOM 2439 C CA . THR A 1 319 ? 25.333 -8.409 -15.120 1.00 93.06 319 THR A CA 1
ATOM 2440 C C . THR A 1 319 ? 24.089 -9.042 -14.492 1.00 93.06 319 THR A C 1
ATOM 2442 O O . THR A 1 319 ? 23.289 -9.680 -15.176 1.00 93.06 319 THR A O 1
ATOM 2445 N N . ALA A 1 320 ? 23.902 -8.865 -13.179 1.00 86.62 320 ALA A N 1
ATOM 2446 C CA . ALA A 1 320 ? 22.733 -9.386 -12.467 1.00 86.62 320 ALA A CA 1
ATOM 2447 C C . ALA A 1 320 ? 21.450 -8.579 -12.744 1.00 86.62 320 ALA A C 1
ATOM 2449 O O . ALA A 1 320 ? 20.353 -9.101 -12.587 1.00 86.62 320 ALA A O 1
ATOM 2450 N N . SER A 1 321 ? 21.563 -7.319 -13.178 1.00 88.94 321 SER A N 1
ATOM 2451 C CA . SER A 1 321 ? 20.421 -6.493 -13.591 1.00 88.94 321 SER A CA 1
ATOM 2452 C C . SER A 1 321 ? 20.818 -5.422 -14.612 1.00 88.94 321 SER A C 1
ATOM 2454 O O . SER A 1 321 ? 21.999 -5.083 -14.756 1.00 88.94 321 SER A O 1
ATOM 2456 N N . THR A 1 322 ? 19.824 -4.861 -15.307 1.00 91.56 322 THR A N 1
ATOM 2457 C CA . THR A 1 322 ? 19.994 -3.717 -16.223 1.00 91.56 322 THR A CA 1
ATOM 2458 C C . THR A 1 322 ? 20.513 -2.478 -15.484 1.00 91.56 322 THR A C 1
ATOM 2460 O O . THR A 1 322 ? 21.446 -1.823 -15.945 1.00 91.56 322 THR A O 1
ATOM 2463 N N . ALA A 1 323 ? 19.994 -2.206 -14.283 1.00 90.62 323 ALA A N 1
ATOM 2464 C CA . ALA A 1 323 ? 20.464 -1.118 -13.425 1.00 90.62 323 ALA A CA 1
ATOM 2465 C C . ALA A 1 323 ? 21.930 -1.306 -12.993 1.00 90.62 323 ALA A C 1
ATOM 2467 O O . ALA A 1 323 ? 22.716 -0.358 -13.022 1.00 90.62 323 ALA A O 1
ATOM 2468 N N . GLN A 1 324 ? 22.343 -2.539 -12.672 1.00 91.50 324 GLN A N 1
ATOM 2469 C CA . GLN A 1 324 ? 23.743 -2.830 -12.359 1.00 91.50 324 GLN A CA 1
ATOM 2470 C C . GLN A 1 324 ? 24.663 -2.594 -13.565 1.00 91.50 324 GLN A C 1
ATOM 2472 O O . GLN A 1 324 ? 25.773 -2.096 -13.386 1.00 91.50 324 GLN A O 1
ATOM 2477 N N . ALA A 1 325 ? 24.210 -2.900 -14.786 1.00 94.69 325 ALA A N 1
ATOM 2478 C CA . ALA A 1 325 ? 24.972 -2.585 -15.991 1.00 94.69 325 ALA A CA 1
ATOM 2479 C C . ALA A 1 325 ? 25.122 -1.080 -16.215 1.00 94.69 325 ALA A C 1
ATOM 2481 O O . ALA A 1 325 ? 26.221 -0.630 -16.526 1.00 94.69 325 ALA A O 1
ATOM 2482 N N . ALA A 1 326 ? 24.069 -0.293 -15.994 1.00 94.94 326 ALA A N 1
ATOM 2483 C CA . ALA A 1 326 ? 24.163 1.162 -16.082 1.00 94.94 326 ALA A CA 1
ATOM 2484 C C . ALA A 1 326 ? 25.133 1.739 -15.038 1.00 94.94 326 ALA A C 1
ATOM 2486 O O . ALA A 1 326 ? 25.996 2.549 -15.370 1.00 94.94 326 ALA A O 1
ATOM 2487 N N . ARG A 1 327 ? 25.087 1.253 -13.793 1.00 94.06 327 ARG A N 1
ATOM 2488 C CA . ARG A 1 327 ? 26.075 1.621 -12.765 1.00 94.06 327 ARG A CA 1
ATOM 2489 C C . ARG A 1 327 ? 27.507 1.227 -13.153 1.00 94.06 327 ARG A C 1
ATOM 2491 O O . ARG A 1 327 ? 28.462 1.936 -12.840 1.00 94.06 327 ARG A O 1
ATOM 2498 N N . PHE A 1 328 ? 27.675 0.088 -13.820 1.00 94.31 328 PHE A N 1
ATOM 2499 C CA . PHE A 1 328 ? 28.978 -0.350 -14.311 1.00 94.31 328 PHE A CA 1
ATOM 2500 C C . PHE A 1 328 ? 29.492 0.575 -15.426 1.00 94.31 328 PHE A C 1
ATOM 2502 O O . PHE A 1 328 ? 30.605 1.090 -15.321 1.00 94.31 328 PHE A O 1
ATOM 2509 N N . ALA A 1 329 ? 28.655 0.886 -16.420 1.00 95.44 329 ALA A N 1
ATOM 2510 C CA . ALA A 1 329 ? 28.973 1.823 -17.499 1.00 95.44 329 ALA A CA 1
ATOM 2511 C C . ALA A 1 329 ? 29.252 3.253 -16.998 1.00 95.44 329 ALA A C 1
ATOM 2513 O O . ALA A 1 329 ? 30.089 3.956 -17.557 1.00 95.44 329 ALA A O 1
ATOM 2514 N N . SER A 1 330 ? 28.624 3.691 -15.901 1.00 94.12 330 SER A N 1
ATOM 2515 C CA . SER A 1 330 ? 28.891 5.020 -15.334 1.00 94.12 330 SER A CA 1
ATOM 2516 C C . SER A 1 330 ? 30.254 5.134 -14.651 1.00 94.12 330 SER A C 1
ATOM 2518 O O . SER A 1 330 ? 30.713 6.242 -14.376 1.00 94.12 330 SER A O 1
ATOM 2520 N N . THR A 1 331 ? 30.946 4.023 -14.408 1.00 93.12 331 THR A N 1
ATOM 2521 C CA . THR A 1 331 ? 32.260 4.003 -13.747 1.00 93.12 331 THR A CA 1
ATOM 2522 C C . THR A 1 331 ? 33.395 3.512 -14.648 1.00 93.12 331 THR A C 1
ATOM 2524 O O . THR A 1 331 ? 34.548 3.586 -14.231 1.00 93.12 331 THR A O 1
ATOM 2527 N N . HIS A 1 332 ? 33.097 3.068 -15.875 1.00 93.38 332 HIS A N 1
ATOM 2528 C CA . HIS A 1 332 ? 34.072 2.481 -16.798 1.00 93.38 332 HIS A CA 1
ATOM 2529 C C . HIS A 1 332 ? 33.960 3.093 -18.196 1.00 93.38 332 HIS A C 1
ATOM 2531 O O . HIS A 1 332 ? 32.907 3.044 -18.829 1.00 93.38 332 HIS A O 1
ATOM 2537 N N . ASP A 1 333 ? 35.069 3.630 -18.702 1.00 91.50 333 ASP A N 1
ATOM 2538 C CA . ASP A 1 333 ? 35.122 4.195 -20.049 1.00 91.50 333 ASP A CA 1
ATOM 2539 C C . ASP A 1 333 ? 35.046 3.099 -21.121 1.00 91.50 333 ASP A C 1
ATOM 2541 O O . ASP A 1 333 ? 35.597 2.006 -20.972 1.00 91.50 333 ASP A O 1
ATOM 2545 N N . GLY A 1 334 ? 34.376 3.403 -22.233 1.00 92.81 334 GLY A N 1
ATOM 2546 C CA . GLY A 1 334 ? 34.195 2.469 -23.348 1.00 92.81 334 GLY A CA 1
ATOM 2547 C C . GLY A 1 334 ? 33.184 1.348 -23.089 1.00 92.81 334 GLY A C 1
ATOM 2548 O O . GLY A 1 334 ? 33.051 0.452 -23.925 1.00 92.81 334 GLY A O 1
ATOM 2549 N N . VAL A 1 335 ? 32.454 1.402 -21.973 1.00 96.81 335 VAL A N 1
ATOM 2550 C CA . VAL A 1 335 ? 31.355 0.485 -21.664 1.00 96.81 335 VAL A CA 1
ATOM 2551 C C . VAL A 1 335 ? 30.020 1.178 -21.926 1.00 96.81 335 VAL A C 1
ATOM 2553 O O . VAL A 1 335 ? 29.753 2.257 -21.399 1.00 96.81 335 VAL A O 1
ATOM 2556 N N . ALA A 1 336 ? 29.168 0.534 -22.717 1.00 97.19 336 ALA A N 1
ATOM 2557 C CA . ALA A 1 336 ? 27.758 0.870 -22.838 1.00 97.19 336 ALA A CA 1
ATOM 2558 C C . ALA A 1 336 ? 26.906 -0.104 -22.015 1.00 97.19 336 ALA A C 1
ATOM 2560 O O . ALA A 1 336 ? 27.286 -1.255 -21.807 1.00 97.19 336 ALA A O 1
ATOM 2561 N N . ALA A 1 337 ? 25.738 0.336 -21.568 1.00 97.56 337 ALA A N 1
ATOM 2562 C CA . ALA A 1 337 ? 24.764 -0.467 -20.851 1.00 97.56 337 ALA A CA 1
ATOM 2563 C C . ALA A 1 337 ? 23.438 -0.521 -21.606 1.00 97.56 337 ALA A C 1
ATOM 2565 O O . ALA A 1 337 ? 22.996 0.486 -22.154 1.00 97.56 337 ALA A O 1
ATOM 2566 N N . ILE A 1 338 ? 22.775 -1.675 -21.578 1.00 97.12 338 ILE A N 1
ATOM 2567 C CA . ILE A 1 338 ? 21.364 -1.774 -21.969 1.00 97.12 338 ILE A CA 1
ATOM 2568 C C . ILE A 1 338 ? 20.516 -1.642 -20.705 1.00 97.12 338 ILE A C 1
ATOM 2570 O O . ILE A 1 338 ? 20.584 -2.512 -19.832 1.00 97.12 338 ILE A O 1
ATOM 2574 N N . ALA A 1 339 ? 19.747 -0.562 -20.589 1.00 94.44 339 ALA A N 1
ATOM 2575 C CA . ALA A 1 339 ? 18.849 -0.301 -19.460 1.00 94.44 339 ALA A CA 1
ATOM 2576 C C . ALA A 1 339 ? 17.709 0.651 -19.864 1.00 94.44 339 ALA A C 1
ATOM 2578 O O . ALA A 1 339 ? 17.587 0.990 -21.039 1.00 94.44 339 ALA A O 1
ATOM 2579 N N . SER A 1 340 ? 16.852 1.061 -18.922 1.00 92.38 340 SER A N 1
ATOM 2580 C CA . SER A 1 340 ? 15.764 1.997 -19.233 1.00 92.38 340 SER A CA 1
ATOM 2581 C C . SER A 1 340 ? 16.263 3.445 -19.333 1.00 92.38 340 SER A C 1
ATOM 2583 O O . SER A 1 340 ? 17.364 3.780 -18.888 1.00 92.38 340 SER A O 1
ATOM 2585 N N . GLU A 1 341 ? 15.435 4.319 -19.901 1.00 91.38 341 GLU A N 1
ATOM 2586 C CA . GLU A 1 341 ? 15.708 5.758 -19.995 1.00 91.38 341 GLU A CA 1
ATOM 2587 C C . GLU A 1 341 ? 15.840 6.411 -18.607 1.00 91.38 341 GLU A C 1
ATOM 2589 O O . GLU A 1 341 ? 16.762 7.189 -18.364 1.00 91.38 341 GLU A O 1
ATOM 2594 N N . GLU A 1 342 ? 14.989 6.030 -17.655 1.00 88.06 342 GLU A N 1
ATOM 2595 C CA . GLU A 1 342 ? 15.027 6.503 -16.268 1.00 88.06 342 GLU A CA 1
ATOM 2596 C C . GLU A 1 342 ? 16.355 6.148 -15.579 1.00 88.06 342 GLU A C 1
ATOM 2598 O O . GLU A 1 342 ? 16.902 6.938 -14.805 1.00 88.06 342 GLU A O 1
ATOM 2603 N N . THR A 1 343 ? 16.917 4.976 -15.896 1.00 89.50 343 THR A N 1
ATOM 2604 C CA . THR A 1 343 ? 18.224 4.552 -15.388 1.00 89.50 343 THR A CA 1
ATOM 2605 C C . THR A 1 343 ? 19.362 5.452 -15.899 1.00 89.50 343 THR A C 1
ATOM 2607 O O . THR A 1 343 ? 20.340 5.668 -15.177 1.00 89.50 343 THR A O 1
ATOM 2610 N N . ALA A 1 344 ? 19.245 6.009 -17.110 1.00 90.56 344 ALA A N 1
ATOM 2611 C CA . ALA A 1 344 ? 20.258 6.887 -17.699 1.00 90.56 344 ALA A CA 1
ATOM 2612 C C . ALA A 1 344 ? 20.435 8.175 -16.891 1.00 90.56 344 ALA A C 1
ATOM 2614 O O . ALA A 1 344 ? 21.551 8.510 -16.492 1.00 90.56 344 ALA A O 1
ATOM 2615 N N . LEU A 1 345 ? 19.316 8.840 -16.579 1.00 86.00 345 LEU A N 1
ATOM 2616 C CA . LEU A 1 345 ? 19.293 10.048 -15.752 1.00 86.00 345 LEU A CA 1
ATOM 2617 C C . LEU A 1 345 ? 19.893 9.782 -14.368 1.00 86.00 345 LEU A C 1
ATOM 2619 O O . LEU A 1 345 ? 20.718 10.559 -13.892 1.00 86.00 345 LEU A O 1
ATOM 2623 N N . ARG A 1 346 ? 19.523 8.655 -13.746 1.00 87.50 346 ARG A N 1
ATOM 2624 C CA . ARG A 1 346 ? 19.982 8.282 -12.401 1.00 87.50 346 ARG A CA 1
ATOM 2625 C C . ARG A 1 346 ? 21.499 8.115 -12.314 1.00 87.50 346 ARG A C 1
ATOM 2627 O O . ARG A 1 346 ? 22.103 8.547 -11.337 1.00 87.50 346 ARG A O 1
ATOM 2634 N N . TYR A 1 347 ? 22.116 7.499 -13.320 1.00 90.88 347 TYR A N 1
ATOM 2635 C CA . TYR A 1 347 ? 23.559 7.233 -13.322 1.00 90.88 347 TYR A CA 1
ATOM 2636 C C . TYR A 1 347 ? 24.383 8.229 -14.148 1.00 90.88 347 TYR A C 1
ATOM 2638 O O . TYR A 1 347 ? 25.585 8.018 -14.316 1.00 90.88 347 TYR A O 1
ATOM 2646 N N . GLY A 1 348 ? 23.768 9.312 -14.633 1.00 90.69 348 GLY A N 1
ATOM 2647 C CA . GLY A 1 348 ? 24.446 10.350 -15.411 1.00 90.69 348 GLY A CA 1
ATOM 2648 C C . GLY A 1 348 ? 25.037 9.826 -16.722 1.00 90.69 348 GLY A C 1
ATOM 2649 O O . GLY A 1 348 ? 26.177 10.152 -17.051 1.00 90.69 348 GLY A O 1
ATOM 2650 N N . LEU A 1 349 ? 24.295 8.967 -17.425 1.00 94.56 349 LEU A N 1
ATOM 2651 C CA . LEU A 1 349 ? 24.673 8.407 -18.724 1.00 94.56 349 LEU A CA 1
ATOM 2652 C C . LEU A 1 349 ? 23.919 9.092 -19.864 1.00 94.56 349 LEU A C 1
ATOM 2654 O O . LEU A 1 349 ? 22.749 9.445 -19.719 1.00 94.56 349 LEU A O 1
ATOM 2658 N N . ASP A 1 350 ? 24.568 9.185 -21.023 1.00 94.75 350 ASP A N 1
ATOM 2659 C CA . ASP A 1 350 ? 23.937 9.657 -22.250 1.00 94.75 350 ASP A CA 1
ATOM 2660 C C . ASP A 1 350 ? 23.154 8.514 -22.907 1.00 94.75 350 ASP A C 1
ATOM 2662 O O . ASP A 1 350 ? 23.628 7.376 -22.998 1.00 94.75 350 ASP A O 1
ATOM 2666 N N . ILE A 1 351 ? 21.957 8.823 -23.404 1.00 96.12 351 ILE A N 1
ATOM 2667 C CA . ILE A 1 351 ? 21.155 7.893 -24.202 1.00 96.12 351 ILE A CA 1
ATOM 2668 C C . ILE A 1 351 ? 21.630 7.988 -25.649 1.00 96.12 351 ILE A C 1
ATOM 2670 O O . ILE A 1 351 ? 21.376 8.985 -26.324 1.00 96.12 351 ILE A O 1
ATOM 2674 N N . LEU A 1 352 ? 22.300 6.945 -26.133 1.00 94.38 352 LEU A N 1
ATOM 2675 C CA . LEU A 1 352 ? 22.793 6.891 -27.510 1.00 94.38 352 LEU A CA 1
ATOM 2676 C C . LEU A 1 352 ? 21.705 6.436 -28.480 1.00 94.38 352 LEU A C 1
ATOM 2678 O O . LEU A 1 352 ? 21.550 6.997 -29.561 1.00 94.38 352 LEU A O 1
ATOM 2682 N N . PHE A 1 353 ? 20.944 5.419 -28.076 1.00 95.19 353 PHE A N 1
ATOM 2683 C CA . PHE A 1 353 ? 19.846 4.855 -28.851 1.00 95.19 353 PHE A CA 1
ATOM 2684 C C . PHE A 1 353 ? 18.684 4.514 -27.921 1.00 95.19 353 PHE A C 1
ATOM 2686 O O . PHE A 1 353 ? 18.896 4.003 -26.820 1.00 95.19 353 PHE A O 1
ATOM 2693 N N . ARG A 1 354 ? 17.461 4.781 -28.381 1.00 95.44 354 ARG A N 1
ATOM 2694 C CA . ARG A 1 354 ? 16.210 4.388 -27.720 1.00 95.44 354 ARG A CA 1
ATOM 2695 C C . ARG A 1 354 ? 15.580 3.222 -28.471 1.00 95.44 354 ARG A C 1
ATOM 2697 O O . ARG A 1 354 ? 15.833 3.066 -29.663 1.00 95.44 354 ARG A O 1
ATOM 2704 N N . ASP A 1 355 ? 14.751 2.454 -27.772 1.00 92.81 355 ASP A N 1
ATOM 2705 C CA . ASP A 1 355 ? 13.946 1.373 -28.345 1.00 92.81 355 ASP A CA 1
ATOM 2706 C C . ASP A 1 355 ? 14.765 0.336 -29.133 1.00 92.81 355 ASP A C 1
ATOM 2708 O O . ASP A 1 355 ? 14.425 -0.031 -30.256 1.00 92.81 355 ASP A O 1
ATOM 2712 N N . ILE A 1 356 ? 15.868 -0.136 -28.544 1.00 94.56 356 ILE A N 1
ATOM 2713 C CA . ILE A 1 356 ? 16.791 -1.080 -29.203 1.00 94.56 356 ILE A CA 1
ATOM 2714 C C . ILE A 1 356 ? 16.351 -2.550 -29.110 1.00 94.56 356 ILE A C 1
ATOM 2716 O O . ILE A 1 356 ? 17.012 -3.437 -29.656 1.00 94.56 356 ILE A O 1
ATOM 2720 N N . GLN A 1 357 ? 15.252 -2.820 -28.405 1.00 91.81 357 GLN A N 1
ATOM 2721 C CA . GLN A 1 357 ? 14.645 -4.144 -28.316 1.00 91.81 357 GLN A CA 1
ATOM 2722 C C . GLN A 1 357 ? 13.998 -4.586 -29.636 1.00 91.81 357 GLN A C 1
ATOM 2724 O O . GLN A 1 357 ? 13.482 -3.776 -30.401 1.00 91.81 357 GLN A O 1
ATOM 2729 N N . GLU A 1 358 ? 13.945 -5.896 -29.873 1.00 87.00 358 GLU A N 1
ATOM 2730 C CA . GLU A 1 358 ? 13.331 -6.466 -31.079 1.00 87.00 358 GLU A CA 1
ATOM 2731 C C . GLU A 1 358 ? 11.798 -6.344 -31.105 1.00 87.00 358 GLU A C 1
ATOM 2733 O O . GLU A 1 358 ? 11.215 -6.206 -32.180 1.00 87.00 358 GLU A O 1
ATOM 2738 N N . SER A 1 359 ? 11.137 -6.387 -29.942 1.00 84.38 359 SER A N 1
ATOM 2739 C CA . SER A 1 359 ? 9.676 -6.291 -29.828 1.00 84.38 359 SER A CA 1
ATOM 2740 C C . SER A 1 359 ? 9.250 -5.104 -28.975 1.00 84.38 359 SER A C 1
ATOM 2742 O O . SER A 1 359 ? 9.679 -4.953 -27.833 1.00 84.38 359 SER A O 1
ATOM 2744 N N . ASN A 1 360 ? 8.334 -4.303 -29.517 1.00 81.75 360 ASN A N 1
ATOM 2745 C CA . ASN A 1 360 ? 7.710 -3.177 -28.822 1.00 81.75 360 ASN A CA 1
ATOM 2746 C C . ASN A 1 360 ? 6.525 -3.588 -27.936 1.00 81.75 360 ASN A C 1
ATOM 2748 O O . ASN A 1 360 ? 6.003 -2.749 -27.204 1.00 81.75 360 ASN A O 1
ATOM 2752 N N . GLU A 1 361 ? 6.112 -4.855 -27.989 1.00 84.38 361 GLU A N 1
ATOM 2753 C CA . GLU A 1 361 ? 4.997 -5.398 -27.203 1.00 84.38 361 GLU A CA 1
ATOM 2754 C C . GLU A 1 361 ? 5.461 -6.037 -25.882 1.00 84.38 361 GLU A C 1
ATOM 2756 O O . GLU A 1 361 ? 4.728 -6.807 -25.268 1.00 84.38 361 GLU A O 1
ATOM 2761 N N . ASN A 1 362 ? 6.667 -5.713 -25.406 1.00 88.50 362 ASN A N 1
ATOM 2762 C CA . ASN A 1 362 ? 7.189 -6.238 -24.148 1.00 88.50 362 ASN A CA 1
ATOM 2763 C C . ASN A 1 362 ? 6.632 -5.468 -22.940 1.00 88.50 362 ASN A C 1
ATOM 2765 O O . ASN A 1 362 ? 6.994 -4.317 -22.703 1.00 88.50 362 ASN A O 1
ATOM 2769 N N . HIS A 1 363 ? 5.786 -6.126 -22.156 1.00 91.62 363 HIS A N 1
ATOM 2770 C CA . HIS A 1 363 ? 5.241 -5.607 -20.905 1.00 91.62 363 HIS A CA 1
ATOM 2771 C C . HIS A 1 363 ? 5.558 -6.541 -19.742 1.00 91.62 363 HIS A C 1
ATOM 2773 O O . HIS A 1 363 ? 5.526 -7.768 -19.881 1.00 91.62 363 HIS A O 1
ATOM 2779 N N . THR A 1 364 ? 5.809 -5.948 -18.579 1.00 93.00 364 THR A N 1
ATOM 2780 C CA . THR A 1 364 ? 5.878 -6.659 -17.303 1.00 93.00 364 THR A CA 1
ATOM 2781 C C . THR A 1 364 ? 4.726 -6.196 -16.430 1.00 93.00 364 THR A C 1
ATOM 2783 O O . THR A 1 364 ? 4.577 -5.003 -16.161 1.00 93.00 364 THR A O 1
ATOM 2786 N N . ARG A 1 365 ? 3.920 -7.151 -15.976 1.00 95.56 365 ARG A N 1
ATOM 2787 C CA . ARG A 1 365 ? 2.879 -6.940 -14.982 1.00 95.56 365 ARG A CA 1
ATOM 2788 C C . ARG A 1 365 ? 3.493 -7.039 -13.594 1.00 95.56 365 ARG A C 1
ATOM 2790 O O . ARG A 1 365 ? 4.097 -8.054 -13.228 1.00 95.56 365 ARG A O 1
ATOM 2797 N N . PHE A 1 366 ? 3.306 -5.986 -12.820 1.00 97.38 366 PHE A N 1
ATOM 2798 C CA . PHE A 1 366 ? 3.655 -5.913 -11.413 1.00 97.38 366 PHE A CA 1
ATOM 2799 C C . PHE A 1 366 ? 2.389 -5.976 -10.571 1.00 97.38 366 PHE A C 1
ATOM 2801 O O . PHE A 1 366 ? 1.336 -5.484 -10.971 1.00 97.38 366 PHE A O 1
ATOM 2808 N N . ILE A 1 367 ? 2.517 -6.576 -9.396 1.00 97.56 367 ILE A N 1
ATOM 2809 C CA . ILE A 1 367 ? 1.488 -6.564 -8.360 1.00 97.56 367 ILE A CA 1
ATOM 2810 C C . ILE A 1 367 ? 1.982 -5.757 -7.171 1.00 97.56 367 ILE A C 1
ATOM 2812 O O . ILE A 1 367 ? 3.180 -5.732 -6.867 1.00 97.56 367 ILE A O 1
ATOM 2816 N N . VAL A 1 368 ? 1.034 -5.122 -6.499 1.00 97.25 368 VAL A N 1
ATOM 2817 C CA . VAL A 1 368 ? 1.252 -4.351 -5.285 1.00 97.25 368 VAL A CA 1
ATOM 2818 C C . VAL A 1 368 ? 0.693 -5.144 -4.123 1.00 97.25 368 VAL A C 1
ATOM 2820 O O . VAL A 1 368 ? -0.459 -5.571 -4.140 1.00 97.25 368 VAL A O 1
ATOM 2823 N N . LEU A 1 369 ? 1.530 -5.374 -3.124 1.00 97.69 369 LEU A N 1
ATOM 2824 C CA . LEU A 1 369 ? 1.210 -6.126 -1.924 1.00 97.69 369 LEU A CA 1
ATOM 2825 C C . LEU A 1 369 ? 0.980 -5.173 -0.763 1.00 97.69 369 LEU A C 1
ATOM 2827 O O . LEU A 1 369 ? 1.754 -4.239 -0.591 1.00 97.69 369 LEU A O 1
ATOM 2831 N N . GLY A 1 370 ? -0.022 -5.464 0.055 1.00 94.25 370 GLY A N 1
ATOM 2832 C CA . GLY A 1 370 ? -0.347 -4.758 1.288 1.00 94.25 370 GLY A CA 1
ATOM 2833 C C . GLY A 1 370 ? -0.985 -5.701 2.309 1.00 94.25 370 GLY A C 1
ATOM 2834 O O . GLY A 1 370 ? -0.939 -6.929 2.171 1.00 94.25 370 GLY A O 1
ATOM 2835 N N . THR A 1 371 ? -1.576 -5.122 3.351 1.00 85.00 371 THR A N 1
ATOM 2836 C CA . THR A 1 371 ? -2.264 -5.861 4.423 1.00 85.00 371 THR A CA 1
ATOM 2837 C C . THR A 1 371 ? -3.770 -5.938 4.218 1.00 85.00 371 THR A C 1
ATOM 2839 O O . THR A 1 371 ? -4.369 -6.979 4.488 1.00 85.00 371 THR A O 1
ATOM 2842 N N . ASP A 1 372 ? -4.372 -4.876 3.688 1.00 82.69 372 ASP A N 1
ATOM 2843 C CA . ASP A 1 372 ? -5.822 -4.701 3.649 1.00 82.69 372 ASP A CA 1
ATOM 2844 C C . ASP A 1 372 ? -6.368 -4.851 2.232 1.00 82.69 372 ASP A C 1
ATOM 2846 O O . ASP A 1 372 ? -5.763 -4.387 1.270 1.00 82.69 372 ASP A O 1
ATOM 2850 N N . THR A 1 373 ? -7.518 -5.512 2.094 1.00 85.94 373 THR A N 1
ATOM 2851 C CA . THR A 1 373 ? -8.195 -5.634 0.795 1.00 85.94 373 THR A CA 1
ATOM 2852 C C . THR A 1 373 ? -8.890 -4.308 0.463 1.00 85.94 373 THR A C 1
ATOM 2854 O O . THR A 1 373 ? -9.665 -3.830 1.296 1.00 85.94 373 THR A O 1
ATOM 2857 N N . PRO A 1 374 ? -8.637 -3.713 -0.717 1.00 86.88 374 PRO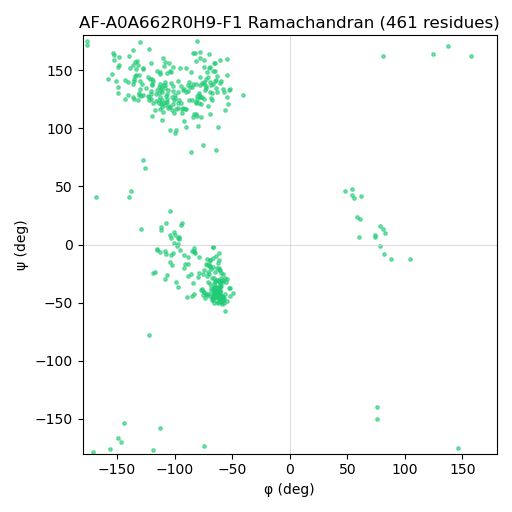 A N 1
ATOM 2858 C CA . PRO A 1 374 ? -9.366 -2.542 -1.196 1.00 86.88 374 PRO A CA 1
ATOM 2859 C C . PRO A 1 374 ? -10.889 -2.737 -1.220 1.00 86.88 374 PRO A C 1
ATOM 2861 O O . PRO A 1 374 ? -11.399 -3.856 -1.234 1.00 86.88 374 PRO A O 1
ATOM 2864 N N . ALA A 1 375 ? -11.627 -1.627 -1.240 1.00 86.38 375 ALA A N 1
ATOM 2865 C CA . ALA A 1 375 ? -13.062 -1.664 -1.506 1.00 86.38 375 ALA A CA 1
ATOM 2866 C C . ALA A 1 375 ? -13.330 -1.932 -3.005 1.00 86.38 375 ALA A C 1
ATOM 2868 O O . ALA A 1 375 ? -12.513 -1.522 -3.833 1.00 86.38 375 ALA A O 1
ATOM 2869 N N . PRO A 1 376 ? -14.478 -2.541 -3.367 1.00 89.56 376 PRO A N 1
ATOM 2870 C CA . PRO A 1 376 ? -14.840 -2.765 -4.765 1.00 89.56 376 PRO A CA 1
ATOM 2871 C C . PRO A 1 376 ? -14.894 -1.462 -5.566 1.00 89.56 376 PRO A C 1
ATOM 2873 O O . PRO A 1 376 ? -15.512 -0.486 -5.132 1.00 89.56 376 PRO A O 1
ATOM 2876 N N . THR A 1 377 ? -14.296 -1.468 -6.755 1.00 90.12 377 THR A N 1
ATOM 2877 C CA . THR A 1 377 ? -14.316 -0.347 -7.707 1.00 90.12 377 THR A CA 1
ATOM 2878 C C . THR A 1 377 ? -15.262 -0.584 -8.882 1.00 90.12 377 THR A C 1
ATOM 2880 O O . THR A 1 377 ? -15.617 0.356 -9.593 1.00 90.12 377 THR A O 1
ATOM 2883 N N . GLY A 1 378 ? -15.698 -1.831 -9.085 1.00 89.12 378 GLY A N 1
ATOM 2884 C CA . GLY A 1 378 ? -16.523 -2.249 -10.221 1.00 89.12 378 GLY A CA 1
ATOM 2885 C C . GLY A 1 378 ? -15.711 -2.666 -11.452 1.00 89.12 378 GLY A C 1
ATOM 2886 O O . GLY A 1 378 ? -16.267 -3.288 -12.357 1.00 89.12 378 GLY A O 1
ATOM 2887 N N . GLN A 1 379 ? -14.406 -2.380 -11.474 1.00 92.69 379 GLN A N 1
ATOM 2888 C CA . GLN A 1 379 ? -13.434 -2.899 -12.440 1.00 92.69 379 GLN A CA 1
ATOM 2889 C C . GLN A 1 379 ? -12.287 -3.554 -11.674 1.00 92.69 379 GLN A C 1
ATOM 2891 O O . GLN A 1 379 ? -11.155 -3.079 -11.650 1.00 92.69 379 GLN A O 1
ATOM 2896 N N . ASP A 1 380 ? -12.628 -4.638 -10.986 1.00 96.25 380 ASP A N 1
ATOM 2897 C CA . ASP A 1 380 ? -11.721 -5.332 -10.085 1.00 96.25 380 ASP A CA 1
ATOM 2898 C C . ASP A 1 380 ? -11.272 -6.671 -10.667 1.00 96.25 380 ASP A C 1
ATOM 2900 O O . ASP A 1 380 ? -11.955 -7.300 -11.480 1.00 96.25 380 ASP A O 1
ATOM 2904 N N . LYS A 1 381 ? -10.133 -7.144 -10.180 1.00 96.88 381 LYS A N 1
ATOM 2905 C CA . LYS A 1 381 ? -9.602 -8.478 -10.412 1.00 96.88 381 LYS A CA 1
ATOM 2906 C C . LYS A 1 381 ? -9.422 -9.174 -9.074 1.00 96.88 381 LYS A C 1
ATOM 2908 O O . LYS A 1 381 ? -8.995 -8.561 -8.099 1.00 96.88 381 LYS A O 1
ATOM 2913 N N . THR A 1 382 ? -9.707 -10.467 -9.030 1.00 97.50 382 THR A N 1
ATOM 2914 C CA . THR A 1 382 ? -9.418 -11.318 -7.876 1.00 97.50 382 THR A CA 1
ATOM 2915 C C . THR A 1 382 ? -8.411 -12.389 -8.270 1.00 97.50 382 THR A C 1
ATOM 2917 O O . THR A 1 382 ? -8.596 -13.094 -9.259 1.00 97.50 382 THR A O 1
ATOM 2920 N N . SER A 1 383 ? -7.350 -12.540 -7.481 1.00 97.62 383 SER A N 1
ATOM 2921 C CA . SER A 1 383 ? -6.345 -13.590 -7.679 1.00 97.62 383 SER A CA 1
ATOM 2922 C C . SER A 1 383 ? -6.510 -14.685 -6.637 1.00 97.62 383 SER A C 1
ATOM 2924 O O . SER A 1 383 ? -6.624 -14.406 -5.440 1.00 97.62 383 SER A O 1
ATOM 2926 N N . ILE A 1 384 ? -6.488 -15.944 -7.071 1.00 96.81 384 ILE A N 1
ATOM 2927 C CA . ILE A 1 384 ? -6.616 -17.112 -6.196 1.00 96.81 384 ILE A CA 1
ATOM 2928 C C . ILE A 1 384 ? -5.560 -18.174 -6.511 1.00 96.81 384 ILE A C 1
ATOM 2930 O O . ILE A 1 384 ? -5.129 -18.339 -7.652 1.00 96.81 384 ILE A O 1
ATOM 2934 N N . ILE A 1 385 ? -5.183 -18.933 -5.484 1.00 95.50 385 ILE A N 1
ATOM 2935 C CA . ILE A 1 385 ? -4.447 -20.191 -5.615 1.00 95.50 385 ILE A CA 1
ATOM 2936 C C . ILE A 1 385 ? -5.374 -21.324 -5.208 1.00 95.50 385 ILE A C 1
ATOM 2938 O O . ILE A 1 385 ? -5.985 -21.281 -4.136 1.00 95.50 385 ILE A O 1
ATOM 2942 N N . VAL A 1 386 ? -5.440 -22.354 -6.039 1.00 94.12 386 VAL A N 1
ATOM 2943 C CA . VAL A 1 386 ? -6.226 -23.553 -5.784 1.00 94.12 386 VAL A CA 1
ATOM 2944 C C . VAL A 1 386 ? -5.327 -24.781 -5.762 1.00 94.12 386 VAL A C 1
ATOM 2946 O O . VAL A 1 386 ? -4.536 -24.995 -6.676 1.00 94.12 386 VAL A O 1
ATOM 2949 N N . ASP A 1 387 ? -5.498 -25.608 -4.734 1.00 90.88 387 ASP A N 1
ATOM 2950 C CA . ASP A 1 387 ? -4.927 -26.952 -4.645 1.00 90.88 387 ASP A CA 1
ATOM 2951 C C . ASP A 1 387 ? -6.035 -27.990 -4.851 1.00 90.88 387 ASP A C 1
ATOM 2953 O O . ASP A 1 387 ? -7.039 -27.991 -4.1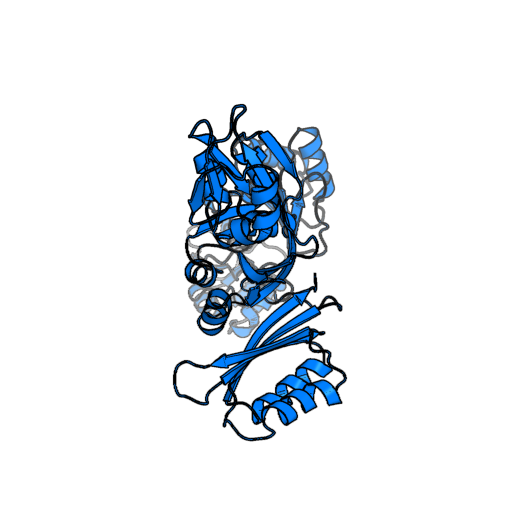29 1.00 90.88 387 ASP A O 1
ATOM 2957 N N . MET A 1 388 ? -5.885 -28.865 -5.841 1.00 85.06 388 MET A N 1
ATOM 2958 C CA . MET A 1 388 ? -6.902 -29.864 -6.175 1.00 85.06 388 MET A CA 1
ATOM 2959 C C . MET A 1 388 ? -6.851 -31.041 -5.193 1.00 85.06 388 MET A C 1
ATOM 2961 O O . MET A 1 388 ? -5.786 -31.559 -4.886 1.00 85.06 388 MET A O 1
ATOM 2965 N N . ARG A 1 389 ? -8.010 -31.539 -4.724 1.00 77.00 389 ARG A N 1
ATOM 2966 C CA . ARG A 1 389 ? -8.047 -32.684 -3.777 1.00 77.00 389 ARG A CA 1
ATOM 2967 C C . ARG A 1 389 ? -7.434 -33.959 -4.331 1.00 77.00 389 ARG A C 1
ATOM 2969 O O . ARG A 1 389 ? -6.907 -34.764 -3.568 1.00 77.00 389 ARG A O 1
ATOM 2976 N N . LYS A 1 390 ? -7.638 -34.194 -5.623 1.00 76.50 390 LYS A N 1
ATOM 2977 C CA . LYS A 1 390 ? -7.162 -35.365 -6.352 1.00 76.50 390 LYS A CA 1
ATOM 2978 C C . LYS A 1 390 ? -6.911 -34.953 -7.789 1.00 76.50 390 LYS A C 1
ATOM 2980 O O . LYS A 1 390 ? -7.812 -34.387 -8.412 1.00 76.50 390 LYS A O 1
ATOM 2985 N N . ASP A 1 391 ? -5.743 -35.301 -8.307 1.00 76.69 391 ASP A N 1
ATOM 2986 C CA . ASP A 1 391 ? -5.503 -35.261 -9.741 1.00 76.69 391 ASP A CA 1
ATOM 2987 C C . ASP A 1 391 ? -6.328 -36.366 -10.416 1.00 76.69 391 ASP A C 1
ATOM 2989 O O . ASP A 1 391 ? -6.147 -37.561 -10.163 1.00 76.69 391 ASP A O 1
ATOM 2993 N N . ARG A 1 392 ? -7.332 -35.957 -11.196 1.00 84.75 392 ARG A N 1
ATOM 2994 C CA . ARG A 1 392 ? -8.195 -36.858 -11.965 1.00 84.75 392 ARG A CA 1
ATOM 2995 C C . ARG A 1 392 ? -8.678 -36.178 -13.246 1.00 84.75 392 ARG A C 1
ATOM 2997 O O . ARG A 1 392 ? -8.874 -34.958 -13.255 1.00 84.75 392 ARG A O 1
ATOM 3004 N N . PRO A 1 393 ? -8.988 -36.954 -14.299 1.00 84.81 393 PRO A N 1
ATOM 3005 C CA . PRO A 1 393 ? -9.639 -36.419 -15.487 1.00 84.81 393 PRO A CA 1
ATOM 3006 C C . PRO A 1 393 ? -10.904 -35.618 -15.137 1.00 84.81 393 PRO A C 1
ATOM 3008 O O . PRO A 1 393 ? -11.720 -36.046 -14.315 1.00 84.81 393 PRO A O 1
ATOM 3011 N N . GLY A 1 394 ? -11.041 -34.440 -15.749 1.00 86.81 394 GLY A N 1
ATOM 3012 C CA . GLY A 1 394 ? -12.191 -33.545 -15.578 1.00 86.81 394 GLY A CA 1
ATOM 3013 C C . GLY A 1 394 ? -12.159 -32.644 -14.339 1.00 86.81 394 GLY A C 1
ATOM 3014 O O . GLY A 1 394 ? -12.972 -31.732 -14.259 1.00 86.81 394 GLY A O 1
ATOM 3015 N N . ALA A 1 395 ? -11.213 -32.819 -13.408 1.00 86.69 395 ALA A N 1
ATOM 3016 C CA . ALA A 1 395 ? -11.206 -32.053 -12.158 1.00 86.69 395 ALA A CA 1
ATOM 3017 C C . ALA A 1 395 ? -11.074 -30.535 -12.386 1.00 86.69 395 ALA A C 1
ATOM 3019 O O . ALA A 1 395 ? -11.815 -29.751 -11.798 1.00 86.69 395 ALA A O 1
ATOM 3020 N N . LEU A 1 396 ? -10.170 -30.122 -13.282 1.00 89.50 396 LEU A N 1
ATOM 3021 C CA . LEU A 1 396 ? -10.029 -28.713 -13.652 1.00 89.50 396 LEU A CA 1
ATOM 3022 C C . LEU A 1 396 ? -11.248 -28.205 -14.433 1.00 89.50 396 LEU A C 1
ATOM 3024 O O . LEU A 1 396 ? -11.681 -27.082 -14.222 1.00 89.50 396 LEU A O 1
ATOM 3028 N N . TYR A 1 397 ? -11.829 -29.034 -15.305 1.00 92.44 397 TYR A N 1
ATOM 3029 C CA . TYR A 1 397 ? -13.019 -28.665 -16.077 1.00 92.44 397 TYR A CA 1
ATOM 3030 C C . TYR A 1 397 ? -14.213 -28.352 -15.169 1.00 92.44 397 TYR A C 1
ATOM 3032 O O . TYR A 1 397 ? -14.881 -27.346 -15.377 1.00 92.44 397 TYR A O 1
ATOM 3040 N N . GLU A 1 398 ? -14.452 -29.170 -14.144 1.00 91.44 398 GLU A N 1
ATOM 3041 C CA . GLU A 1 398 ? -15.514 -28.932 -13.159 1.00 91.44 398 GLU A CA 1
ATOM 3042 C C . GLU A 1 398 ? -15.294 -27.616 -12.402 1.00 91.44 398 GLU A C 1
ATOM 3044 O O . GLU A 1 398 ? -16.219 -26.816 -12.282 1.00 91.44 398 GLU A O 1
ATOM 3049 N N . LEU A 1 399 ? -14.053 -27.346 -11.978 1.00 92.56 399 LEU A N 1
ATOM 3050 C CA . LEU A 1 399 ? -13.695 -26.087 -11.327 1.00 92.56 399 LEU A CA 1
ATOM 3051 C C . LEU A 1 399 ? -13.933 -24.877 -12.239 1.00 92.56 399 LEU A C 1
ATOM 3053 O O . LEU A 1 399 ? -14.531 -23.891 -11.817 1.00 92.56 399 LEU A O 1
ATOM 3057 N N . LEU A 1 400 ? -13.488 -24.948 -13.496 1.00 94.75 400 LEU A N 1
ATOM 3058 C CA . LEU A 1 400 ? -13.694 -23.874 -14.471 1.00 94.75 400 LEU A CA 1
ATOM 3059 C C . LEU A 1 400 ? -15.174 -23.717 -14.849 1.00 94.75 400 LEU A C 1
ATOM 3061 O O . LEU A 1 400 ? -15.618 -22.608 -15.143 1.00 94.75 400 LEU A O 1
ATOM 3065 N N . GLY A 1 401 ? -15.952 -24.799 -14.781 1.00 95.56 401 GLY A N 1
ATOM 3066 C CA . GLY A 1 401 ? -17.399 -24.796 -14.976 1.00 95.56 401 GLY A CA 1
ATOM 3067 C C . GLY A 1 401 ? -18.146 -23.915 -13.970 1.00 95.56 401 GLY A C 1
ATOM 3068 O O . GLY A 1 401 ? -19.128 -23.268 -14.343 1.00 95.56 401 GLY A O 1
ATOM 3069 N N . GLU A 1 402 ? -17.665 -23.805 -12.728 1.00 95.19 402 GLU A N 1
ATOM 3070 C CA . GLU A 1 402 ? -18.262 -22.916 -11.719 1.00 95.19 402 GLU A CA 1
ATOM 3071 C C . GLU A 1 402 ? -18.117 -21.433 -12.091 1.00 95.19 402 GLU A C 1
ATOM 3073 O O . GLU A 1 402 ? -19.055 -20.654 -11.903 1.00 95.19 402 GLU A O 1
ATOM 3078 N N . PHE A 1 403 ? -16.982 -21.043 -12.677 1.00 96.25 403 PHE A N 1
ATOM 3079 C CA . PHE A 1 403 ? -16.782 -19.682 -13.179 1.00 96.25 403 PHE A CA 1
ATOM 3080 C C . PHE A 1 403 ? -17.578 -19.434 -14.465 1.00 96.25 403 PHE A C 1
ATOM 3082 O O . PHE A 1 403 ? -18.293 -18.437 -14.577 1.00 96.25 403 PHE A O 1
ATOM 3089 N N . ALA A 1 404 ? -17.525 -20.377 -15.411 1.00 95.94 404 ALA A N 1
ATOM 3090 C CA . ALA A 1 404 ? -18.190 -20.255 -16.706 1.00 95.94 404 ALA A CA 1
ATOM 3091 C C . ALA A 1 404 ? -19.722 -20.175 -16.585 1.00 95.94 404 ALA A C 1
ATOM 3093 O O . ALA A 1 404 ? -20.346 -19.324 -17.217 1.00 95.94 404 ALA A O 1
ATOM 3094 N N . SER A 1 405 ? -20.338 -21.005 -15.737 1.00 96.12 405 SER A N 1
ATOM 3095 C CA . SER A 1 405 ? -21.797 -21.004 -15.510 1.00 96.12 405 SER A CA 1
ATOM 3096 C C . SER A 1 405 ? -22.329 -19.695 -14.915 1.00 96.12 405 SER A C 1
ATOM 3098 O O . SER A 1 405 ? -23.513 -19.395 -15.059 1.00 96.12 405 SER A O 1
ATOM 3100 N N . ARG A 1 406 ? -21.455 -18.898 -14.287 1.00 95.88 406 ARG A N 1
ATOM 3101 C CA . ARG A 1 406 ? -21.756 -17.583 -13.699 1.00 95.88 406 ARG A CA 1
ATOM 3102 C C . ARG A 1 406 ? -21.250 -16.415 -14.548 1.00 95.88 406 ARG A C 1
ATOM 3104 O O . ARG A 1 406 ? -21.308 -15.273 -14.098 1.00 95.88 406 ARG A O 1
ATOM 3111 N N . ASN A 1 407 ? -20.770 -16.689 -15.765 1.00 95.62 407 ASN A N 1
ATOM 3112 C CA . ASN A 1 407 ? -20.209 -15.699 -16.685 1.00 95.62 407 ASN A CA 1
ATOM 3113 C C . ASN A 1 407 ? -19.079 -14.863 -16.047 1.00 95.62 407 ASN A C 1
ATOM 3115 O O . ASN A 1 407 ? -19.037 -13.638 -16.173 1.00 95.62 407 ASN A O 1
ATOM 3119 N N . ILE A 1 408 ? -18.193 -15.531 -15.302 1.00 96.88 408 ILE A N 1
ATOM 3120 C CA . ILE A 1 408 ? -17.003 -14.928 -14.695 1.00 96.88 408 ILE A CA 1
ATOM 3121 C C . ILE A 1 408 ? -15.837 -15.126 -15.662 1.00 96.88 408 ILE A C 1
ATOM 3123 O O . ILE A 1 408 ? -15.457 -16.263 -15.949 1.00 96.88 408 ILE A O 1
ATOM 3127 N N . ASN A 1 409 ? -15.282 -14.025 -16.169 1.00 97.00 409 ASN A N 1
ATOM 3128 C CA . ASN A 1 409 ? -14.130 -14.080 -17.058 1.00 97.00 409 ASN A CA 1
ATOM 3129 C C . ASN A 1 409 ? -12.859 -14.415 -16.268 1.00 97.00 409 ASN A C 1
ATOM 3131 O O . ASN A 1 409 ? -12.653 -13.900 -15.168 1.00 97.00 409 ASN A O 1
ATOM 3135 N N . LEU A 1 410 ? -12.003 -15.261 -16.841 1.00 97.00 410 LEU A N 1
ATOM 3136 C CA . LEU A 1 410 ? -10.696 -15.592 -16.278 1.00 97.00 410 LEU A CA 1
ATOM 3137 C C . LEU A 1 410 ? -9.616 -14.936 -17.131 1.00 97.00 410 LEU A C 1
ATOM 3139 O O . LEU A 1 410 ? -9.501 -15.230 -18.319 1.00 97.00 410 LEU A O 1
ATOM 3143 N N . THR A 1 411 ? -8.807 -14.072 -16.526 1.00 93.81 411 THR A N 1
ATOM 3144 C CA . THR A 1 411 ? -7.728 -13.363 -17.232 1.00 93.81 411 THR A CA 1
ATOM 3145 C C . THR A 1 411 ? -6.405 -14.117 -17.179 1.00 93.81 411 THR A C 1
ATOM 3147 O O . THR A 1 411 ? -5.501 -13.817 -17.952 1.00 93.81 411 THR A O 1
ATOM 3150 N N . LYS A 1 412 ? -6.268 -15.087 -16.267 1.00 93.94 412 LYS A N 1
ATOM 3151 C CA . LYS A 1 412 ? -5.072 -15.925 -16.137 1.00 93.94 412 LYS A CA 1
ATOM 3152 C C . LYS A 1 412 ? -5.422 -17.296 -15.579 1.00 93.94 412 LYS A C 1
ATOM 3154 O O . LYS A 1 412 ? -6.214 -17.399 -14.646 1.00 93.94 412 LYS A O 1
ATOM 3159 N N . ILE A 1 413 ? -4.774 -18.332 -16.109 1.00 94.56 413 ILE A N 1
ATOM 3160 C CA . ILE A 1 413 ? -4.732 -19.665 -15.509 1.00 94.56 413 ILE A CA 1
ATOM 3161 C C . ILE A 1 413 ? -3.355 -20.292 -15.728 1.00 94.56 413 ILE A C 1
ATOM 3163 O O . ILE A 1 413 ? -2.888 -20.408 -16.858 1.00 94.56 413 ILE A O 1
ATOM 3167 N N . GLU A 1 414 ? -2.706 -20.716 -14.648 1.00 92.56 414 GLU A N 1
ATOM 3168 C CA . GLU A 1 414 ? -1.401 -21.376 -14.711 1.00 92.56 414 GLU A CA 1
ATOM 3169 C C . GLU A 1 414 ? -1.319 -22.532 -13.715 1.00 92.56 414 GLU A C 1
ATOM 3171 O O . GLU A 1 414 ? -1.583 -22.364 -12.525 1.00 92.56 414 GLU A O 1
ATOM 3176 N N . SER A 1 415 ? -0.916 -23.709 -14.198 1.00 90.12 415 SER A N 1
ATOM 3177 C CA . SER A 1 415 ? -0.636 -24.876 -13.361 1.00 90.12 415 SER A CA 1
ATOM 3178 C C . SER A 1 415 ? 0.840 -24.936 -12.973 1.00 90.12 415 SER A C 1
ATOM 3180 O O . SER A 1 415 ? 1.707 -24.877 -13.848 1.00 90.12 415 SER A O 1
ATOM 3182 N N . ARG A 1 416 ? 1.144 -25.167 -11.694 1.00 87.00 416 ARG A N 1
ATOM 3183 C CA . ARG A 1 416 ? 2.509 -25.420 -11.207 1.00 87.00 416 ARG A CA 1
ATOM 3184 C C . ARG A 1 416 ? 2.566 -26.661 -10.320 1.00 87.00 416 ARG A C 1
ATOM 3186 O O . ARG A 1 416 ? 1.669 -26.858 -9.506 1.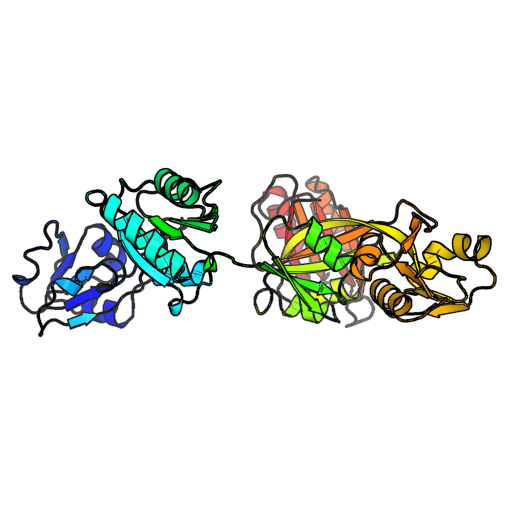00 87.00 416 ARG A O 1
ATOM 3193 N N . PRO A 1 417 ? 3.619 -27.489 -10.420 1.00 81.75 417 PRO A N 1
ATOM 3194 C CA . PRO A 1 417 ? 3.774 -28.640 -9.540 1.00 81.75 417 PRO A CA 1
ATOM 3195 C C . PRO A 1 417 ? 4.003 -28.184 -8.092 1.00 81.75 417 PRO A C 1
ATOM 3197 O O . PRO A 1 417 ? 4.795 -27.277 -7.834 1.00 81.75 417 PRO A O 1
ATOM 3200 N N . THR A 1 418 ? 3.368 -28.857 -7.131 1.00 73.56 418 THR A N 1
ATOM 3201 C CA . THR A 1 418 ? 3.492 -28.557 -5.687 1.00 73.56 418 THR A CA 1
ATOM 3202 C C . THR A 1 418 ? 4.886 -28.833 -5.111 1.00 73.56 418 THR A C 1
ATOM 3204 O O . THR A 1 418 ? 5.159 -28.466 -3.968 1.00 73.56 418 THR A O 1
ATOM 3207 N N . LYS A 1 419 ? 5.760 -29.522 -5.864 1.00 70.44 419 LYS A N 1
ATOM 3208 C CA . LYS A 1 419 ? 7.064 -30.066 -5.428 1.00 70.44 419 LYS A CA 1
ATOM 3209 C C . LYS A 1 419 ? 6.971 -31.096 -4.279 1.00 70.44 419 LYS A C 1
ATOM 3211 O O . LYS A 1 419 ? 8.009 -31.526 -3.787 1.00 70.44 419 LYS A O 1
ATOM 3216 N N . LYS A 1 420 ? 5.763 -31.513 -3.862 1.00 68.94 420 LYS A N 1
ATOM 3217 C CA . LYS A 1 420 ? 5.536 -32.528 -2.810 1.00 68.94 420 LYS A CA 1
ATOM 3218 C C . LYS A 1 420 ? 5.471 -33.949 -3.372 1.00 68.94 420 LYS A C 1
ATOM 3220 O O . LYS A 1 420 ? 6.090 -34.851 -2.818 1.00 68.94 420 LYS A O 1
ATOM 3225 N N . ALA A 1 421 ? 4.744 -34.132 -4.472 1.00 64.75 421 ALA A N 1
ATOM 3226 C CA . ALA A 1 421 ? 4.627 -35.393 -5.195 1.00 64.75 421 ALA A CA 1
ATOM 3227 C C . ALA A 1 421 ? 4.434 -35.134 -6.700 1.00 64.75 421 ALA A C 1
ATOM 3229 O O . ALA A 1 421 ? 3.953 -34.076 -7.108 1.00 64.75 421 ALA A O 1
ATOM 3230 N N . LEU A 1 422 ? 4.830 -36.101 -7.532 1.00 61.84 422 LEU A N 1
ATOM 3231 C CA . LEU A 1 422 ? 4.534 -36.102 -8.968 1.00 61.84 422 LEU A CA 1
ATOM 3232 C C . LEU A 1 422 ? 3.021 -36.282 -9.171 1.00 61.84 422 LEU A C 1
ATOM 3234 O O . LEU A 1 422 ? 2.468 -37.265 -8.687 1.00 61.84 422 LEU A O 1
ATOM 3238 N N . GLY A 1 423 ? 2.383 -35.352 -9.888 1.00 64.81 423 GLY A N 1
ATOM 3239 C CA . GLY A 1 423 ? 0.934 -35.352 -10.150 1.00 64.81 423 GLY A CA 1
ATOM 3240 C C . GLY A 1 423 ? 0.128 -34.337 -9.331 1.00 64.81 423 GLY A C 1
ATOM 3241 O O . GLY A 1 423 ? -1.006 -34.044 -9.681 1.00 64.81 423 GLY A O 1
ATOM 3242 N N . ASP A 1 424 ? 0.711 -33.727 -8.295 1.00 74.56 424 ASP A N 1
ATOM 3243 C CA . ASP A 1 424 ? 0.018 -32.706 -7.500 1.00 74.56 424 ASP A CA 1
ATOM 3244 C C . ASP A 1 424 ? 0.313 -31.300 -8.045 1.00 74.56 424 ASP A C 1
ATOM 3246 O O . ASP A 1 424 ? 1.462 -30.835 -8.007 1.00 74.56 424 ASP A O 1
ATOM 3250 N N . TYR A 1 425 ? -0.727 -30.603 -8.509 1.00 81.81 425 TYR A N 1
ATOM 3251 C CA . TYR A 1 425 ? -0.635 -29.276 -9.122 1.00 81.81 425 TYR A CA 1
ATOM 3252 C C . TYR A 1 425 ? -1.425 -28.215 -8.349 1.00 81.81 425 TYR A C 1
ATOM 3254 O O . TYR A 1 425 ? -2.551 -28.443 -7.912 1.00 81.81 425 TYR A O 1
ATOM 3262 N N . LEU A 1 426 ? -0.837 -27.023 -8.261 1.00 90.56 426 LEU A N 1
ATOM 3263 C CA . LEU A 1 426 ? -1.498 -25.788 -7.856 1.00 90.56 426 LEU A CA 1
ATOM 3264 C C . LEU A 1 426 ? -1.911 -25.008 -9.096 1.00 90.56 426 LEU A C 1
ATOM 3266 O O . LEU A 1 426 ? -1.137 -24.913 -10.049 1.00 90.56 426 LEU A O 1
ATOM 3270 N N . PHE A 1 427 ? -3.089 -24.401 -9.049 1.00 93.62 427 PHE A N 1
ATOM 3271 C CA . PHE A 1 427 ? -3.587 -23.511 -10.087 1.00 93.62 427 PHE A CA 1
ATOM 3272 C C . PHE A 1 427 ? -3.613 -22.078 -9.571 1.00 93.62 427 PHE A C 1
ATOM 3274 O O . PHE A 1 427 ? -4.265 -21.793 -8.569 1.00 93.62 427 PHE A O 1
ATOM 3281 N N . TYR A 1 428 ? -2.908 -21.190 -10.263 1.00 95.62 428 TYR A N 1
ATOM 3282 C CA . TYR A 1 428 ? -2.975 -19.746 -10.066 1.00 95.62 428 TYR A CA 1
ATOM 3283 C C . TYR A 1 428 ? -3.977 -19.192 -11.067 1.00 95.62 428 TYR A C 1
ATOM 3285 O O . TYR A 1 428 ? -3.825 -19.413 -12.270 1.00 95.62 428 TYR A O 1
ATOM 3293 N N . ILE A 1 429 ? -5.018 -18.530 -10.569 1.00 97.00 429 ILE A N 1
ATOM 3294 C CA . ILE A 1 429 ? -6.139 -18.069 -11.385 1.00 97.00 429 ILE A CA 1
ATOM 3295 C C . ILE A 1 429 ? -6.411 -16.604 -11.065 1.00 97.00 429 ILE A C 1
ATOM 3297 O O . ILE A 1 429 ? -6.565 -16.253 -9.896 1.00 97.00 429 ILE A O 1
ATOM 3301 N N . ASP A 1 430 ? -6.519 -15.787 -12.109 1.00 97.06 430 ASP A N 1
ATOM 3302 C CA . ASP A 1 430 ? -7.047 -14.430 -12.012 1.00 97.06 430 ASP A CA 1
ATOM 3303 C C . ASP A 1 430 ? -8.426 -14.378 -12.662 1.00 97.06 430 ASP A C 1
ATOM 3305 O O . ASP A 1 430 ? -8.621 -14.906 -13.761 1.00 97.06 430 ASP A O 1
ATOM 3309 N N . LEU A 1 431 ? -9.368 -13.728 -11.988 1.00 96.56 431 LEU A N 1
ATOM 3310 C CA . LEU A 1 431 ? -10.755 -13.603 -12.418 1.00 96.56 431 LEU A CA 1
ATOM 3311 C C . LEU A 1 431 ? -11.228 -12.152 -12.343 1.00 96.56 431 LEU A C 1
ATOM 3313 O O . LEU A 1 431 ? -10.817 -11.412 -11.452 1.00 96.56 431 LEU A O 1
ATOM 3317 N N . GLU A 1 432 ? -12.100 -11.755 -13.265 1.00 96.94 432 GLU A N 1
ATOM 3318 C CA . GLU A 1 432 ? -12.732 -10.433 -13.248 1.00 96.94 432 GLU A CA 1
ATOM 3319 C C . GLU A 1 432 ? -13.874 -10.385 -12.228 1.00 96.94 432 GLU A C 1
ATOM 3321 O O . GLU A 1 432 ? -14.811 -11.193 -12.265 1.00 96.94 432 GLU A O 1
ATOM 3326 N N . GLY A 1 433 ? -13.813 -9.397 -11.342 1.00 95.50 433 GLY A N 1
ATOM 3327 C CA . GLY A 1 433 ? -14.752 -9.174 -10.250 1.00 95.50 433 GLY A CA 1
ATOM 3328 C C . GLY A 1 433 ? -14.070 -9.114 -8.887 1.00 95.50 433 GLY A C 1
ATOM 3329 O O . GLY A 1 433 ? -12.930 -9.554 -8.702 1.00 95.50 433 GLY A O 1
ATOM 3330 N N . HIS A 1 434 ? -14.802 -8.583 -7.913 1.00 96.69 434 HIS A N 1
ATOM 3331 C CA . HIS A 1 434 ? -14.361 -8.458 -6.529 1.00 96.69 434 HIS A CA 1
ATOM 3332 C C . HIS A 1 434 ? -14.865 -9.635 -5.684 1.00 96.69 434 HIS A C 1
ATOM 3334 O O . HIS A 1 434 ? -15.955 -10.154 -5.912 1.00 96.69 434 HIS A O 1
ATOM 3340 N N . ILE A 1 435 ? -14.151 -10.019 -4.618 1.00 94.06 435 ILE A N 1
ATOM 3341 C CA . ILE A 1 435 ? -14.591 -11.073 -3.676 1.00 94.06 435 ILE A CA 1
ATOM 3342 C C . ILE A 1 435 ? -15.913 -10.751 -2.950 1.00 94.06 435 ILE A C 1
ATOM 3344 O O . ILE A 1 435 ? -16.508 -11.624 -2.315 1.00 94.06 435 ILE A O 1
ATOM 3348 N N . HIS A 1 436 ? -16.359 -9.495 -3.027 1.00 92.88 436 HIS A N 1
ATOM 3349 C CA . HIS A 1 436 ? -17.611 -9.012 -2.443 1.00 92.88 436 HIS A CA 1
ATOM 3350 C C . HIS A 1 436 ? -18.771 -9.000 -3.443 1.00 92.88 436 HIS A C 1
ATOM 3352 O O . HIS A 1 436 ? -19.897 -8.740 -3.035 1.00 92.88 436 HIS A O 1
ATOM 3358 N N . ASP A 1 437 ? -18.522 -9.313 -4.715 1.00 93.44 437 ASP A N 1
ATOM 3359 C CA . ASP A 1 437 ? -19.588 -9.494 -5.692 1.00 93.44 437 ASP A CA 1
ATOM 3360 C C . ASP A 1 437 ? -20.306 -10.818 -5.420 1.00 93.44 437 ASP A C 1
ATOM 3362 O O . ASP A 1 437 ? -19.658 -11.864 -5.318 1.00 93.44 437 ASP A O 1
ATOM 3366 N N . ASP A 1 438 ? -21.640 -10.802 -5.400 1.00 94.00 438 ASP A N 1
ATOM 3367 C CA . ASP A 1 438 ? -22.462 -11.991 -5.129 1.00 94.00 438 ASP A CA 1
ATOM 3368 C C . ASP A 1 438 ? -22.073 -13.181 -6.027 1.00 94.00 438 ASP A C 1
ATOM 3370 O O . ASP A 1 438 ? -21.854 -14.296 -5.552 1.00 94.00 438 ASP A O 1
ATOM 3374 N N . LYS A 1 439 ? -21.866 -12.930 -7.330 1.00 94.19 439 LYS A N 1
ATOM 3375 C CA . LYS A 1 439 ? -21.460 -13.963 -8.302 1.00 94.19 439 LYS A CA 1
ATOM 3376 C C . LYS A 1 439 ? -20.117 -14.618 -7.953 1.00 94.19 439 LYS A C 1
ATOM 3378 O O . LYS A 1 439 ? -19.965 -15.829 -8.121 1.00 94.19 439 LYS A O 1
ATOM 3383 N N . ILE A 1 440 ? -19.144 -13.832 -7.481 1.00 94.69 440 ILE A N 1
ATOM 3384 C CA . ILE A 1 440 ? -17.811 -14.324 -7.120 1.00 94.69 440 ILE A CA 1
ATOM 3385 C C . ILE A 1 440 ? -17.905 -15.062 -5.794 1.00 94.69 440 ILE A C 1
ATOM 3387 O O . ILE A 1 440 ? -17.375 -16.163 -5.670 1.00 94.69 440 ILE A O 1
ATOM 3391 N N . HIS A 1 441 ? -18.629 -14.503 -4.827 1.00 93.31 441 HIS A N 1
ATOM 3392 C CA . HIS A 1 441 ? -18.868 -15.134 -3.539 1.00 93.31 441 HIS A CA 1
ATOM 3393 C C . HIS A 1 441 ? -19.468 -16.541 -3.696 1.00 93.31 441 HIS A C 1
ATOM 3395 O O . HIS A 1 441 ? -18.927 -17.509 -3.151 1.00 93.31 441 HIS A O 1
ATOM 3401 N N . ASP A 1 442 ? -20.512 -16.680 -4.513 1.00 93.88 442 ASP A N 1
ATOM 3402 C CA . ASP A 1 442 ? -21.182 -17.956 -4.783 1.00 93.88 442 ASP A CA 1
ATOM 3403 C C . ASP A 1 442 ? -20.277 -18.958 -5.516 1.00 93.88 442 ASP A C 1
ATOM 3405 O O . ASP A 1 442 ? -20.267 -20.155 -5.194 1.00 93.88 442 ASP A O 1
ATOM 3409 N N . ALA A 1 443 ? -19.479 -18.491 -6.485 1.00 94.94 443 ALA A N 1
ATOM 3410 C CA . ALA A 1 443 ? -18.485 -19.323 -7.165 1.00 94.94 443 ALA A CA 1
ATOM 3411 C C . ALA A 1 443 ? -17.444 -19.854 -6.166 1.00 94.94 443 ALA A C 1
ATOM 3413 O O . ALA A 1 443 ? -17.158 -21.051 -6.123 1.00 94.94 443 ALA A O 1
ATOM 3414 N N . MET A 1 444 ? -16.936 -18.974 -5.300 1.00 94.38 444 MET A N 1
ATOM 3415 C CA . MET A 1 444 ? -15.938 -19.293 -4.281 1.00 94.38 444 MET A CA 1
ATOM 3416 C C . MET A 1 444 ? -16.469 -20.275 -3.232 1.00 94.38 444 MET A C 1
ATOM 3418 O O . MET A 1 444 ? -15.727 -21.153 -2.786 1.00 94.38 444 MET A O 1
ATOM 3422 N N . GLN A 1 445 ? -17.743 -20.175 -2.839 1.00 92.94 445 GLN A N 1
ATOM 3423 C CA . GLN A 1 445 ? -18.377 -21.170 -1.968 1.00 92.94 445 GLN A CA 1
ATOM 3424 C C . GLN A 1 445 ? -18.476 -22.542 -2.645 1.00 92.94 445 GLN A C 1
ATOM 3426 O O . GLN A 1 445 ? -18.171 -23.558 -2.018 1.00 92.94 445 GLN A O 1
ATOM 3431 N N . SER A 1 446 ? -18.845 -22.572 -3.926 1.00 92.12 446 SER A N 1
ATOM 3432 C CA . SER A 1 446 ? -19.043 -23.815 -4.680 1.00 92.12 446 SER A CA 1
ATOM 3433 C C . SER A 1 446 ? -17.728 -24.579 -4.865 1.00 92.12 446 SER A C 1
ATOM 3435 O O . SER A 1 446 ? -17.640 -25.770 -4.554 1.00 92.12 446 SER A O 1
ATOM 3437 N N . ILE A 1 447 ? -16.653 -23.885 -5.254 1.00 92.75 447 ILE A N 1
ATOM 3438 C CA . ILE A 1 447 ? -15.346 -24.524 -5.469 1.00 92.75 447 ILE A CA 1
ATOM 3439 C C . ILE A 1 447 ? -14.676 -24.987 -4.168 1.00 92.75 447 ILE A C 1
ATOM 3441 O O . ILE A 1 447 ? -13.923 -25.960 -4.202 1.00 92.75 447 ILE A O 1
ATOM 3445 N N . ARG A 1 448 ? -14.976 -24.389 -3.000 1.00 90.75 448 ARG A N 1
ATOM 3446 C CA . ARG A 1 448 ? -14.427 -24.834 -1.694 1.00 90.75 448 ARG A CA 1
ATOM 3447 C C . ARG A 1 448 ? -14.709 -26.311 -1.399 1.00 90.75 448 ARG A C 1
ATOM 3449 O O . ARG A 1 448 ? -13.888 -26.973 -0.762 1.00 90.75 448 ARG A O 1
ATOM 3456 N N . GLY A 1 449 ? -15.842 -26.840 -1.866 1.00 86.00 449 GLY A N 1
ATOM 3457 C CA . GLY A 1 449 ? -16.178 -28.261 -1.734 1.00 86.00 449 GLY A CA 1
ATOM 3458 C C . GLY A 1 449 ? -15.347 -29.177 -2.643 1.00 86.00 449 GLY A C 1
ATOM 3459 O O . GLY A 1 449 ? -15.101 -30.332 -2.299 1.00 86.00 449 GLY A O 1
ATOM 3460 N N . MET A 1 450 ? -14.870 -28.656 -3.774 1.00 86.44 450 MET A N 1
ATOM 3461 C CA . MET A 1 450 ? -14.168 -29.413 -4.817 1.00 86.44 450 MET A CA 1
ATOM 3462 C C . MET A 1 450 ? -12.653 -29.494 -4.575 1.00 86.44 450 MET A C 1
ATOM 3464 O O . MET A 1 450 ? -12.000 -30.457 -4.982 1.00 86.44 450 MET A O 1
ATOM 3468 N N . VAL A 1 451 ? -12.093 -28.503 -3.879 1.00 90.19 451 VAL A N 1
ATOM 3469 C CA . VAL A 1 451 ? -10.643 -28.272 -3.764 1.00 90.19 451 VAL A CA 1
ATOM 3470 C C . VAL A 1 451 ? -10.121 -28.595 -2.361 1.00 90.19 451 VAL A C 1
ATOM 3472 O O . VAL A 1 451 ? -10.882 -28.603 -1.390 1.00 90.19 451 VAL A O 1
ATOM 3475 N N . ALA A 1 452 ? -8.837 -28.944 -2.247 1.00 89.06 452 ALA A N 1
ATOM 3476 C CA . ALA A 1 452 ? -8.175 -29.208 -0.966 1.00 89.06 452 ALA A CA 1
ATOM 3477 C C . ALA A 1 452 ? -7.868 -27.905 -0.236 1.00 89.06 452 ALA A C 1
ATOM 3479 O O . ALA A 1 452 ? -8.014 -27.815 0.982 1.00 89.06 452 ALA A O 1
ATOM 3480 N N . MET A 1 453 ? -7.466 -26.896 -1.002 1.00 91.50 453 MET A N 1
ATOM 3481 C CA . MET A 1 453 ? -7.141 -25.573 -0.511 1.00 91.50 453 MET A CA 1
ATOM 3482 C C . MET A 1 453 ? -7.611 -24.545 -1.526 1.00 91.50 453 MET A C 1
ATOM 3484 O O . MET A 1 453 ? -7.467 -24.734 -2.734 1.00 91.50 453 MET A O 1
ATOM 3488 N N . ILE A 1 454 ? -8.120 -23.436 -1.011 1.00 93.94 454 ILE A N 1
ATOM 3489 C CA . ILE A 1 454 ? -8.250 -22.205 -1.767 1.00 93.94 454 ILE A CA 1
ATOM 3490 C C . ILE A 1 454 ? -7.647 -21.072 -0.953 1.00 93.94 454 ILE A C 1
ATOM 3492 O O . ILE A 1 454 ? -7.982 -20.893 0.220 1.00 93.94 454 ILE A O 1
ATOM 3496 N N . LYS A 1 455 ? -6.742 -20.324 -1.573 1.00 94.94 455 LYS A N 1
ATOM 3497 C CA . LYS A 1 455 ? -6.145 -19.123 -1.004 1.00 94.94 455 LYS A CA 1
ATOM 3498 C C . LYS A 1 455 ? -6.526 -17.946 -1.883 1.00 94.94 455 LYS A C 1
ATOM 3500 O O . LYS A 1 455 ? -6.133 -17.898 -3.042 1.00 94.94 455 LYS A O 1
ATOM 3505 N N . VAL A 1 456 ? -7.286 -17.009 -1.330 1.00 95.81 456 VAL A N 1
ATOM 3506 C CA . VAL A 1 456 ? -7.520 -15.717 -1.980 1.00 95.81 456 VAL A CA 1
ATOM 3507 C C . VAL A 1 456 ? -6.287 -14.865 -1.735 1.00 95.81 456 VAL A C 1
ATOM 3509 O O . VAL A 1 456 ? -5.896 -14.679 -0.585 1.00 95.81 456 VAL A O 1
ATOM 3512 N N . LEU A 1 457 ? -5.647 -14.420 -2.811 1.00 96.44 457 LEU A N 1
ATOM 3513 C CA . LEU A 1 457 ? -4.477 -13.553 -2.748 1.00 96.44 457 LEU A CA 1
ATOM 3514 C C . LEU A 1 457 ? -4.871 -12.084 -2.658 1.00 96.44 457 LEU A C 1
ATOM 3516 O O . LEU A 1 457 ? -4.096 -11.306 -2.133 1.00 96.44 457 LEU A O 1
ATOM 3520 N N . GLY A 1 458 ? -6.050 -11.700 -3.138 1.00 96.44 458 GLY A N 1
ATOM 3521 C CA . GLY A 1 458 ? -6.573 -10.342 -3.019 1.00 96.44 458 GLY A CA 1
ATOM 3522 C C . GLY A 1 458 ? -7.617 -10.050 -4.087 1.00 96.44 458 GLY A C 1
ATOM 3523 O O . GLY A 1 458 ? -7.682 -10.763 -5.093 1.00 96.44 458 GLY A O 1
ATOM 3524 N N . SER A 1 459 ? -8.406 -9.007 -3.849 1.00 96.88 459 SER A N 1
ATOM 3525 C CA . SER A 1 459 ? -9.290 -8.374 -4.829 1.00 96.88 459 SER A CA 1
ATOM 3526 C C . SER A 1 459 ? -8.900 -6.909 -4.935 1.00 96.88 459 SER A C 1
ATOM 3528 O O . SER A 1 459 ? -8.769 -6.249 -3.909 1.00 96.88 459 SER A O 1
ATOM 3530 N N . TYR A 1 460 ? -8.638 -6.431 -6.144 1.00 96.31 460 TYR A N 1
ATOM 3531 C CA . TYR A 1 460 ? -7.981 -5.147 -6.361 1.00 96.31 460 TYR A CA 1
ATOM 3532 C C . TYR A 1 460 ? -8.373 -4.528 -7.709 1.00 96.31 460 TYR A C 1
ATOM 3534 O O . TYR A 1 460 ? -8.784 -5.270 -8.605 1.00 96.31 460 TYR A O 1
ATOM 3542 N N . PRO A 1 461 ? -8.226 -3.201 -7.883 1.00 93.12 461 PRO A N 1
ATOM 3543 C CA . PRO A 1 461 ? -8.539 -2.535 -9.144 1.00 93.12 461 PRO A CA 1
ATOM 3544 C C . PRO A 1 461 ? -7.677 -3.070 -10.292 1.00 93.12 461 PRO A C 1
ATOM 3546 O O . PRO A 1 461 ? -6.477 -3.306 -10.122 1.00 93.12 461 PRO A O 1
ATOM 3549 N N . GLN A 1 462 ? -8.288 -3.256 -11.458 1.00 90.56 462 GLN A N 1
ATOM 3550 C CA . GLN A 1 462 ? -7.592 -3.635 -12.685 1.00 90.56 462 GLN A CA 1
ATOM 3551 C C . GLN A 1 462 ? -6.775 -2.453 -13.244 1.00 90.56 462 GLN A C 1
ATOM 3553 O O . GLN A 1 462 ? -7.227 -1.310 -13.175 1.00 90.56 462 GLN A O 1
ATOM 3558 N N . ALA A 1 463 ? -5.582 -2.738 -13.788 1.00 84.38 463 ALA A N 1
ATOM 3559 C CA . ALA A 1 463 ? -4.709 -1.745 -14.437 1.00 84.38 463 ALA A CA 1
ATOM 3560 C C . ALA A 1 463 ? -5.099 -1.399 -15.879 1.00 84.38 463 ALA A C 1
ATOM 3562 O O . ALA A 1 463 ? -5.649 -2.281 -16.584 1.00 84.38 463 ALA A O 1
#

Secondary structure (DSSP, 8-state):
-EEEE-BSSTT---HHHHHHHHT-SEEEE-HHHHHHHGGG--SEEEE-S-GGGGGGSPTTEEEEESB-HHHHSGGGG--TTSEEE----HHHHHHHHHT--GGGEEEEE--TT-HHHHHHHHHHHHHTTPEEEEE--TT--HHHHHHHHHHTT---EEEEEESTTSTT-EEEEEESSSPPPP--SSEEEEESGGG---EEEEEESSTT-HHHHHHHHH--S-EEEEEES-HHHHHHHBTTTBSEEEEEEEETTTEE-HHHHHHHHHS--EEEEEEEEE---EEEE-SS---EEEE-HHHHHHTHHHHHHH-TTSEEEE-S-HHHHHHHHTTSTTEEEEE-HHHHHHHT-EEEES--SS-TT-EEEEEEEESSPPPP-SSEEEEEEEEESS--TTHHHHHHHHHHTTT--EEEEEEEE-SSSTT-EEEEEEEES-TTSHHHHHHHHHHHHHEEEEEEEEEEE--

Nearest PDB structures (foldseek):
  6vh5-assembly1_C  TM=9.127E-01  e=7.760E-27  Brucella abortus 2308
  3mwb-assembly1_A  TM=9.085E-01  e=4.547E-26  Paenarthrobacter aurescens TC1
  7am0-assembly2_C  TM=9.021E-01  e=4.786E-24  Komagataeibacter europaeus
  2qmw-assembly1_A-2  TM=8.534E-01  e=7.118E-20  Staphylococcus aureus subsp. aureus Mu50
  7alz-assembly1_B  TM=8.985E-01  e=6.131E-12  Komagataeibacter europaeus